Protein AF-A0A0D1DU14-F1 (afdb_monomer_lite)

Sequence (499 aa):
MSSHSSSPSSERSYSEPSSSVTSFCPSRAPSPLEPLWSPSVNTTSSSSSLDAATGYVIVFGPQPTLLDSQSLLQLSKAAGGLGQHVLNEAWSAFRQELKTAHAASEMGIANLPIPSTLSEFCDLCNPYQPQQAVRNLLHLLIQSLTVLAIVEAGSIDIGLLLSAQDVDSSIVASVGLCSGSLAAYCFATSSCASELVHRLVQTMRLAFWMGLRVTQAALDHSIQSNDNLCSIDDPWCLFVQGCSLAEMQLHLHRFSIQEANIQTVAQERQLPWIAIVFNHQRVSIAGPPESLTRFRAFLKHQTGGTSLVLRAVSLHAPYHSELWLSRAVRMLRSDLVSRKLSLVSSSDLVCPLFDNASGEAIDSTTLGIHLSDSIISSMLLGTARWDLILKNLPETILKERGGTLRRLVLINAGPDHRLAKDVVRALHGSSSATRSDAPTNVKTLDYNASSITNPSCQQKGTLAIRTEATPSAPHSVRFFGLSGDSLEECNRANALLQH

InterPro domains:
  IPR001227 Acyl transferase domain superfamily [G3DSA:3.40.366.10] (47-227)
  IPR001227 Acyl transferase domain superfamily [G3DSA:3.40.366.10] (307-440)
  IPR032088 Starter unit:ACP transacylase, SAT domain [PF16073] (60-320)

Foldseek 3Di:
DDDDDDDDDDDDDDDDDDDDDDPDDPDDDPDPDDPLDDQPPPPPDPPPPQFQFEAEEEEFEPFDDADALVLLVVLLVLLPPLSVLLLVLQLVLVLVLLVVCVVVVQPQCVPPDRDPDSSVLSRCSGLVDNQQLSRLLVSLSLLLSLVSSNCSVVVNDQLQQLALVRLRHYHAAQEYAQSRLLNSQLSQQGNGSVSSSLSSNLSSSLSNLLSSLQLVLLVVVVVVVPDPPDDLQFFQKKKKFQAFPVRVVVLQVVLVVVCPVVDDPVCPQQGKDFQEDQARGITMIGGRRVNVVVSVVSVCVVVVNDRMDIDGDRHSGGAAACVRCVVSLVVSVVVCVVVVRDADALVSGSHWYAQQAQLDTRHNVPPDDGPVSSSSCSNHHHRGYSNSVLQCVLVSSCVRSPQSRQKYKYAYSYSDCVSVVSNVCSQQDVPDDDPDDDDHRIDMDGHDNVNNPDPDPDPPDDDDDDDDDDDDDDDDDDDDDDDDDPPPPVVVVVVPPPD

pLDDT: mean 78.06, std 23.61, range [21.61, 98.19]

Organism: Mycosarcoma maydis (NCBI:txid5270)

Structure (mmCIF, N/CA/C/O backbone):
data_AF-A0A0D1DU14-F1
#
_entry.id   AF-A0A0D1DU14-F1
#
loop_
_atom_site.group_PDB
_atom_site.id
_atom_site.type_symbol
_atom_site.label_atom_id
_atom_site.label_alt_id
_atom_site.label_comp_id
_atom_site.label_asym_id
_atom_site.label_entity_id
_atom_site.label_seq_id
_atom_site.pdbx_PDB_ins_code
_atom_site.Cartn_x
_atom_site.Cartn_y
_atom_site.Cartn_z
_atom_site.occupancy
_atom_site.B_iso_or_equiv
_atom_site.auth_seq_id
_atom_site.auth_comp_id
_atom_site.auth_asym_id
_atom_site.auth_atom_id
_atom_site.pdbx_PDB_model_num
ATOM 1 N N . MET A 1 1 ? 26.629 40.719 -71.628 1.00 43.00 1 MET A N 1
ATOM 2 C CA . MET A 1 1 ? 27.698 39.759 -71.295 1.00 43.00 1 MET A CA 1
ATOM 3 C C . MET A 1 1 ? 27.027 38.543 -70.672 1.00 43.00 1 MET A C 1
ATOM 5 O O . MET A 1 1 ? 26.383 38.678 -69.644 1.00 43.00 1 MET A O 1
ATOM 9 N N . SER A 1 2 ? 27.061 37.453 -71.441 1.00 34.62 2 SER A N 1
ATOM 10 C CA . SER A 1 2 ? 26.747 36.030 -71.178 1.00 34.62 2 SER A CA 1
ATOM 11 C C . SER A 1 2 ? 26.865 35.586 -69.710 1.00 34.62 2 SER A C 1
ATOM 13 O O . SER A 1 2 ? 27.847 35.971 -69.085 1.00 34.62 2 SER A O 1
ATOM 15 N N . SER A 1 3 ? 25.963 34.849 -69.042 1.00 44.97 3 SER A N 1
ATOM 16 C CA . SER A 1 3 ? 25.036 33.719 -69.328 1.00 44.97 3 SER A CA 1
ATOM 17 C C . SER A 1 3 ? 25.463 32.438 -68.583 1.00 44.97 3 SER A C 1
ATOM 19 O O . SER A 1 3 ? 26.653 32.154 -68.506 1.00 44.97 3 SER A O 1
ATOM 21 N N . HIS A 1 4 ? 24.446 31.673 -68.143 1.00 42.50 4 HIS A N 1
ATOM 22 C CA . HIS A 1 4 ? 24.404 30.321 -67.530 1.00 42.50 4 HIS A CA 1
ATOM 23 C C . HIS A 1 4 ? 24.249 30.274 -65.995 1.00 42.50 4 HIS A C 1
ATOM 25 O O . HIS A 1 4 ? 25.119 30.740 -65.273 1.00 42.50 4 HIS A O 1
ATOM 31 N N . SER A 1 5 ? 23.074 29.923 -65.432 1.00 42.06 5 SER A N 1
ATOM 32 C CA . SER A 1 5 ? 22.355 28.612 -65.398 1.00 42.06 5 SER A CA 1
ATOM 33 C C . SER A 1 5 ? 23.196 27.532 -64.696 1.00 42.06 5 SER A C 1
ATOM 35 O O . SER A 1 5 ? 24.355 27.374 -65.042 1.00 42.06 5 SER A O 1
ATOM 37 N N . SER A 1 6 ? 22.739 26.737 -63.723 1.00 39.00 6 SER A N 1
ATOM 38 C CA . SER A 1 6 ? 21.425 26.108 -63.527 1.00 39.00 6 SER A CA 1
ATOM 39 C C . SER A 1 6 ? 21.389 25.399 -62.158 1.00 39.00 6 SER A C 1
ATOM 41 O O . SER A 1 6 ? 22.422 24.967 -61.652 1.00 39.00 6 SER A O 1
ATOM 43 N N . SER A 1 7 ? 20.185 25.246 -61.606 1.00 42.03 7 SER A N 1
ATOM 44 C CA . SER A 1 7 ? 19.818 24.410 -60.452 1.00 42.03 7 SER A CA 1
ATOM 45 C C . SER A 1 7 ? 20.010 22.904 -60.705 1.00 42.03 7 SER A C 1
ATOM 47 O O . SER A 1 7 ? 20.018 22.479 -61.862 1.00 42.03 7 SER A O 1
ATOM 49 N N . PRO A 1 8 ? 19.975 22.078 -59.641 1.00 46.72 8 PRO A N 1
ATOM 50 C CA . PRO A 1 8 ? 19.201 20.843 -59.720 1.00 46.72 8 PRO A CA 1
ATOM 51 C C . PRO A 1 8 ? 18.259 20.666 -58.521 1.00 46.72 8 PRO A C 1
ATOM 53 O O . PRO A 1 8 ? 18.670 20.568 -57.366 1.00 46.72 8 PRO A O 1
ATOM 56 N N . SER A 1 9 ? 16.971 20.592 -58.845 1.00 39.91 9 SER A N 1
ATOM 57 C CA . SER A 1 9 ? 15.894 20.024 -58.043 1.00 39.91 9 SER A CA 1
ATOM 58 C C . SER A 1 9 ? 15.987 18.496 -58.078 1.00 39.91 9 SER A C 1
ATOM 60 O O . SER A 1 9 ? 15.873 17.901 -59.149 1.00 39.91 9 SER A O 1
ATOM 62 N N . SER A 1 10 ? 16.179 17.856 -56.926 1.00 39.72 10 SER A N 1
ATOM 63 C CA . SER A 1 10 ? 16.015 16.409 -56.773 1.00 39.72 10 SER A CA 1
ATOM 64 C C . SER A 1 10 ? 14.657 16.111 -56.138 1.00 39.72 10 SER A C 1
ATOM 66 O O . SER A 1 10 ? 14.463 16.203 -54.927 1.00 39.72 10 SER A O 1
ATOM 68 N N . GLU A 1 11 ? 13.696 15.755 -56.988 1.00 36.00 11 GLU A N 1
ATOM 69 C CA . GLU A 1 11 ? 12.464 15.081 -56.588 1.00 36.00 11 GLU A CA 1
ATOM 70 C C . GLU A 1 11 ? 12.820 13.691 -56.042 1.00 36.00 11 GLU A C 1
ATOM 72 O O . GLU A 1 11 ? 13.318 12.829 -56.765 1.00 36.00 11 GLU A O 1
ATOM 77 N N . ARG A 1 12 ? 12.578 13.461 -54.748 1.00 33.88 12 ARG A N 1
ATOM 78 C CA . ARG A 1 12 ? 12.465 12.106 -54.198 1.00 33.88 12 ARG A CA 1
ATOM 79 C C . ARG A 1 12 ? 10.996 11.713 -54.213 1.00 33.88 12 ARG A C 1
ATOM 81 O O . ARG A 1 12 ? 10.219 12.148 -53.369 1.00 33.88 12 ARG A O 1
ATOM 88 N N . SER A 1 13 ? 10.644 10.873 -55.176 1.00 34.06 13 SER A N 1
ATOM 89 C CA . SER A 1 13 ? 9.418 10.086 -55.192 1.00 34.06 13 SER A CA 1
ATOM 90 C C . SER A 1 13 ? 9.408 9.129 -53.996 1.00 34.06 13 SER A C 1
ATOM 92 O O . SER A 1 13 ? 10.209 8.194 -53.941 1.00 34.06 13 SER A O 1
ATOM 94 N N . TYR A 1 14 ? 8.511 9.357 -53.038 1.00 31.73 14 TYR A N 1
ATOM 95 C CA . TYR A 1 14 ? 8.159 8.358 -52.034 1.00 31.73 14 TYR A CA 1
ATOM 96 C C . TYR A 1 14 ? 7.151 7.390 -52.655 1.00 31.73 14 TYR A C 1
ATOM 98 O O . TYR A 1 14 ? 5.996 7.734 -52.877 1.00 31.73 14 TYR A O 1
ATOM 106 N N . SER A 1 15 ? 7.610 6.181 -52.964 1.00 33.53 15 SER A N 1
ATOM 107 C CA . SER A 1 15 ? 6.749 5.030 -53.216 1.00 33.53 15 SER A CA 1
ATOM 108 C C . SER A 1 15 ? 6.203 4.519 -51.881 1.00 33.53 15 SER A C 1
ATOM 110 O O . SER A 1 15 ? 6.983 4.130 -51.008 1.00 33.53 15 SER A O 1
ATOM 112 N N . GLU A 1 16 ? 4.879 4.531 -51.729 1.00 36.16 16 GLU A N 1
ATOM 113 C CA . GLU A 1 16 ? 4.163 3.912 -50.612 1.00 36.16 16 GLU A CA 1
ATOM 114 C C . GLU A 1 16 ? 4.489 2.409 -50.522 1.00 36.16 16 GLU A C 1
ATOM 116 O O . GLU A 1 16 ? 4.357 1.695 -51.522 1.00 36.16 16 GLU A O 1
ATOM 121 N N . PRO A 1 17 ? 4.884 1.881 -49.350 1.00 35.09 17 PRO A N 1
ATOM 122 C CA . PRO A 1 17 ? 4.901 0.450 -49.141 1.00 35.09 17 PRO A CA 1
ATOM 123 C C . PRO A 1 17 ? 3.482 -0.038 -48.841 1.00 35.09 17 PRO A C 1
ATOM 125 O O . PRO A 1 17 ? 2.835 0.370 -47.878 1.00 35.09 17 PRO A O 1
ATOM 128 N N . SER A 1 18 ? 3.048 -0.954 -49.701 1.00 31.98 18 SER A N 1
ATOM 129 C CA . SER A 1 18 ? 1.890 -1.835 -49.588 1.00 31.98 18 SER A CA 1
ATOM 130 C C . SER A 1 18 ? 1.528 -2.217 -48.149 1.00 31.98 18 SER A C 1
ATOM 132 O O . SER A 1 18 ? 2.332 -2.802 -47.417 1.00 31.98 18 SER A O 1
ATOM 134 N N . SER A 1 19 ? 0.268 -1.960 -47.806 1.00 32.94 19 SER A N 1
ATOM 135 C CA . SER A 1 19 ? -0.442 -2.434 -46.622 1.00 32.94 19 SER A CA 1
ATOM 136 C C . SER A 1 19 ? -0.285 -3.947 -46.434 1.00 32.94 19 SER A C 1
ATOM 138 O O . SER A 1 19 ? -0.931 -4.742 -47.122 1.00 32.94 19 SER A O 1
ATOM 140 N N . SER A 1 20 ? 0.556 -4.349 -45.482 1.00 31.98 20 SER A N 1
ATOM 141 C CA . SER A 1 20 ? 0.539 -5.704 -44.940 1.00 31.98 20 SER A CA 1
ATOM 142 C C . SER A 1 20 ? -0.505 -5.763 -43.828 1.00 31.98 20 SER A C 1
ATOM 144 O O . SER A 1 20 ? -0.480 -5.007 -42.860 1.00 31.98 20 SER A O 1
ATOM 146 N N . VAL A 1 21 ? -1.482 -6.640 -44.033 1.00 34.56 21 VAL A N 1
ATOM 147 C CA . VAL A 1 21 ? -2.586 -6.925 -43.121 1.00 34.56 21 VAL A CA 1
ATOM 148 C C . VAL A 1 21 ? -2.013 -7.537 -41.842 1.00 34.56 21 VAL A C 1
ATOM 150 O O . VAL A 1 21 ? -1.684 -8.721 -41.804 1.00 34.56 21 VAL A O 1
ATOM 153 N N . THR A 1 22 ? -1.888 -6.739 -40.784 1.00 29.97 22 THR A N 1
ATOM 154 C CA . THR A 1 22 ? -1.710 -7.248 -39.424 1.00 29.97 22 THR A CA 1
ATOM 155 C C . THR A 1 22 ? -3.082 -7.640 -38.893 1.00 29.97 22 THR A C 1
ATOM 157 O O . THR A 1 22 ? -3.934 -6.808 -38.585 1.00 29.97 22 THR A O 1
ATOM 160 N N . SER A 1 23 ? -3.328 -8.947 -38.828 1.00 27.41 23 SER A N 1
ATOM 161 C CA . SER A 1 23 ? -4.501 -9.510 -38.170 1.00 27.41 23 SER A CA 1
ATOM 162 C C . SER A 1 23 ? -4.454 -9.161 -36.681 1.00 27.41 23 SER A C 1
ATOM 164 O O . SER A 1 23 ? -3.744 -9.794 -35.898 1.00 27.41 23 SER A O 1
ATOM 166 N N . PHE A 1 24 ? -5.200 -8.129 -36.300 1.00 26.91 24 PHE A N 1
ATOM 167 C CA . PHE A 1 24 ? -5.490 -7.796 -34.913 1.00 26.91 24 PHE A CA 1
ATOM 168 C C . PHE A 1 24 ? -6.290 -8.956 -34.305 1.00 26.91 24 PHE A C 1
ATOM 170 O O . PHE A 1 24 ? -7.453 -9.168 -34.646 1.00 26.91 24 PHE A O 1
ATOM 177 N N . CYS A 1 25 ? -5.670 -9.733 -33.416 1.00 28.12 25 CYS A N 1
ATOM 178 C CA . CYS A 1 25 ? -6.419 -10.601 -32.514 1.00 28.12 25 CYS A CA 1
ATOM 179 C C . CYS A 1 25 ? -7.209 -9.691 -31.562 1.00 28.12 25 CYS A C 1
ATOM 181 O O . CYS A 1 25 ? -6.575 -8.945 -30.811 1.00 28.12 25 CYS A O 1
ATOM 183 N N . PRO A 1 26 ? -8.554 -9.725 -31.547 1.00 26.52 26 PRO A N 1
ATOM 184 C CA . PRO A 1 26 ? -9.307 -8.988 -30.548 1.00 26.52 26 PRO A CA 1
ATOM 185 C C . PRO A 1 26 ? -8.952 -9.569 -29.179 1.00 26.52 26 PRO A C 1
ATOM 187 O O . PRO A 1 26 ? -9.186 -10.748 -28.898 1.00 26.52 26 PRO A O 1
ATOM 190 N N . SER A 1 27 ? -8.333 -8.744 -28.335 1.00 29.80 27 SER A N 1
ATOM 191 C CA . SER A 1 27 ? -8.151 -9.050 -26.925 1.00 29.80 27 SER A CA 1
ATOM 192 C C . SER A 1 27 ? -9.531 -9.337 -26.340 1.00 29.80 27 SER A C 1
ATOM 194 O O . SER A 1 27 ? -10.451 -8.523 -26.389 1.00 29.80 27 SER A O 1
ATOM 196 N N . ARG A 1 28 ? -9.700 -10.565 -25.853 1.00 26.56 28 ARG A N 1
ATOM 197 C CA . ARG A 1 28 ? -10.923 -11.023 -25.202 1.00 26.56 28 ARG A CA 1
ATOM 198 C C . ARG A 1 28 ? -11.211 -10.062 -24.048 1.00 26.56 28 ARG A C 1
ATOM 200 O O . ARG A 1 28 ? -10.386 -9.955 -23.141 1.00 26.56 28 ARG A O 1
ATOM 207 N N . ALA A 1 29 ? -12.339 -9.352 -24.113 1.00 26.80 29 ALA A N 1
ATOM 208 C CA . ALA A 1 29 ? -12.780 -8.484 -23.030 1.00 26.80 29 ALA A CA 1
ATOM 209 C C . ALA A 1 29 ? -12.746 -9.279 -21.710 1.00 26.80 29 ALA A C 1
ATOM 211 O O . ALA A 1 29 ? -13.171 -10.444 -21.703 1.00 26.80 29 ALA A O 1
ATOM 212 N N . PRO A 1 30 ? -12.199 -8.713 -20.620 1.00 30.08 30 PRO A N 1
ATOM 213 C CA . PRO A 1 30 ? -12.219 -9.379 -19.329 1.00 30.08 30 PRO A CA 1
ATOM 214 C C . PRO A 1 30 ? -13.673 -9.698 -18.973 1.00 30.08 30 PRO A C 1
ATOM 216 O O . PRO A 1 30 ? -14.560 -8.863 -19.145 1.00 30.08 30 PRO A O 1
ATOM 219 N N . SER A 1 31 ? -13.922 -10.932 -18.534 1.00 29.86 31 SER A N 1
ATOM 220 C CA . SER A 1 31 ? -15.235 -11.347 -18.042 1.00 29.86 31 SER A CA 1
ATOM 221 C C . SER A 1 31 ? -15.711 -10.359 -16.967 1.00 29.86 31 SER A C 1
ATOM 223 O O . SER A 1 31 ? -14.873 -9.917 -16.175 1.00 29.86 31 SER A O 1
ATOM 225 N N . PRO A 1 32 ? -17.008 -9.999 -16.925 1.00 27.05 32 PRO A N 1
ATOM 226 C CA . PRO A 1 32 ? -17.533 -9.123 -15.886 1.00 27.05 32 PRO A CA 1
ATOM 227 C C . PRO A 1 32 ? -17.180 -9.721 -14.522 1.00 27.05 32 PRO A C 1
ATOM 229 O O . PRO A 1 32 ? -17.486 -10.882 -14.249 1.00 27.05 32 PRO A O 1
ATOM 232 N N . LEU A 1 33 ? -16.453 -8.945 -13.717 1.00 36.03 33 LEU A N 1
ATOM 233 C CA . LEU A 1 33 ? -16.147 -9.296 -12.338 1.00 36.03 33 LEU A CA 1
ATOM 234 C C . LEU A 1 33 ? -17.486 -9.452 -11.607 1.00 36.03 33 LEU A C 1
ATOM 236 O O . LEU A 1 33 ? -18.324 -8.552 -11.673 1.00 36.03 33 LEU A O 1
ATOM 240 N N . GLU A 1 34 ? -17.702 -10.589 -10.941 1.00 34.16 34 GLU A N 1
ATOM 241 C CA . GLU A 1 34 ? -18.779 -10.692 -9.952 1.00 34.16 34 GLU A CA 1
ATOM 242 C C . GLU A 1 34 ? -18.622 -9.546 -8.941 1.00 34.16 34 GLU A C 1
ATOM 244 O O . GLU A 1 34 ? -17.480 -9.174 -8.642 1.00 34.16 34 GLU A O 1
ATOM 249 N N . PRO A 1 35 ? -19.723 -8.956 -8.432 1.00 39.09 35 PRO A N 1
ATOM 250 C CA . PRO A 1 35 ? -19.632 -7.887 -7.451 1.00 39.09 35 PRO A CA 1
ATOM 251 C C . PRO A 1 35 ? -18.775 -8.380 -6.286 1.00 39.09 35 PRO A C 1
ATOM 253 O O . PRO A 1 35 ? -19.168 -9.275 -5.543 1.00 39.09 35 PRO A O 1
ATOM 256 N N . LEU A 1 36 ? -17.586 -7.789 -6.144 1.00 48.28 36 LEU A N 1
ATOM 257 C CA . LEU A 1 36 ? -16.556 -8.136 -5.155 1.00 48.28 36 LEU A CA 1
ATOM 258 C C . LEU A 1 36 ? -17.011 -7.913 -3.700 1.00 48.28 36 LEU A C 1
ATOM 260 O O . LEU A 1 36 ? -16.212 -7.996 -2.769 1.00 48.28 36 LEU A O 1
ATOM 264 N N . TRP A 1 37 ? -18.283 -7.582 -3.497 1.00 45.06 37 TRP A N 1
ATOM 265 C CA . TRP A 1 37 ? -18.796 -7.042 -2.262 1.00 45.06 37 TRP A CA 1
ATOM 266 C C . TRP A 1 37 ? -20.243 -7.487 -2.027 1.00 45.06 37 TRP A C 1
ATOM 268 O O . TRP A 1 37 ? -21.194 -6.917 -2.556 1.00 45.06 37 TRP A O 1
ATOM 278 N N . SER A 1 38 ? -20.407 -8.504 -1.184 1.00 48.12 38 SER A N 1
ATOM 279 C CA . SER A 1 38 ? -21.641 -8.737 -0.437 1.00 48.12 38 SER A CA 1
ATOM 280 C C . SER A 1 38 ? -21.266 -8.835 1.041 1.00 48.12 38 SER A C 1
ATOM 282 O O . SER A 1 38 ? -20.612 -9.812 1.425 1.00 48.12 38 SER A O 1
ATOM 284 N N . PRO A 1 39 ? -21.625 -7.857 1.889 1.00 46.00 39 PRO A N 1
ATOM 285 C CA . PRO A 1 39 ? -21.427 -7.965 3.327 1.00 46.00 39 PRO A CA 1
ATOM 286 C C . PRO A 1 39 ? -22.452 -8.955 3.902 1.00 46.00 39 PRO A C 1
ATOM 288 O O . PRO A 1 39 ? -23.389 -8.578 4.593 1.00 46.00 39 PRO A O 1
ATOM 291 N N . SER A 1 40 ? -22.314 -10.245 3.593 1.00 46.81 40 SER A N 1
ATOM 292 C CA . SER A 1 40 ? -23.032 -11.298 4.306 1.00 46.81 40 SER A CA 1
ATOM 293 C C . SER A 1 40 ? -22.243 -11.613 5.570 1.00 46.81 40 SER A C 1
ATOM 295 O O . SER A 1 40 ? -21.362 -12.477 5.584 1.00 46.81 40 SER A O 1
ATOM 297 N N . VAL A 1 41 ? -22.519 -10.867 6.633 1.00 50.34 41 VAL A N 1
ATOM 298 C CA . VAL A 1 41 ? -22.085 -11.253 7.971 1.00 50.34 41 VAL A CA 1
ATOM 299 C C . VAL A 1 41 ? -23.070 -12.324 8.438 1.00 50.34 41 VAL A C 1
ATOM 301 O O . VAL A 1 41 ? -24.183 -12.013 8.848 1.00 50.34 41 VAL A O 1
ATOM 304 N N . ASN A 1 42 ? -22.694 -13.603 8.335 1.00 46.88 42 ASN A N 1
ATOM 305 C CA . ASN A 1 42 ? -23.439 -14.688 8.980 1.00 46.88 42 ASN A CA 1
ATOM 306 C C . ASN A 1 42 ? -23.173 -14.637 10.491 1.00 46.88 42 ASN A C 1
ATOM 308 O O . ASN A 1 42 ? -22.462 -15.471 11.046 1.00 46.88 42 ASN A O 1
ATOM 312 N N . THR A 1 43 ? -23.715 -13.627 11.165 1.00 50.00 43 THR A N 1
ATOM 313 C CA . THR A 1 43 ? -23.817 -13.597 12.620 1.00 50.00 43 THR A CA 1
ATOM 314 C C . THR A 1 43 ? -25.106 -14.304 13.001 1.00 50.00 43 THR A C 1
ATOM 316 O O . THR A 1 43 ? -26.180 -13.717 13.065 1.00 50.00 43 THR A O 1
ATOM 319 N N . THR A 1 44 ? -25.025 -15.603 13.277 1.00 45.62 44 THR A N 1
ATOM 320 C CA . THR A 1 44 ? -26.046 -16.260 14.100 1.00 45.62 44 THR A CA 1
ATOM 321 C C . THR A 1 44 ? -25.924 -15.694 15.517 1.00 45.62 44 THR A C 1
ATOM 323 O O . THR A 1 44 ? -25.218 -16.245 16.358 1.00 45.62 44 THR A O 1
ATOM 326 N N . SER A 1 45 ? -26.514 -14.521 15.750 1.00 43.56 45 SER A N 1
ATOM 327 C CA . SER A 1 45 ? -26.394 -13.760 16.991 1.00 43.56 45 SER A CA 1
ATOM 328 C C . SER A 1 45 ? -27.458 -14.184 18.001 1.00 43.56 45 SER A C 1
ATOM 330 O O . SER A 1 45 ? -28.605 -13.742 17.937 1.00 43.56 45 SER A O 1
ATOM 332 N N . SER A 1 46 ? -27.067 -14.975 18.998 1.00 44.53 46 SER A N 1
ATOM 333 C CA . SER A 1 46 ? -27.573 -14.741 20.350 1.00 44.53 46 SER A CA 1
ATOM 334 C C . SER A 1 46 ? -26.872 -13.486 20.871 1.00 44.53 46 SER A C 1
ATOM 336 O O . SER A 1 46 ? -25.644 -13.439 20.879 1.00 44.53 46 SER A O 1
ATOM 338 N N . SER A 1 47 ? -27.624 -12.464 21.277 1.00 45.56 47 SER A N 1
ATOM 339 C CA . SER A 1 47 ? -27.136 -11.168 21.780 1.00 45.56 47 SER A CA 1
ATOM 340 C C . SER A 1 47 ? -26.479 -11.253 23.171 1.00 45.56 47 SER A C 1
ATOM 342 O O . SER A 1 47 ? -26.726 -10.417 24.040 1.00 45.56 47 SER A O 1
ATOM 344 N N . SER A 1 48 ? -25.694 -12.299 23.426 1.00 46.16 48 SER A N 1
ATOM 345 C CA . SER A 1 48 ? -24.879 -12.426 24.629 1.00 46.16 48 SER A CA 1
ATOM 346 C C . SER A 1 48 ? -23.729 -11.425 24.555 1.00 46.16 48 SER A C 1
ATOM 348 O O . SER A 1 48 ? -23.093 -11.321 23.509 1.00 46.16 48 SER A O 1
ATOM 350 N N . SER A 1 49 ? -23.494 -10.713 25.660 1.00 54.91 49 SER A N 1
ATOM 351 C CA . SER A 1 49 ? -22.337 -9.851 25.935 1.00 54.91 49 SER A CA 1
ATOM 352 C C . SER A 1 49 ? -21.101 -10.213 25.109 1.00 54.91 49 SER A C 1
ATOM 354 O O . SER A 1 49 ? -20.708 -11.383 25.110 1.00 54.91 49 SER A O 1
ATOM 356 N N . LEU A 1 50 ? -20.487 -9.222 24.449 1.00 57.75 50 LEU A N 1
ATOM 357 C CA . LEU A 1 50 ? -19.136 -9.340 23.894 1.00 57.75 50 LEU A CA 1
ATOM 358 C C . LEU A 1 50 ? -18.261 -10.080 24.913 1.00 57.75 50 LEU A C 1
ATOM 360 O O . LEU A 1 50 ? -18.101 -9.627 26.045 1.00 57.75 50 LEU A O 1
ATOM 364 N N . ASP A 1 51 ? -17.807 -11.276 24.541 1.00 63.91 51 ASP A N 1
ATOM 365 C CA . ASP A 1 51 ? -16.954 -12.095 25.396 1.00 63.91 51 ASP A CA 1
ATOM 366 C C . ASP A 1 51 ? -15.653 -11.309 25.587 1.00 63.91 51 ASP A C 1
ATOM 368 O O . ASP A 1 51 ? -15.029 -10.927 24.590 1.00 63.91 51 ASP A O 1
ATOM 372 N N . ALA A 1 52 ? -15.316 -11.014 26.846 1.00 64.62 52 ALA A N 1
ATOM 373 C CA . ALA A 1 52 ? -14.326 -10.027 27.289 1.00 64.62 52 ALA A CA 1
ATOM 374 C C . ALA A 1 52 ? -12.863 -10.433 26.987 1.00 64.62 52 ALA A C 1
ATOM 376 O O . ALA A 1 52 ? -12.005 -10.451 27.857 1.00 64.62 52 ALA A O 1
ATOM 377 N N . ALA A 1 53 ? -12.589 -10.877 25.763 1.00 83.88 53 ALA A N 1
ATOM 378 C CA . ALA A 1 53 ? -11.336 -11.494 25.344 1.00 83.88 53 ALA A CA 1
ATOM 379 C C . ALA A 1 53 ? -11.231 -11.603 23.808 1.00 83.88 53 ALA A C 1
ATOM 381 O O . ALA A 1 53 ? -10.659 -12.573 23.286 1.00 83.88 53 ALA A O 1
ATOM 382 N N . THR A 1 54 ? -11.842 -10.667 23.073 1.00 88.81 54 THR A N 1
ATOM 383 C CA . THR A 1 54 ? -11.859 -10.678 21.604 1.00 88.81 54 THR A CA 1
ATOM 384 C C . THR A 1 54 ? -10.848 -9.674 21.060 1.00 88.81 54 THR A C 1
ATOM 386 O O . THR A 1 54 ? -11.011 -8.473 21.215 1.00 88.81 54 THR A O 1
ATOM 389 N N . GLY A 1 55 ? -9.813 -10.159 20.377 1.00 91.38 55 GLY A N 1
ATOM 390 C CA . GLY A 1 55 ? -8.824 -9.313 19.710 1.00 91.38 55 GLY A CA 1
ATOM 391 C C . GLY A 1 55 ? -9.096 -9.171 18.217 1.00 91.38 55 GLY A C 1
ATOM 392 O O . GLY A 1 55 ? -9.514 -10.133 17.573 1.00 91.38 55 GLY A O 1
ATOM 393 N N . TYR A 1 56 ? -8.810 -8.004 17.641 1.00 94.06 56 TYR A N 1
ATOM 394 C CA . TYR A 1 56 ? -8.982 -7.768 16.204 1.00 94.06 56 TYR A CA 1
ATOM 395 C C . TYR A 1 56 ? -7.642 -7.679 15.472 1.00 94.06 56 TYR A C 1
ATOM 397 O O . TYR A 1 56 ? -6.753 -6.935 15.879 1.00 94.06 56 TYR A O 1
ATOM 405 N N . VAL A 1 57 ? -7.501 -8.404 14.364 1.00 95.38 57 VAL A N 1
ATOM 406 C CA . VAL A 1 57 ? -6.382 -8.239 13.426 1.00 95.38 57 VAL A CA 1
ATOM 407 C C . VAL A 1 57 ? -6.934 -7.642 12.144 1.00 95.38 57 VAL A C 1
ATOM 409 O O . VAL A 1 57 ? -7.809 -8.238 11.516 1.00 95.38 57 VAL A O 1
ATOM 412 N N . ILE A 1 58 ? -6.430 -6.480 11.736 1.00 96.88 58 ILE A N 1
ATOM 413 C CA . ILE A 1 58 ? -6.868 -5.831 10.496 1.00 96.88 58 ILE A CA 1
ATOM 414 C C . ILE A 1 58 ? -5.801 -6.021 9.423 1.00 96.88 58 ILE A C 1
ATOM 416 O O . ILE A 1 58 ? -4.630 -5.714 9.644 1.00 96.88 58 ILE A O 1
ATOM 420 N N . VAL A 1 59 ? -6.208 -6.542 8.265 1.00 96.88 59 VAL A N 1
ATOM 421 C CA . VAL A 1 59 ? -5.324 -6.854 7.138 1.00 96.88 59 VAL A CA 1
ATOM 422 C C . VAL A 1 59 ? -5.606 -5.933 5.966 1.00 96.88 59 VAL A C 1
ATOM 424 O O . VAL A 1 59 ? -6.695 -5.943 5.390 1.00 96.88 59 VAL A O 1
ATOM 427 N N . PHE A 1 60 ? -4.579 -5.194 5.570 1.00 96.56 60 PHE A N 1
ATOM 428 C CA . PHE A 1 60 ? -4.597 -4.247 4.469 1.00 96.56 60 PHE A CA 1
ATOM 429 C C . PHE A 1 60 ? -3.734 -4.764 3.315 1.00 96.56 60 PHE A C 1
ATOM 431 O O . PHE A 1 60 ? -2.517 -4.915 3.426 1.00 96.56 60 PHE A O 1
ATOM 438 N N . GLY A 1 61 ? -4.369 -5.057 2.181 1.00 93.38 61 GLY A N 1
ATOM 439 C CA . GLY A 1 61 ? -3.662 -5.533 0.992 1.00 93.38 61 GLY A CA 1
ATOM 440 C C . GLY A 1 61 ? -2.928 -4.432 0.217 1.00 93.38 61 GLY A C 1
ATOM 441 O O . GLY A 1 61 ? -3.179 -3.247 0.447 1.00 93.38 61 GLY A O 1
ATOM 442 N N . PRO A 1 62 ? -2.061 -4.795 -0.739 1.00 91.69 62 PRO A N 1
ATOM 443 C CA . PRO A 1 62 ? -1.498 -3.853 -1.691 1.00 91.69 62 PRO A CA 1
ATOM 444 C C . PRO A 1 62 ? -2.587 -3.368 -2.653 1.00 91.69 62 PRO A C 1
ATOM 446 O O . PRO A 1 62 ? -3.708 -3.883 -2.664 1.00 91.69 62 PRO A O 1
ATOM 449 N N . GLN A 1 63 ? -2.233 -2.368 -3.453 1.00 83.38 63 GLN A N 1
ATOM 450 C CA . GLN A 1 63 ? -3.081 -1.708 -4.441 1.00 83.38 63 GLN A CA 1
ATOM 451 C C . GLN A 1 63 ? -3.984 -2.684 -5.226 1.00 83.38 63 GLN A C 1
ATOM 453 O O . GLN A 1 63 ? -3.507 -3.745 -5.643 1.00 83.38 63 GLN A O 1
ATOM 458 N N . PRO A 1 64 ? -5.276 -2.366 -5.449 1.00 66.12 64 PRO A N 1
ATOM 459 C CA . PRO A 1 64 ? -6.247 -3.317 -5.952 1.00 66.12 64 PRO A CA 1
ATOM 460 C C . PRO A 1 64 ? -6.046 -3.558 -7.434 1.00 66.12 64 PRO A C 1
ATOM 462 O O . PRO A 1 64 ? -5.508 -2.732 -8.174 1.00 66.12 64 PRO A O 1
ATOM 465 N N . THR A 1 65 ? -6.640 -4.652 -7.891 1.00 61.56 65 THR A N 1
ATOM 466 C CA . THR A 1 65 ? -7.082 -4.739 -9.278 1.00 61.56 65 THR A CA 1
ATOM 467 C C . THR A 1 65 ? -8.430 -4.028 -9.367 1.00 61.56 65 THR A C 1
ATOM 469 O O . THR A 1 65 ? -9.413 -4.563 -8.887 1.00 61.56 65 THR A O 1
ATOM 472 N N . LEU A 1 66 ? -8.417 -2.813 -9.928 1.00 62.75 66 LEU A N 1
ATOM 473 C CA . LEU A 1 66 ? -9.547 -2.046 -10.479 1.00 62.75 66 LEU A CA 1
ATOM 474 C C . LEU A 1 66 ? -10.832 -1.990 -9.629 1.00 62.75 66 LEU A C 1
ATOM 476 O O . LEU A 1 66 ? -11.586 -2.953 -9.555 1.00 62.75 66 LEU A O 1
ATOM 480 N N . LEU A 1 67 ? -11.133 -0.814 -9.078 1.00 66.88 67 LEU A N 1
ATOM 481 C CA . LEU A 1 67 ? -12.439 -0.519 -8.483 1.00 66.88 67 LEU A CA 1
ATOM 482 C C . LEU A 1 67 ? -13.130 0.588 -9.275 1.00 66.88 67 LEU A C 1
ATOM 484 O O . LEU A 1 67 ? -12.467 1.477 -9.807 1.00 66.88 67 LEU A O 1
ATOM 488 N N . ASP A 1 68 ? -14.455 0.506 -9.372 1.00 77.75 68 ASP A N 1
ATOM 489 C CA . ASP A 1 68 ? -15.260 1.534 -10.023 1.00 77.75 68 ASP A CA 1
ATOM 490 C C . ASP A 1 68 ? -15.549 2.713 -9.078 1.00 77.75 68 ASP A C 1
ATOM 492 O O . ASP A 1 68 ? -15.410 2.626 -7.855 1.00 77.75 68 ASP A O 1
ATOM 496 N N . SER A 1 69 ? -15.947 3.846 -9.657 1.00 77.12 69 SER A N 1
ATOM 497 C CA . SER A 1 69 ? -16.268 5.060 -8.901 1.00 77.12 69 SER A CA 1
ATOM 498 C C . SER A 1 69 ? -17.462 4.887 -7.957 1.00 77.12 69 SER A C 1
ATOM 500 O O . SER A 1 69 ? -17.528 5.526 -6.904 1.00 77.12 69 SER A O 1
ATOM 502 N N . GLN A 1 70 ? -18.387 3.984 -8.290 1.00 84.31 70 GLN A N 1
ATOM 503 C CA . GLN A 1 70 ? -19.570 3.697 -7.481 1.00 84.31 70 GLN A CA 1
ATOM 504 C C . GLN A 1 70 ? -19.215 2.982 -6.177 1.00 84.31 70 GLN A C 1
ATOM 506 O O . GLN A 1 70 ? -19.818 3.270 -5.143 1.00 84.31 70 GLN A O 1
ATOM 511 N N . SER A 1 71 ? -18.198 2.123 -6.199 1.00 86.38 71 SER A N 1
ATOM 512 C CA . SER A 1 71 ? -17.737 1.363 -5.040 1.00 86.38 71 SER A CA 1
ATOM 513 C C . SER A 1 71 ? -17.327 2.288 -3.895 1.00 86.38 71 SER A C 1
ATOM 515 O O . SER A 1 71 ? -17.706 2.054 -2.752 1.00 86.38 71 SER A O 1
ATOM 517 N N . LEU A 1 72 ? -16.626 3.392 -4.183 1.00 89.88 72 LEU A N 1
ATOM 518 C CA . LEU A 1 72 ? -16.182 4.331 -3.147 1.00 89.88 72 LEU A CA 1
ATOM 519 C C . LEU A 1 72 ? -17.359 5.050 -2.462 1.00 89.88 72 LEU A C 1
ATOM 521 O O . LEU A 1 72 ? -17.387 5.175 -1.236 1.00 89.88 72 LEU A O 1
ATOM 525 N N . LEU A 1 73 ? -18.351 5.491 -3.243 1.00 91.88 73 LEU A N 1
ATOM 526 C CA . LEU A 1 73 ? -19.561 6.139 -2.723 1.00 91.88 73 LEU A CA 1
ATOM 527 C C . LEU A 1 73 ? -20.463 5.163 -1.961 1.00 91.88 73 LEU A C 1
ATOM 529 O O . LEU A 1 73 ? -21.109 5.545 -0.987 1.00 91.88 73 LEU A O 1
ATOM 533 N N . GLN A 1 74 ? -20.541 3.910 -2.403 1.00 92.75 74 GLN A N 1
ATOM 534 C CA . GLN A 1 74 ? -21.297 2.872 -1.706 1.00 92.75 74 GLN A CA 1
ATOM 535 C C . GLN A 1 74 ? -20.627 2.497 -0.384 1.00 92.75 74 GLN A C 1
ATOM 537 O O . GLN A 1 74 ? -21.309 2.429 0.636 1.00 92.75 74 GLN A O 1
ATOM 542 N N . LEU A 1 75 ? -19.301 2.340 -0.380 1.00 92.75 75 LEU A N 1
ATOM 543 C CA . LEU A 1 75 ? -18.523 2.078 0.829 1.00 92.75 75 LEU A CA 1
ATOM 544 C C . LEU A 1 75 ? -18.664 3.206 1.850 1.00 92.75 75 LEU A C 1
ATOM 546 O O . LEU A 1 75 ? -18.888 2.931 3.024 1.00 92.75 75 LEU A O 1
ATOM 550 N N . SER A 1 76 ? -18.595 4.473 1.425 1.00 95.00 76 SER A N 1
ATOM 551 C CA . SER A 1 76 ? -18.754 5.599 2.354 1.00 95.00 76 SER A CA 1
ATOM 552 C C . SER A 1 76 ? -20.151 5.668 2.967 1.00 95.00 76 SER A C 1
ATOM 554 O O . SER A 1 76 ? -20.275 5.979 4.148 1.00 95.00 76 SER A O 1
ATOM 556 N N . LYS A 1 77 ? -21.195 5.320 2.203 1.00 95.31 77 LYS A N 1
ATOM 557 C CA . LYS A 1 77 ? -22.566 5.186 2.717 1.00 95.31 77 LYS A CA 1
ATOM 558 C C . LYS A 1 77 ? -22.704 4.016 3.689 1.00 95.31 77 LYS A C 1
ATOM 560 O O . LYS A 1 77 ? -23.340 4.179 4.725 1.00 95.31 77 LYS A O 1
ATOM 565 N N . ALA A 1 78 ? -22.115 2.865 3.366 1.00 94.25 78 ALA A N 1
ATOM 566 C CA . ALA A 1 78 ? -22.129 1.680 4.224 1.00 94.25 78 ALA A CA 1
ATOM 567 C C . ALA A 1 78 ? -21.349 1.894 5.533 1.00 94.25 78 ALA A C 1
ATOM 569 O O . ALA A 1 78 ? -21.711 1.333 6.556 1.00 94.25 78 ALA A O 1
ATOM 570 N N . ALA A 1 79 ? -20.327 2.750 5.512 1.00 94.38 79 ALA A N 1
ATOM 571 C CA . ALA A 1 79 ? -19.564 3.202 6.675 1.00 94.38 79 ALA A CA 1
ATOM 572 C C . ALA A 1 79 ? -20.256 4.321 7.490 1.00 94.38 79 ALA A C 1
ATOM 574 O O . ALA A 1 79 ? -19.615 4.981 8.313 1.00 94.38 79 ALA A O 1
ATOM 575 N N . GLY A 1 80 ? -21.545 4.576 7.242 1.00 95.25 80 GLY A N 1
ATOM 576 C CA . GLY A 1 80 ? -22.360 5.509 8.016 1.00 95.25 80 GLY A CA 1
ATOM 577 C C . GLY A 1 80 ? -21.907 6.971 7.929 1.00 95.25 80 GLY A C 1
ATOM 578 O O . GLY A 1 80 ? -21.297 7.421 6.954 1.00 95.25 80 GLY A O 1
ATOM 579 N N . GLY A 1 81 ? -22.230 7.749 8.967 1.00 96.12 81 GLY A N 1
ATOM 580 C CA . GLY A 1 81 ? -21.877 9.173 9.033 1.00 96.12 81 GLY A CA 1
ATOM 581 C C . GLY A 1 81 ? -20.364 9.415 9.060 1.00 96.12 81 GLY A C 1
ATOM 582 O O . GLY A 1 81 ? -19.875 10.347 8.419 1.00 96.12 81 GLY A O 1
ATOM 583 N N . LEU A 1 82 ? -19.612 8.539 9.738 1.00 95.56 82 LEU A N 1
ATOM 584 C CA . LEU A 1 82 ? -18.154 8.625 9.820 1.00 95.56 82 LEU A CA 1
ATOM 585 C C . LEU A 1 82 ? -17.499 8.397 8.450 1.00 95.56 82 LEU A C 1
ATOM 587 O O . LEU A 1 82 ? -16.622 9.164 8.057 1.00 95.56 82 LEU A O 1
ATOM 591 N N . GLY A 1 83 ? -17.959 7.398 7.690 1.00 96.44 83 GLY A N 1
ATOM 592 C CA . GLY A 1 83 ? -17.464 7.126 6.341 1.00 96.44 83 GLY A CA 1
ATOM 593 C C . GLY A 1 83 ? -17.690 8.278 5.362 1.00 96.44 83 GLY A C 1
ATOM 594 O O . GLY A 1 83 ? -16.781 8.657 4.620 1.00 96.44 83 GLY A O 1
ATOM 595 N N . GLN A 1 84 ? -18.879 8.886 5.387 1.00 96.75 84 GLN A N 1
ATOM 596 C CA . GLN A 1 84 ? -19.168 10.075 4.578 1.00 96.75 84 GLN A CA 1
ATOM 597 C C . GLN A 1 84 ? -18.293 11.266 4.980 1.00 96.75 84 GLN A C 1
ATOM 599 O O . GLN A 1 84 ? -17.802 11.989 4.111 1.00 96.75 84 GLN A O 1
ATOM 604 N N . HIS A 1 85 ? -18.060 11.455 6.282 1.00 97.31 85 HIS A N 1
ATOM 605 C CA . HIS A 1 85 ? -17.181 12.510 6.774 1.00 97.31 85 HIS A CA 1
ATOM 606 C C . HIS A 1 85 ? -15.736 12.316 6.291 1.00 97.31 85 HIS A C 1
ATOM 608 O O . HIS A 1 85 ? -15.174 13.240 5.706 1.00 97.31 85 HIS A O 1
ATOM 614 N N . VAL A 1 86 ? -15.176 11.105 6.421 1.00 96.94 86 VAL A N 1
ATOM 615 C CA . VAL A 1 86 ? -13.840 10.759 5.895 1.00 96.94 86 VAL A CA 1
ATOM 616 C C . VAL A 1 86 ? -13.735 11.075 4.405 1.00 96.94 86 VAL A C 1
ATOM 618 O O . VAL A 1 86 ? -12.770 11.706 3.978 1.00 96.94 86 VAL A O 1
ATOM 621 N N . LEU A 1 87 ? -14.723 10.660 3.606 1.00 96.31 87 LEU A N 1
ATOM 622 C CA . LEU A 1 87 ? -14.700 10.875 2.161 1.00 96.31 87 LEU A CA 1
ATOM 623 C C . LEU A 1 87 ? -14.733 12.370 1.796 1.00 96.31 87 LEU A C 1
ATOM 625 O O . LEU A 1 87 ? -13.987 12.800 0.915 1.00 96.31 87 LEU A O 1
ATOM 629 N N . ASN A 1 88 ? -15.552 13.168 2.486 1.00 96.75 88 ASN A N 1
ATOM 630 C CA . ASN A 1 88 ? -15.652 14.611 2.253 1.00 96.75 88 ASN A CA 1
ATOM 631 C C . ASN A 1 88 ? -14.360 15.352 2.623 1.00 96.75 88 ASN A C 1
ATOM 633 O O . ASN A 1 88 ? -13.870 16.165 1.833 1.00 96.75 88 ASN A O 1
ATOM 637 N N . GLU A 1 89 ? -13.783 15.051 3.788 1.00 97.38 89 GLU A N 1
ATOM 638 C CA . GLU A 1 89 ? -12.513 15.642 4.223 1.00 97.38 89 GLU A CA 1
ATOM 639 C C . GLU A 1 89 ? -11.369 15.249 3.280 1.00 97.38 89 GLU A C 1
ATOM 641 O O . GLU A 1 89 ? -10.565 16.093 2.872 1.00 97.38 89 GLU A O 1
ATOM 646 N N . ALA A 1 90 ? -11.330 13.981 2.858 1.00 95.75 90 ALA A N 1
ATOM 647 C CA . ALA A 1 90 ? -10.325 13.502 1.924 1.00 95.75 90 ALA A CA 1
ATOM 648 C C . ALA A 1 90 ? -10.438 14.180 0.551 1.00 95.75 90 ALA A C 1
ATOM 650 O O . ALA A 1 90 ? -9.432 14.616 -0.008 1.00 95.75 90 ALA A O 1
ATOM 651 N N . TRP A 1 91 ? -11.652 14.325 0.017 1.00 95.88 91 TRP A N 1
ATOM 652 C CA . TRP A 1 91 ? -11.886 15.042 -1.236 1.00 95.88 91 TRP A CA 1
ATOM 653 C C . TRP A 1 91 ? -11.443 16.509 -1.152 1.00 95.88 91 TRP A C 1
ATOM 655 O O . TRP A 1 91 ? -10.734 16.995 -2.039 1.00 95.88 91 TRP A O 1
ATOM 665 N N . SER A 1 92 ? -11.808 17.203 -0.069 1.00 96.56 92 SER A N 1
ATOM 666 C CA . SER A 1 92 ? -11.422 18.598 0.171 1.00 96.56 92 SER A CA 1
ATOM 667 C C . SER A 1 92 ? -9.900 18.767 0.192 1.00 96.56 92 SER A C 1
ATOM 669 O O . SER A 1 92 ? -9.342 19.583 -0.551 1.00 96.56 92 SER A O 1
ATOM 671 N N . ALA A 1 93 ? -9.209 17.936 0.978 1.00 96.00 93 ALA A N 1
ATOM 672 C CA . ALA A 1 93 ? -7.758 17.970 1.080 1.00 96.00 93 ALA A CA 1
ATOM 673 C C . ALA A 1 93 ? -7.070 17.571 -0.240 1.00 96.00 93 ALA A C 1
ATOM 675 O O . ALA A 1 93 ? -6.124 18.241 -0.650 1.00 96.00 93 ALA A O 1
ATOM 676 N N . PHE A 1 94 ? -7.570 16.563 -0.963 1.00 95.38 94 PHE A N 1
ATOM 677 C CA . PHE A 1 94 ? -7.032 16.168 -2.268 1.00 95.38 94 PHE A CA 1
ATOM 678 C C . PHE A 1 94 ? -7.110 17.310 -3.280 1.00 95.38 94 PHE A C 1
ATOM 680 O O . PHE A 1 94 ? -6.126 17.628 -3.945 1.00 95.38 94 PHE A O 1
ATOM 687 N N . ARG A 1 95 ? -8.269 17.971 -3.371 1.00 96.00 95 ARG A N 1
ATOM 688 C CA . ARG A 1 95 ? -8.469 19.110 -4.273 1.00 96.00 95 ARG A CA 1
ATOM 689 C C . ARG A 1 95 ? -7.485 20.239 -3.971 1.00 96.00 95 ARG A C 1
ATOM 691 O O . ARG A 1 95 ? -7.010 20.893 -4.900 1.00 96.00 95 ARG A O 1
ATOM 698 N N . GLN A 1 96 ? -7.184 20.473 -2.695 1.00 96.50 96 GLN A N 1
ATOM 699 C CA . GLN A 1 96 ? -6.195 21.466 -2.291 1.00 96.50 96 GLN A CA 1
ATOM 700 C C . GLN A 1 96 ? -4.775 21.061 -2.709 1.00 96.50 96 GLN A C 1
ATOM 702 O O . GLN A 1 96 ? -4.085 21.864 -3.336 1.00 96.50 96 GLN A O 1
ATOM 707 N N . GLU A 1 97 ? -4.356 19.824 -2.428 1.00 96.00 97 GLU A N 1
ATOM 708 C CA . GLU A 1 97 ? -3.029 19.330 -2.823 1.00 96.00 97 GLU A CA 1
ATOM 709 C C . GLU A 1 97 ? -2.841 19.342 -4.343 1.00 96.00 97 GLU A C 1
ATOM 711 O O . GLU A 1 97 ? -1.802 19.777 -4.839 1.00 96.00 97 GLU A O 1
ATOM 716 N N . LEU A 1 98 ? -3.873 18.953 -5.094 1.00 94.50 98 LEU A N 1
ATOM 717 C CA . LEU A 1 98 ? -3.842 18.945 -6.550 1.00 94.50 98 LEU A CA 1
ATOM 718 C C . LEU A 1 98 ? -3.728 20.362 -7.134 1.00 94.50 98 LEU A C 1
ATOM 720 O O . LEU A 1 98 ? -2.942 20.582 -8.053 1.00 94.50 98 LEU A O 1
ATOM 724 N N . LYS A 1 99 ? -4.448 21.348 -6.579 1.00 95.25 99 LYS A N 1
ATOM 725 C CA . LYS A 1 99 ? -4.289 22.764 -6.964 1.00 95.25 99 LYS A CA 1
ATOM 726 C C . LYS A 1 99 ? -2.867 23.262 -6.720 1.00 95.25 99 LYS A C 1
ATOM 728 O O . LYS A 1 99 ? -2.299 23.926 -7.583 1.00 95.25 99 LYS A O 1
ATOM 733 N N . THR A 1 100 ? -2.298 22.949 -5.556 1.00 94.62 100 THR A N 1
ATOM 734 C CA . THR A 1 100 ? -0.923 23.331 -5.213 1.00 94.62 100 THR A CA 1
ATOM 735 C C . THR A 1 100 ? 0.083 22.692 -6.165 1.00 94.62 100 THR A C 1
ATOM 737 O O . THR A 1 100 ? 0.991 23.370 -6.637 1.00 94.62 100 THR A O 1
ATOM 740 N N . ALA A 1 101 ? -0.098 21.414 -6.492 1.00 92.94 101 ALA A N 1
ATOM 741 C CA . ALA A 1 101 ? 0.773 20.706 -7.414 1.00 92.94 101 ALA A CA 1
ATOM 742 C C . ALA A 1 101 ? 0.695 21.285 -8.842 1.00 92.94 101 ALA A C 1
ATOM 744 O O . ALA A 1 101 ? 1.733 21.497 -9.470 1.00 92.94 101 ALA A O 1
ATOM 745 N N . HIS A 1 102 ? -0.509 21.613 -9.332 1.00 91.38 102 HIS A N 1
ATOM 746 C CA . HIS A 1 102 ? -0.701 22.301 -10.619 1.00 91.38 102 HIS A CA 1
ATOM 747 C C . HIS A 1 102 ? -0.019 23.669 -10.645 1.00 91.38 102 HIS A C 1
ATOM 749 O O . HIS A 1 102 ? 0.699 23.982 -11.590 1.00 91.38 102 HIS A O 1
ATOM 755 N N . ALA A 1 103 ? -0.181 24.469 -9.588 1.00 92.12 103 ALA A N 1
ATOM 756 C CA . ALA A 1 103 ? 0.471 25.774 -9.479 1.00 92.12 103 ALA A CA 1
ATOM 757 C C . ALA A 1 103 ? 2.007 25.667 -9.495 1.00 92.12 103 ALA A C 1
ATOM 759 O O . ALA A 1 103 ? 2.682 26.535 -10.043 1.00 92.12 103 ALA A O 1
ATOM 760 N N . ALA A 1 104 ? 2.555 24.585 -8.938 1.00 89.94 104 ALA A N 1
ATOM 761 C CA . ALA A 1 104 ? 3.982 24.282 -8.963 1.00 89.94 104 ALA A CA 1
ATOM 762 C C . ALA A 1 104 ? 4.459 23.629 -10.278 1.00 89.94 104 ALA A C 1
ATOM 764 O O . ALA A 1 104 ? 5.649 23.358 -10.412 1.00 89.94 104 ALA A O 1
ATOM 765 N N . SER A 1 105 ? 3.563 23.393 -11.247 1.00 90.88 105 SER A N 1
ATOM 766 C CA . SER A 1 105 ? 3.864 22.709 -12.516 1.00 90.88 105 SER A CA 1
ATOM 767 C C . SER A 1 105 ? 4.551 21.354 -12.313 1.00 90.88 105 SER A C 1
ATOM 769 O O . SER A 1 105 ? 5.487 20.996 -13.029 1.00 90.88 105 SER A O 1
ATOM 771 N N . GLU A 1 106 ? 4.108 20.600 -11.304 1.00 89.25 106 GLU A N 1
ATOM 772 C CA . GLU A 1 106 ? 4.703 19.307 -10.979 1.00 89.25 106 GLU A CA 1
ATOM 773 C C . GLU A 1 106 ? 4.557 18.320 -12.146 1.00 89.25 106 GLU A C 1
ATOM 775 O O . GLU A 1 106 ? 3.477 18.124 -12.713 1.00 89.25 106 GLU A O 1
ATOM 780 N N . MET A 1 107 ? 5.659 17.656 -12.500 1.00 82.69 107 MET A N 1
ATOM 781 C CA . MET A 1 107 ? 5.638 16.634 -13.545 1.00 82.69 107 MET A CA 1
ATOM 782 C C . MET A 1 107 ? 4.744 15.465 -13.127 1.00 82.69 107 MET A C 1
ATOM 784 O O . MET A 1 107 ? 4.750 15.055 -11.967 1.00 82.69 107 MET A O 1
ATOM 788 N N . GLY A 1 108 ? 4.007 14.906 -14.086 1.00 80.00 108 GLY A N 1
ATOM 789 C CA . GLY A 1 108 ? 3.153 13.738 -13.876 1.00 80.00 108 GLY A CA 1
ATOM 790 C C . GLY A 1 108 ? 1.698 14.037 -13.521 1.00 80.00 108 GLY A C 1
ATOM 791 O O . GLY A 1 108 ? 0.930 13.088 -13.485 1.00 80.00 108 GLY A O 1
ATOM 792 N N . ILE A 1 109 ? 1.303 15.305 -13.332 1.00 84.44 109 ILE A N 1
ATOM 793 C CA . ILE A 1 109 ? -0.098 15.702 -13.053 1.00 84.44 109 ILE A CA 1
ATOM 794 C C . ILE A 1 109 ? -0.695 16.701 -14.046 1.00 84.44 109 ILE A C 1
ATOM 796 O O . ILE A 1 109 ? -1.859 17.061 -13.903 1.00 84.44 109 ILE A O 1
ATOM 800 N N . ALA A 1 110 ? 0.053 17.128 -15.068 1.00 82.19 110 ALA A N 1
ATOM 801 C CA . ALA A 1 110 ? -0.397 18.150 -16.022 1.00 82.19 110 ALA A CA 1
ATOM 802 C C . ALA A 1 110 ? -1.766 17.832 -16.659 1.00 82.19 110 ALA A C 1
ATOM 804 O O . ALA A 1 110 ? -2.565 18.731 -16.898 1.00 82.19 110 ALA A O 1
ATOM 805 N N . ASN A 1 111 ? -2.060 16.544 -16.858 1.00 83.62 111 ASN A N 1
ATOM 806 C CA . ASN A 1 111 ? -3.308 16.075 -17.462 1.00 83.62 111 ASN A CA 1
ATOM 807 C C . ASN A 1 111 ? -4.379 15.658 -16.438 1.00 83.62 111 ASN A C 1
ATOM 809 O O . ASN A 1 111 ? -5.426 15.160 -16.840 1.00 83.62 111 ASN A O 1
ATOM 813 N N . LEU A 1 112 ? -4.131 15.800 -15.130 1.00 87.44 112 LEU A N 1
ATOM 814 C CA . LEU A 1 112 ? -5.087 15.382 -14.105 1.00 87.44 112 LEU A CA 1
ATOM 815 C C . LEU A 1 112 ? -6.104 16.505 -13.843 1.00 87.44 112 LEU A C 1
ATOM 817 O O . LEU A 1 112 ? -5.712 17.552 -13.312 1.00 87.44 112 LEU A O 1
ATOM 821 N N . PRO A 1 113 ? -7.396 16.323 -14.180 1.00 91.31 113 PRO A N 1
ATOM 822 C CA . PRO A 1 113 ? -8.399 17.349 -13.940 1.00 91.31 113 PRO A CA 1
ATOM 823 C C . PRO A 1 113 ? -8.596 17.570 -12.439 1.00 91.31 113 PRO A C 1
ATOM 825 O O . PRO A 1 113 ? -8.560 16.634 -11.642 1.00 91.31 113 PRO A O 1
ATOM 828 N N . ILE A 1 114 ? -8.829 18.825 -12.050 1.00 93.00 114 ILE A N 1
ATOM 829 C CA . ILE A 1 114 ? -9.173 19.172 -10.670 1.00 93.00 114 ILE A CA 1
ATOM 830 C C . ILE A 1 114 ? -10.667 18.891 -10.482 1.00 93.00 114 ILE A C 1
ATOM 832 O O . ILE A 1 114 ? -11.469 19.640 -11.045 1.00 93.00 114 ILE A O 1
ATOM 836 N N . PRO A 1 115 ? -11.068 17.876 -9.693 1.00 93.56 115 PRO A N 1
ATOM 837 C CA . PRO A 1 115 ? -12.479 17.564 -9.534 1.00 93.56 115 PRO A CA 1
ATOM 838 C C . PRO A 1 115 ? -13.190 18.712 -8.812 1.00 93.56 115 PRO A C 1
ATOM 840 O O . PRO A 1 115 ? -12.763 19.188 -7.751 1.00 93.56 115 PRO A O 1
ATOM 843 N N . SER A 1 116 ? -14.281 19.173 -9.409 1.00 94.50 116 SER A N 1
ATOM 844 C CA . SER A 1 116 ? -15.165 20.206 -8.878 1.00 94.50 116 SER A CA 1
ATOM 845 C C . SER A 1 116 ? -16.250 19.627 -7.971 1.00 94.50 116 SER A C 1
ATOM 847 O O . SER A 1 116 ? -16.720 20.317 -7.065 1.00 94.50 116 SER A O 1
ATOM 849 N N . THR A 1 117 ? -16.582 18.347 -8.160 1.00 94.56 117 THR A N 1
ATOM 850 C CA . THR A 1 117 ? -17.576 17.604 -7.381 1.00 94.56 117 THR A CA 1
ATOM 851 C C . THR A 1 117 ? -16.987 16.329 -6.774 1.00 94.56 117 THR A C 1
ATOM 853 O O . THR A 1 117 ? -15.949 15.827 -7.212 1.00 94.56 117 THR A O 1
ATOM 856 N N . LEU A 1 118 ? -17.664 15.776 -5.762 1.00 90.00 118 LEU A N 1
ATOM 857 C CA . LEU A 1 118 ? -17.287 14.485 -5.182 1.00 90.00 118 LEU A CA 1
ATOM 858 C C . LEU A 1 118 ? -17.476 13.328 -6.180 1.00 90.00 118 LEU A C 1
ATOM 860 O O . LEU A 1 118 ? -16.693 12.384 -6.164 1.00 90.00 118 LEU A O 1
ATOM 864 N N . SER A 1 119 ? -18.476 13.414 -7.068 1.00 90.56 119 SER A N 1
ATOM 865 C CA . SER A 1 119 ? -18.674 12.420 -8.132 1.00 90.56 119 SER A CA 1
ATOM 866 C C . SER A 1 119 ? -17.475 12.391 -9.073 1.00 90.56 119 SER A C 1
ATOM 868 O O . SER A 1 119 ? -16.904 11.329 -9.270 1.00 90.56 119 SER A O 1
ATOM 870 N N . GLU A 1 120 ? -17.023 13.555 -9.551 1.00 91.88 120 GLU A N 1
ATOM 871 C CA . GLU A 1 120 ? -15.829 13.654 -10.402 1.00 91.88 120 GLU A CA 1
ATOM 872 C C . GLU A 1 120 ? -14.583 13.100 -9.709 1.00 91.88 120 GLU A C 1
ATOM 874 O O . GLU A 1 120 ? -13.769 12.437 -10.341 1.00 91.88 120 GLU A O 1
ATOM 879 N N . PHE A 1 121 ? -14.436 13.336 -8.401 1.00 89.88 121 PHE A N 1
ATOM 880 C CA . PHE A 1 121 ? -13.354 12.744 -7.615 1.00 89.88 121 PHE A CA 1
ATOM 881 C C . PHE A 1 121 ? -13.435 11.215 -7.574 1.00 89.88 121 PHE A C 1
ATOM 883 O O . PHE A 1 121 ? -12.418 10.546 -7.734 1.00 89.88 121 PHE A O 1
ATOM 890 N N . CYS A 1 122 ? -14.634 10.657 -7.406 1.00 87.25 122 CYS A N 1
ATOM 891 C CA . CYS A 1 122 ? -14.834 9.214 -7.469 1.00 87.25 122 CYS A CA 1
ATOM 892 C C . CYS A 1 122 ? -14.579 8.685 -8.886 1.00 87.25 122 CYS A C 1
ATOM 894 O O . CYS A 1 122 ? -14.009 7.611 -9.031 1.00 87.25 122 CYS A O 1
ATOM 896 N N . ASP A 1 123 ? -14.921 9.437 -9.932 1.00 87.31 123 ASP A N 1
ATOM 897 C CA . ASP A 1 123 ? -14.672 9.059 -11.327 1.00 87.31 123 ASP A CA 1
ATOM 898 C C . ASP A 1 123 ? -13.176 9.009 -11.673 1.00 87.31 123 ASP A C 1
ATOM 900 O O . ASP A 1 123 ? -12.785 8.285 -12.590 1.00 87.31 123 ASP A O 1
ATOM 904 N N . LEU A 1 124 ? -12.310 9.640 -10.867 1.00 85.62 124 LEU A N 1
ATOM 905 C CA . LEU A 1 124 ? -10.859 9.421 -10.936 1.00 85.62 124 LEU A CA 1
ATOM 906 C C . LEU A 1 124 ? -10.445 7.979 -10.575 1.00 85.62 124 LEU A C 1
ATOM 908 O O . LEU A 1 124 ? -9.303 7.604 -10.834 1.00 85.62 124 LEU A O 1
ATOM 912 N N . CYS A 1 125 ? -11.342 7.151 -10.019 1.00 75.06 125 CYS A N 1
ATOM 913 C CA . CYS A 1 125 ? -11.123 5.708 -9.838 1.00 75.06 125 CYS A CA 1
ATOM 914 C C . CYS A 1 125 ? -11.066 4.940 -11.162 1.00 75.06 125 CYS A C 1
ATOM 916 O O . CYS A 1 125 ? -10.682 3.770 -11.164 1.00 75.06 125 CYS A O 1
ATOM 918 N N . ASN A 1 126 ? -11.449 5.566 -12.280 1.00 76.25 126 ASN A N 1
ATOM 919 C CA . ASN A 1 126 ? -11.536 4.899 -13.567 1.00 76.25 126 ASN A CA 1
ATOM 920 C C . ASN A 1 126 ? -10.194 4.224 -13.944 1.00 76.25 126 ASN A C 1
ATOM 922 O O . ASN A 1 126 ? -9.199 4.932 -14.113 1.00 76.25 126 ASN A O 1
ATOM 926 N N . PRO A 1 127 ? -10.173 2.885 -14.147 1.00 63.25 127 PRO A N 1
ATOM 927 C CA . PRO A 1 127 ? -8.998 2.083 -14.510 1.00 63.25 127 PRO A CA 1
ATOM 928 C C . PRO A 1 127 ? -8.113 2.651 -15.612 1.00 63.25 127 PRO A C 1
ATOM 930 O O . PRO A 1 127 ? -6.905 2.412 -15.619 1.00 63.25 127 PRO A O 1
ATOM 933 N N . TYR A 1 128 ? -8.737 3.357 -16.555 1.00 62.75 128 TYR A N 1
ATOM 934 C CA . TYR A 1 128 ? -8.128 3.768 -17.811 1.00 62.75 128 TYR A CA 1
ATOM 935 C C . TYR A 1 128 ? -7.317 5.063 -17.703 1.00 62.75 128 TYR A C 1
ATOM 937 O O . TYR A 1 128 ? -6.676 5.434 -18.679 1.00 62.75 128 TYR A O 1
ATOM 945 N N . GLN A 1 129 ? -7.347 5.761 -16.560 1.00 61.75 129 GLN A N 1
ATOM 946 C CA . GLN A 1 129 ? -6.660 7.046 -16.391 1.00 61.75 129 GLN A CA 1
ATOM 947 C C . GLN A 1 129 ? -6.010 7.363 -15.027 1.00 61.75 129 GLN A C 1
ATOM 949 O O . GLN A 1 129 ? -5.581 8.510 -14.861 1.00 61.75 129 GLN A O 1
ATOM 954 N N . PRO A 1 130 ? -5.864 6.481 -14.016 1.00 60.31 130 PRO A N 1
ATOM 955 C CA . PRO A 1 130 ? -5.395 6.976 -12.742 1.00 60.31 130 PRO A CA 1
ATOM 956 C C . PRO A 1 130 ? -3.870 6.946 -12.718 1.00 60.31 130 PRO A C 1
ATOM 958 O O . PRO A 1 130 ? -3.240 5.887 -12.648 1.00 60.31 130 PRO A O 1
ATOM 961 N N . GLN A 1 131 ? -3.295 8.145 -12.730 1.00 80.25 131 GLN A N 1
ATOM 962 C CA . GLN A 1 131 ? -1.920 8.396 -12.312 1.00 80.25 131 GLN A CA 1
ATOM 963 C C . GLN A 1 131 ? -1.694 7.782 -10.923 1.00 80.25 131 GLN A C 1
ATOM 965 O O . GLN A 1 131 ? -2.592 7.789 -10.074 1.00 80.25 131 GLN A O 1
ATOM 970 N N . GLN A 1 132 ? -0.491 7.270 -10.657 1.00 86.81 132 GLN A N 1
ATOM 971 C CA . GLN A 1 132 ? -0.190 6.551 -9.412 1.00 86.81 132 GLN A CA 1
ATOM 972 C C . GLN A 1 132 ? -0.481 7.388 -8.148 1.00 86.81 132 GLN A C 1
ATOM 974 O O . GLN A 1 132 ? -0.868 6.835 -7.117 1.00 86.81 132 GLN A O 1
ATOM 979 N N . ALA A 1 133 ? -0.368 8.719 -8.243 1.00 88.44 133 ALA A N 1
ATOM 980 C CA . ALA A 1 133 ? -0.775 9.678 -7.209 1.00 88.44 133 ALA A CA 1
ATOM 981 C C . ALA A 1 133 ? -2.225 9.476 -6.741 1.00 88.44 133 ALA A C 1
ATOM 983 O O . ALA A 1 133 ? -2.492 9.392 -5.543 1.00 88.44 133 ALA A O 1
ATOM 984 N N . VAL A 1 134 ? -3.156 9.344 -7.686 1.00 90.31 134 VAL A N 1
ATOM 985 C CA . VAL A 1 134 ? -4.576 9.121 -7.400 1.00 90.31 134 VAL A CA 1
ATOM 986 C C . VAL A 1 134 ? -4.789 7.700 -6.887 1.00 90.31 134 VAL A C 1
ATOM 988 O O . VAL A 1 134 ? -5.490 7.500 -5.897 1.00 90.31 134 VAL A O 1
ATOM 991 N N . ARG A 1 135 ? -4.139 6.705 -7.507 1.00 88.81 135 ARG A N 1
ATOM 992 C CA . ARG A 1 135 ? -4.331 5.295 -7.142 1.00 88.81 135 ARG A CA 1
ATOM 993 C C . ARG A 1 135 ? -3.967 4.998 -5.683 1.00 88.81 135 ARG A C 1
ATOM 995 O O . ARG A 1 135 ? -4.724 4.299 -5.014 1.00 88.81 135 ARG A O 1
ATOM 1002 N N . ASN A 1 136 ? -2.851 5.530 -5.176 1.00 91.69 136 ASN A N 1
ATOM 1003 C CA . ASN A 1 136 ? -2.436 5.315 -3.779 1.00 91.69 136 ASN A CA 1
ATOM 1004 C C . ASN A 1 136 ? -3.459 5.863 -2.781 1.00 91.69 136 ASN A C 1
ATOM 1006 O O . ASN A 1 136 ? -3.779 5.218 -1.784 1.00 91.69 136 ASN A O 1
ATOM 1010 N N . LEU A 1 137 ? -3.964 7.063 -3.061 1.00 93.19 137 LEU A N 1
ATOM 1011 C CA . LEU A 1 137 ? -4.960 7.738 -2.244 1.00 93.19 137 LEU A CA 1
ATOM 1012 C C . LEU A 1 137 ? -6.288 6.985 -2.247 1.00 93.19 137 LEU A C 1
ATOM 1014 O O . LEU A 1 137 ? -6.855 6.738 -1.185 1.00 93.19 137 LEU A O 1
ATOM 1018 N N . LEU A 1 138 ? -6.768 6.589 -3.425 1.00 91.62 138 LEU A N 1
ATOM 1019 C CA . LEU A 1 138 ? -8.027 5.862 -3.540 1.00 91.62 138 LEU A CA 1
ATOM 1020 C C . LEU A 1 138 ? -7.938 4.515 -2.834 1.00 91.62 138 LEU A C 1
ATOM 1022 O O . LEU A 1 138 ? -8.866 4.132 -2.131 1.00 91.62 138 LEU A O 1
ATOM 1026 N N . HIS A 1 139 ? -6.797 3.834 -2.956 1.00 91.19 139 HIS A N 1
ATOM 1027 C CA . HIS A 1 139 ? -6.541 2.590 -2.241 1.00 91.19 139 HIS A CA 1
ATOM 1028 C C . HIS A 1 139 ? -6.646 2.761 -0.726 1.00 91.19 139 HIS A C 1
ATOM 1030 O O . HIS A 1 139 ? -7.375 2.013 -0.080 1.00 91.19 139 HIS A O 1
ATOM 1036 N N . LEU A 1 140 ? -5.984 3.777 -0.164 1.00 95.12 140 LEU A N 1
ATOM 1037 C CA . LEU A 1 140 ? -6.087 4.103 1.260 1.00 95.12 140 LEU A CA 1
ATOM 1038 C C . LEU A 1 140 ? -7.551 4.315 1.677 1.00 95.12 140 LEU A C 1
ATOM 1040 O O . LEU A 1 140 ? -7.994 3.734 2.670 1.00 95.12 140 LEU A O 1
ATOM 1044 N N . LEU A 1 141 ? -8.310 5.106 0.910 1.00 95.00 141 LEU A N 1
ATOM 1045 C CA . LEU A 1 141 ? -9.706 5.417 1.223 1.00 95.00 141 LEU A CA 1
ATOM 1046 C C . LEU A 1 141 ? -10.595 4.180 1.158 1.00 95.00 141 LEU A C 1
ATOM 1048 O O . LEU A 1 141 ? -11.346 3.928 2.092 1.00 95.00 141 LEU A O 1
ATOM 1052 N N . ILE A 1 142 ? -10.480 3.383 0.098 1.00 93.19 142 ILE A N 1
ATOM 1053 C CA . ILE A 1 142 ? -11.261 2.157 -0.085 1.00 93.19 142 ILE A CA 1
ATOM 1054 C C . ILE A 1 142 ? -11.052 1.212 1.090 1.00 93.19 142 ILE A C 1
ATOM 1056 O O . ILE A 1 142 ? -12.025 0.733 1.670 1.00 93.19 142 ILE A O 1
ATOM 1060 N N . GLN A 1 143 ? -9.800 0.948 1.459 1.00 94.31 143 GLN A N 1
ATOM 1061 C CA . GLN A 1 143 ? -9.521 0.011 2.540 1.00 94.31 143 GLN A CA 1
ATOM 1062 C C . GLN A 1 143 ? -10.024 0.532 3.885 1.00 94.31 143 GLN A C 1
ATOM 1064 O O . GLN A 1 143 ? -10.637 -0.207 4.650 1.00 94.31 143 GLN A O 1
ATOM 1069 N N . SER A 1 144 ? -9.830 1.822 4.147 1.00 96.56 144 SER A N 1
ATOM 1070 C CA . SER A 1 144 ? -10.274 2.447 5.396 1.00 96.56 144 SER A CA 1
ATOM 1071 C C . SER A 1 144 ? -11.799 2.463 5.506 1.00 96.56 144 SER A C 1
ATOM 1073 O O . SER A 1 144 ? -12.348 2.071 6.531 1.00 96.56 144 SER A O 1
ATOM 1075 N N . LEU A 1 145 ? -12.497 2.831 4.428 1.00 95.81 145 LEU A N 1
ATOM 1076 C CA . LEU A 1 145 ? -13.958 2.793 4.363 1.00 95.81 145 LEU A CA 1
ATOM 1077 C C . LEU A 1 145 ? -14.499 1.363 4.431 1.00 95.81 145 LEU A C 1
ATOM 1079 O O . LEU A 1 145 ? -15.560 1.154 5.005 1.00 95.81 145 LEU A O 1
ATOM 1083 N N . THR A 1 146 ? -13.768 0.374 3.909 1.00 94.31 146 THR A N 1
ATOM 1084 C CA . THR A 1 146 ? -14.135 -1.043 4.046 1.00 94.31 146 THR A CA 1
ATOM 1085 C C . THR A 1 146 ? -14.123 -1.471 5.509 1.00 94.31 146 THR A C 1
ATOM 1087 O O . THR A 1 146 ? -15.080 -2.095 5.958 1.00 94.31 146 THR A O 1
ATOM 1090 N N . VAL A 1 147 ? -13.094 -1.095 6.279 1.00 95.38 147 VAL A N 1
ATOM 1091 C CA . VAL A 1 147 ? -13.068 -1.363 7.727 1.00 95.38 147 VAL A CA 1
ATOM 1092 C C . VAL A 1 147 ? -14.238 -0.676 8.420 1.00 95.38 147 VAL A C 1
ATOM 1094 O O . VAL A 1 147 ? -14.967 -1.333 9.153 1.00 95.38 147 VAL A O 1
ATOM 1097 N N . LEU A 1 148 ? -14.463 0.614 8.154 1.00 95.62 148 LEU A N 1
ATOM 1098 C CA . LEU A 1 148 ? -15.563 1.356 8.776 1.00 95.62 148 LEU A CA 1
ATOM 1099 C C . LEU A 1 148 ? -16.937 0.756 8.441 1.00 95.62 148 LEU A C 1
ATOM 1101 O O . LEU A 1 148 ? -17.777 0.640 9.324 1.00 95.62 148 LEU A O 1
ATOM 1105 N N . ALA A 1 149 ? -17.152 0.311 7.202 1.00 94.56 149 ALA A N 1
ATOM 1106 C CA . ALA A 1 149 ? -18.390 -0.351 6.798 1.00 94.56 149 ALA A CA 1
ATOM 1107 C C . ALA A 1 149 ? -18.578 -1.714 7.480 1.00 94.56 149 ALA A C 1
ATOM 1109 O O . ALA A 1 149 ? -19.696 -2.072 7.839 1.00 94.56 149 ALA A O 1
ATOM 1110 N N . ILE A 1 150 ? -17.498 -2.475 7.682 1.00 92.06 150 ILE A N 1
ATOM 1111 C CA . ILE A 1 150 ? -17.537 -3.744 8.423 1.00 92.06 150 ILE A CA 1
ATOM 1112 C C . ILE A 1 150 ? -17.869 -3.503 9.898 1.00 92.06 150 ILE A C 1
ATOM 1114 O O . ILE A 1 150 ? -18.675 -4.236 10.465 1.00 92.06 150 ILE A O 1
ATOM 1118 N N . VAL A 1 151 ? -17.260 -2.485 10.506 1.00 91.06 151 VAL A N 1
ATOM 1119 C CA . VAL A 1 151 ? -17.496 -2.092 11.901 1.00 91.06 151 VAL A CA 1
ATOM 1120 C C . VAL A 1 151 ? -18.951 -1.664 12.096 1.00 91.06 151 VAL A C 1
ATOM 1122 O O . VAL A 1 151 ? -19.622 -2.199 12.976 1.00 91.06 151 VAL A O 1
ATOM 1125 N N . GLU A 1 152 ? -19.464 -0.809 11.208 1.00 91.31 152 GLU A N 1
ATOM 1126 C CA . GLU A 1 152 ? -20.862 -0.365 11.207 1.00 91.31 152 GLU A CA 1
ATOM 1127 C C . GLU A 1 152 ? -21.831 -1.549 11.035 1.00 91.31 152 GLU A C 1
ATOM 1129 O O . GLU A 1 152 ? -22.734 -1.751 11.846 1.00 91.31 152 GLU A O 1
ATOM 1134 N N . ALA A 1 153 ? -21.612 -2.399 10.023 1.00 89.38 153 ALA A N 1
ATOM 1135 C CA . ALA A 1 153 ? -22.466 -3.559 9.756 1.00 89.38 153 ALA A CA 1
ATOM 1136 C C . ALA A 1 153 ? -22.420 -4.609 10.880 1.00 89.38 153 ALA A C 1
ATOM 1138 O O . ALA A 1 153 ? -23.414 -5.285 11.144 1.00 89.38 153 ALA A O 1
ATOM 1139 N N . GLY A 1 154 ? -21.272 -4.751 11.543 1.00 85.88 154 GLY A N 1
ATOM 1140 C CA . GLY A 1 154 ? -21.080 -5.637 12.687 1.00 85.88 154 GLY A CA 1
ATOM 1141 C C . GLY A 1 154 ? -21.609 -5.074 14.005 1.00 85.88 154 GLY A C 1
ATOM 1142 O O . GLY A 1 154 ? -21.531 -5.777 15.011 1.00 85.88 154 GLY A O 1
ATOM 1143 N N . SER A 1 155 ? -22.120 -3.833 14.019 1.00 84.50 155 SER A N 1
ATOM 1144 C CA . SER A 1 155 ? -22.460 -3.100 15.249 1.00 84.50 155 SER A CA 1
ATOM 1145 C C . SER A 1 155 ? -21.300 -3.078 16.257 1.00 84.50 155 SER A C 1
ATOM 1147 O O . SER A 1 155 ? -21.510 -3.153 17.467 1.00 84.50 155 SER A O 1
ATOM 1149 N N . ILE A 1 156 ? -20.064 -3.026 15.751 1.00 86.62 156 ILE A N 1
ATOM 1150 C CA . ILE A 1 156 ? -18.855 -2.891 16.563 1.00 86.62 156 ILE A CA 1
ATOM 1151 C C . ILE A 1 156 ? -18.690 -1.401 16.856 1.00 86.62 156 ILE A C 1
ATOM 1153 O O . ILE A 1 156 ? -18.685 -0.581 15.941 1.00 86.62 156 ILE A O 1
ATOM 1157 N N . ASP A 1 157 ? -18.540 -1.032 18.123 1.00 89.00 157 ASP A N 1
ATOM 1158 C CA . ASP A 1 157 ? -18.236 0.353 18.470 1.00 89.00 157 ASP A CA 1
ATOM 1159 C C . ASP A 1 157 ? -16.802 0.688 18.027 1.00 89.00 157 ASP A C 1
ATOM 1161 O O . ASP A 1 157 ? -15.830 0.070 18.468 1.00 89.00 157 ASP A O 1
ATOM 1165 N N . ILE A 1 158 ? -16.662 1.661 17.122 1.00 88.81 158 ILE A N 1
ATOM 1166 C CA . ILE A 1 158 ? -15.355 2.083 16.598 1.00 88.81 158 ILE A CA 1
ATOM 1167 C C . ILE A 1 158 ? -14.455 2.671 17.694 1.00 88.81 158 ILE A C 1
ATOM 1169 O O . ILE A 1 158 ? -13.236 2.552 17.613 1.00 88.81 158 ILE A O 1
ATOM 1173 N N . GLY A 1 159 ? -15.037 3.300 18.718 1.00 87.50 159 GLY A N 1
ATOM 1174 C CA . GLY A 1 159 ? -14.310 3.808 19.875 1.00 87.50 159 GLY A CA 1
ATOM 1175 C C . GLY A 1 159 ? -13.713 2.673 20.698 1.00 87.50 159 GLY A C 1
ATOM 1176 O O . GLY A 1 159 ? -12.539 2.746 21.041 1.00 87.50 159 GLY A O 1
ATOM 1177 N N . LEU A 1 160 ? -14.470 1.598 20.936 1.00 85.94 160 LEU A N 1
ATOM 1178 C CA . LEU A 1 160 ? -13.959 0.390 21.594 1.00 85.94 160 LEU A CA 1
ATOM 1179 C C . LEU A 1 160 ? -12.875 -0.293 20.755 1.00 85.94 160 LEU A C 1
ATOM 1181 O O . LEU A 1 160 ? -11.818 -0.623 21.283 1.00 85.94 160 LEU A O 1
ATOM 1185 N N . LEU A 1 161 ? -13.090 -0.421 19.440 1.00 87.81 161 LEU A N 1
ATOM 1186 C CA . LEU A 1 161 ? -12.115 -1.038 18.536 1.00 87.81 161 LEU A CA 1
ATOM 1187 C C . LEU A 1 161 ? -10.759 -0.307 18.554 1.00 87.81 161 LEU A C 1
ATOM 1189 O O . LEU A 1 161 ? -9.709 -0.951 18.519 1.00 87.81 161 LEU A O 1
ATOM 1193 N N . LEU A 1 162 ? -10.786 1.030 18.590 1.00 89.56 162 LEU A N 1
ATOM 1194 C CA . LEU A 1 162 ? -9.595 1.885 18.577 1.00 89.56 162 LEU A CA 1
ATOM 1195 C C . LEU A 1 162 ? -9.006 2.144 19.975 1.00 89.56 162 LEU A C 1
ATOM 1197 O O . LEU A 1 162 ? -7.855 2.566 20.083 1.00 89.56 162 LEU A O 1
ATOM 1201 N N . SER A 1 163 ? -9.763 1.909 21.049 1.00 86.62 163 SER A N 1
ATOM 1202 C CA . SER A 1 163 ? -9.323 2.206 22.412 1.00 86.62 163 SER A CA 1
ATOM 1203 C C . SER A 1 163 ? -8.189 1.278 22.845 1.00 86.62 163 SER A C 1
ATOM 1205 O O . SER A 1 163 ? -8.367 0.073 22.995 1.00 86.62 163 SER A O 1
ATOM 1207 N N . ALA A 1 164 ? -7.023 1.854 23.144 1.00 75.38 164 ALA A N 1
ATOM 1208 C CA . ALA A 1 164 ? -5.909 1.116 23.743 1.00 75.38 164 ALA A CA 1
ATOM 1209 C C . ALA A 1 164 ? -6.180 0.693 25.200 1.00 75.38 164 ALA A C 1
ATOM 1211 O O . ALA A 1 164 ? -5.514 -0.203 25.715 1.00 75.38 164 ALA A O 1
ATOM 1212 N N . GLN A 1 165 ? -7.115 1.369 25.881 1.00 76.88 165 GLN A N 1
ATOM 1213 C CA . GLN A 1 165 ? -7.411 1.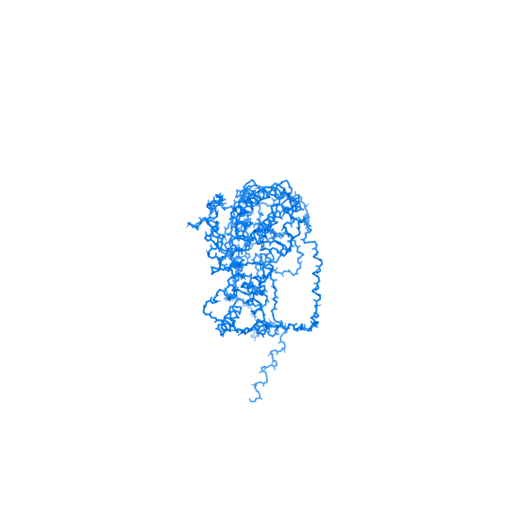138 27.299 1.00 76.88 165 GLN A CA 1
ATOM 1214 C C . GLN A 1 165 ? -8.351 -0.050 27.513 1.00 76.88 165 GLN A C 1
ATOM 1216 O O . GLN A 1 165 ? -8.358 -0.625 28.600 1.00 76.88 165 GLN A O 1
ATOM 1221 N N . ASP A 1 166 ? -9.125 -0.419 26.490 1.00 72.00 166 ASP A N 1
ATOM 1222 C CA . ASP A 1 166 ? -10.003 -1.579 26.546 1.00 72.00 166 ASP A CA 1
ATOM 1223 C C . ASP A 1 166 ? -9.245 -2.827 26.071 1.00 72.00 166 ASP A C 1
ATOM 1225 O O . ASP A 1 166 ? -9.046 -3.081 24.877 1.00 72.00 166 ASP A O 1
ATOM 1229 N N . VAL A 1 167 ? -8.750 -3.597 27.039 1.00 70.44 167 VAL A N 1
ATOM 1230 C CA . VAL A 1 167 ? -7.981 -4.821 26.777 1.00 70.44 167 VAL A CA 1
ATOM 1231 C C . VAL A 1 167 ? -8.865 -5.901 26.140 1.00 70.44 167 VAL A C 1
ATOM 1233 O O . VAL A 1 167 ? -8.356 -6.762 25.419 1.00 70.44 167 VAL A O 1
ATOM 1236 N N . ASP A 1 168 ? -10.181 -5.817 26.332 1.00 68.56 168 ASP A N 1
ATOM 1237 C CA . ASP A 1 168 ? -11.106 -6.914 26.076 1.00 68.56 168 ASP A CA 1
ATOM 1238 C C . ASP A 1 168 ? -11.681 -6.898 24.647 1.00 68.56 168 ASP A C 1
ATOM 1240 O O . ASP A 1 168 ? -12.240 -7.906 24.199 1.00 68.56 168 ASP A O 1
ATOM 1244 N N . SER A 1 169 ? -11.563 -5.779 23.913 1.00 75.69 169 SER A N 1
ATOM 1245 C CA . SER A 1 169 ? -12.152 -5.600 22.568 1.00 75.69 169 SER A CA 1
ATOM 1246 C C . SER A 1 169 ? -11.392 -4.634 21.640 1.00 75.69 169 SER A C 1
ATOM 1248 O O . SER A 1 169 ? -12.004 -3.892 20.874 1.00 75.69 169 SER A O 1
ATOM 1250 N N . SER A 1 170 ? -10.058 -4.667 21.657 1.00 86.25 170 SER A N 1
ATOM 1251 C CA . SER A 1 170 ? -9.205 -3.768 20.859 1.00 86.25 170 SER A CA 1
ATOM 1252 C C . SER A 1 170 ? -8.492 -4.444 19.681 1.00 86.25 170 SER A C 1
ATOM 1254 O O . SER A 1 170 ? -8.375 -5.674 19.583 1.00 86.25 170 SER A O 1
ATOM 1256 N N . ILE A 1 171 ? -7.986 -3.623 18.755 1.00 84.50 171 ILE A N 1
ATOM 1257 C CA . ILE A 1 171 ? -7.065 -4.074 17.705 1.00 84.50 171 ILE A CA 1
ATOM 1258 C C . ILE A 1 171 ? -5.780 -4.594 18.355 1.00 84.50 171 ILE A C 1
ATOM 1260 O O . ILE A 1 171 ? -5.072 -3.870 19.049 1.00 84.50 171 ILE A O 1
ATOM 1264 N N . VAL A 1 172 ? -5.461 -5.861 18.099 1.00 91.44 172 VAL A N 1
ATOM 1265 C CA . VAL A 1 172 ? -4.247 -6.518 18.606 1.00 91.44 172 VAL A CA 1
ATOM 1266 C C . VAL A 1 172 ? -3.102 -6.479 17.603 1.00 91.44 172 VAL A C 1
ATOM 1268 O O . VAL A 1 172 ? -1.955 -6.683 17.986 1.00 91.44 172 VAL A O 1
ATOM 1271 N N . ALA A 1 173 ? -3.402 -6.233 16.326 1.00 94.38 173 ALA A N 1
ATOM 1272 C CA . ALA A 1 173 ? -2.412 -5.969 15.291 1.00 94.38 173 ALA A CA 1
ATOM 1273 C C . ALA A 1 173 ? -3.056 -5.311 14.064 1.00 94.38 173 ALA A C 1
ATOM 1275 O O . ALA A 1 173 ? -4.144 -5.697 13.624 1.00 94.38 173 ALA A O 1
ATOM 1276 N N . SER A 1 174 ? -2.330 -4.376 13.460 1.00 96.25 174 SER A N 1
ATOM 1277 C CA . SER A 1 174 ? -2.681 -3.764 12.182 1.00 96.25 174 SER A CA 1
ATOM 1278 C C . SER A 1 174 ? -1.577 -4.066 11.172 1.00 96.25 174 SER A C 1
ATOM 1280 O O . SER A 1 174 ? -0.441 -3.608 11.311 1.00 96.25 174 SER A O 1
ATOM 1282 N N . VAL A 1 175 ? -1.882 -4.887 10.165 1.00 96.62 175 VAL A N 1
ATOM 1283 C CA . VAL A 1 175 ? -0.893 -5.369 9.191 1.00 96.62 175 VAL A CA 1
ATOM 1284 C C . VAL A 1 175 ? -1.231 -4.876 7.795 1.00 96.62 175 VAL A C 1
ATOM 1286 O O . VAL A 1 175 ? -2.351 -5.033 7.314 1.00 96.62 175 VAL A O 1
ATOM 1289 N N . GLY A 1 176 ? -0.245 -4.293 7.119 1.00 96.44 176 GLY A N 1
ATOM 1290 C CA . GLY A 1 176 ? -0.392 -3.789 5.761 1.00 96.44 176 GLY A CA 1
ATOM 1291 C C . GLY A 1 176 ? 0.767 -4.205 4.873 1.00 96.44 176 GLY A C 1
ATOM 1292 O O . GLY A 1 176 ? 1.910 -4.252 5.328 1.00 96.44 176 GLY A O 1
ATOM 1293 N N . LEU A 1 177 ? 0.457 -4.511 3.612 1.00 96.06 177 LEU A N 1
ATOM 1294 C CA . LEU A 1 177 ? 1.449 -4.817 2.585 1.00 96.06 177 LEU A CA 1
ATOM 1295 C C . LEU A 1 177 ? 1.531 -3.686 1.555 1.00 96.06 177 LEU A C 1
ATOM 1297 O O . LEU A 1 177 ? 0.520 -3.333 0.940 1.00 96.06 177 LEU A O 1
ATOM 1301 N N . CYS A 1 178 ? 2.739 -3.169 1.308 1.00 95.06 178 CYS A N 1
ATOM 1302 C CA . CYS A 1 178 ? 2.990 -2.081 0.353 1.00 95.06 178 CYS A CA 1
ATOM 1303 C C . CYS A 1 178 ? 2.073 -0.867 0.634 1.00 95.06 178 CYS A C 1
ATOM 1305 O O . CYS A 1 178 ? 2.143 -0.284 1.709 1.00 95.06 178 CYS A O 1
ATOM 1307 N N . SER A 1 179 ? 1.184 -0.478 -0.287 1.00 94.31 179 SER A N 1
ATOM 1308 C CA . SER A 1 179 ? 0.241 0.636 -0.088 1.00 94.31 179 SER A CA 1
ATOM 1309 C C . SER A 1 179 ? -0.763 0.406 1.042 1.00 94.31 179 SER A C 1
ATOM 1311 O O . SER A 1 179 ? -1.261 1.378 1.607 1.00 94.31 179 SER A O 1
ATOM 1313 N N . GLY A 1 180 ? -1.034 -0.851 1.411 1.00 96.06 180 GLY A N 1
ATOM 1314 C CA . GLY A 1 180 ? -1.875 -1.179 2.563 1.00 96.06 180 GLY A CA 1
ATOM 1315 C C . GLY A 1 180 ? -1.282 -0.716 3.896 1.00 96.06 180 GLY A C 1
ATOM 1316 O O . GLY A 1 180 ? -2.016 -0.483 4.853 1.00 96.06 180 GLY A O 1
ATOM 1317 N N . SER A 1 181 ? 0.034 -0.500 3.962 1.00 96.19 181 SER A N 1
ATOM 1318 C CA . SER A 1 181 ? 0.721 -0.029 5.171 1.00 96.19 181 SER A CA 1
ATOM 1319 C C . SER A 1 181 ? 0.301 1.378 5.587 1.00 96.19 181 SER A C 1
ATOM 1321 O O . SER A 1 181 ? 0.367 1.708 6.765 1.00 96.19 181 SER A O 1
ATOM 1323 N N . LEU A 1 182 ? -0.189 2.192 4.647 1.00 96.50 182 LEU A N 1
ATOM 1324 C CA . LEU A 1 182 ? -0.731 3.520 4.936 1.00 96.50 182 LEU A CA 1
ATOM 1325 C C . LEU A 1 182 ? -2.036 3.438 5.737 1.00 96.50 182 LEU A C 1
ATOM 1327 O O . LEU A 1 182 ? -2.219 4.178 6.699 1.00 96.50 182 LEU A O 1
ATOM 1331 N N . ALA A 1 183 ? -2.930 2.519 5.365 1.00 97.00 183 ALA A N 1
ATOM 1332 C CA . ALA A 1 183 ? -4.161 2.286 6.111 1.00 97.00 183 ALA A CA 1
ATOM 1333 C C . ALA A 1 183 ? -3.844 1.623 7.458 1.00 97.00 183 ALA A C 1
ATOM 1335 O O . ALA A 1 183 ? -4.323 2.081 8.494 1.00 97.00 183 ALA A O 1
ATOM 1336 N N . ALA A 1 184 ? -2.953 0.624 7.454 1.00 96.94 184 ALA A N 1
ATOM 1337 C CA . ALA A 1 184 ? -2.510 -0.042 8.672 1.00 96.94 184 ALA A CA 1
ATOM 1338 C C . ALA A 1 184 ? -1.951 0.951 9.700 1.00 96.94 184 ALA A C 1
ATOM 1340 O O . ALA A 1 184 ? -2.322 0.892 10.870 1.00 96.94 184 ALA A O 1
ATOM 1341 N N . TYR A 1 185 ? -1.135 1.902 9.238 1.00 96.38 185 TYR A N 1
ATOM 1342 C CA . TYR A 1 185 ? -0.616 3.012 10.028 1.00 96.38 185 TYR A CA 1
ATOM 1343 C C . TYR A 1 185 ? -1.723 3.847 10.667 1.00 96.38 185 TYR A C 1
ATOM 1345 O O . TYR A 1 185 ? -1.709 4.027 11.878 1.00 96.38 185 TYR A O 1
ATOM 1353 N N . CYS A 1 186 ? -2.712 4.302 9.891 1.00 96.69 186 CYS A N 1
ATOM 1354 C CA . CYS A 1 186 ? -3.803 5.119 10.422 1.00 96.69 186 CYS A CA 1
ATOM 1355 C C . CYS A 1 186 ? -4.552 4.420 11.561 1.00 96.69 186 CYS A C 1
ATOM 1357 O O . CYS A 1 186 ? -4.802 5.046 12.587 1.00 96.69 186 CYS A O 1
ATOM 1359 N N . PHE A 1 187 ? -4.881 3.136 11.405 1.00 96.56 187 PHE A N 1
ATOM 1360 C CA . PHE A 1 187 ? -5.552 2.365 12.458 1.00 96.56 187 PHE A CA 1
ATOM 1361 C C . PHE A 1 187 ? -4.629 2.064 13.640 1.00 96.56 187 PHE A C 1
ATOM 1363 O O . PHE A 1 187 ? -5.077 2.085 14.781 1.00 96.56 187 PHE A O 1
ATOM 1370 N N . ALA A 1 188 ? -3.338 1.840 13.391 1.00 95.62 188 ALA A N 1
ATOM 1371 C CA . ALA A 1 188 ? -2.372 1.579 14.450 1.00 95.62 188 ALA A CA 1
ATOM 1372 C C . ALA A 1 188 ? -2.060 2.801 15.314 1.00 95.62 188 ALA A C 1
ATOM 1374 O O . ALA A 1 188 ? -1.511 2.630 16.395 1.00 95.62 188 ALA A O 1
ATOM 1375 N N . THR A 1 189 ? -2.383 4.013 14.855 1.00 95.06 189 THR A N 1
ATOM 1376 C CA . THR A 1 189 ? -1.998 5.271 15.516 1.00 95.06 189 THR A CA 1
ATOM 1377 C C . THR A 1 189 ? -3.193 6.155 15.875 1.00 95.06 189 THR A C 1
ATOM 1379 O O . THR A 1 189 ? -3.060 7.380 15.949 1.00 95.06 189 THR A O 1
ATOM 1382 N N . SER A 1 190 ? -4.384 5.566 15.986 1.00 95.81 190 SER A N 1
ATOM 1383 C CA . SER A 1 190 ? -5.618 6.285 16.306 1.00 95.81 190 SER A CA 1
ATOM 1384 C C . SER A 1 190 ? -6.299 5.626 17.489 1.00 95.81 190 SER A C 1
ATOM 1386 O O . SER A 1 190 ? -6.642 4.454 17.416 1.00 95.81 190 SER A O 1
ATOM 1388 N N . SER A 1 191 ? -6.531 6.394 18.550 1.00 94.75 191 SER A N 1
ATOM 1389 C CA . SER A 1 191 ? -7.201 5.921 19.767 1.00 94.75 191 SER A CA 1
ATOM 1390 C C . SER A 1 191 ? -8.712 6.174 19.764 1.00 94.75 191 SER A C 1
ATOM 1392 O O . SER A 1 191 ? -9.446 5.643 20.594 1.00 94.75 191 SER A O 1
ATOM 1394 N N . CYS A 1 192 ? -9.195 6.999 18.831 1.00 94.50 192 CYS A N 1
ATOM 1395 C CA . CYS A 1 192 ? -10.605 7.339 18.678 1.00 94.50 192 CYS A CA 1
ATOM 1396 C C . CYS A 1 192 ? -10.952 7.721 17.229 1.00 94.50 192 CYS A C 1
ATOM 1398 O O . CYS A 1 192 ? -10.078 7.950 16.388 1.00 94.50 192 CYS A O 1
ATOM 1400 N N . ALA A 1 193 ? -12.251 7.829 16.931 1.00 95.31 193 ALA A N 1
ATOM 1401 C CA . ALA A 1 193 ? -12.741 8.113 15.582 1.00 95.31 193 ALA A CA 1
ATOM 1402 C C . ALA A 1 193 ? -12.271 9.470 15.025 1.00 95.31 193 ALA A C 1
ATOM 1404 O O . ALA A 1 193 ? -11.924 9.561 13.849 1.00 95.31 193 ALA A O 1
ATOM 1405 N N . SER A 1 194 ? -12.225 10.525 15.848 1.00 95.69 194 SER A N 1
ATOM 1406 C CA . SER A 1 194 ? -11.763 11.849 15.406 1.00 95.69 194 SER A CA 1
ATOM 1407 C C . SER A 1 194 ? -10.280 11.853 15.043 1.00 95.69 194 SER A C 1
ATOM 1409 O O . SER A 1 194 ? -9.890 12.467 14.049 1.00 95.69 194 SER A O 1
ATOM 1411 N N . GLU A 1 195 ? -9.455 11.135 15.811 1.00 95.62 195 GLU A N 1
ATOM 1412 C CA . GLU A 1 195 ? -8.049 10.927 15.464 1.00 95.62 195 GLU A CA 1
ATOM 1413 C C . GLU A 1 195 ? -7.928 10.144 14.163 1.00 95.62 195 GLU A C 1
ATOM 1415 O O . GLU A 1 195 ? -7.202 10.585 13.277 1.00 95.62 195 GLU A O 1
ATOM 1420 N N . LEU A 1 196 ? -8.698 9.063 13.995 1.00 96.38 196 LEU A N 1
ATOM 1421 C CA . LEU A 1 196 ? -8.685 8.265 12.770 1.00 96.38 196 LEU A CA 1
ATOM 1422 C C . LEU A 1 196 ? -8.992 9.110 11.531 1.00 96.38 196 LEU A C 1
ATOM 1424 O O . LEU A 1 196 ? -8.243 9.046 10.558 1.00 96.38 196 LEU A O 1
ATOM 1428 N N . VAL A 1 197 ? -10.033 9.948 11.568 1.00 97.19 197 VAL A N 1
ATOM 1429 C CA . VAL A 1 197 ? -10.351 10.874 10.465 1.00 97.19 197 VAL A CA 1
ATOM 1430 C C . VAL A 1 197 ? -9.164 11.790 10.177 1.00 97.19 197 VAL A C 1
ATOM 1432 O O . VAL A 1 197 ? -8.722 11.894 9.032 1.00 97.19 197 VAL A O 1
ATOM 1435 N N . HIS A 1 198 ? -8.605 12.421 11.213 1.00 96.62 198 HI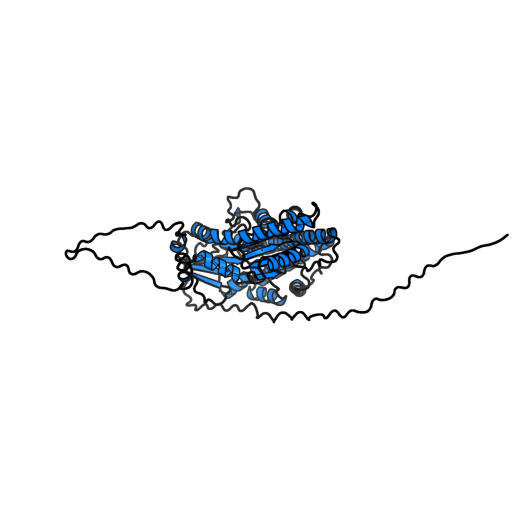S A N 1
ATOM 1436 C CA . HIS A 1 198 ? -7.463 13.316 11.054 1.00 96.62 198 HIS A CA 1
ATOM 1437 C C . HIS A 1 198 ? -6.245 12.595 10.451 1.00 96.62 198 HIS A C 1
ATOM 1439 O O . HIS A 1 198 ? -5.641 13.100 9.499 1.00 96.62 198 HIS A O 1
ATOM 1445 N N . ARG A 1 199 ? -5.903 11.398 10.953 1.00 96.31 199 ARG A N 1
ATOM 1446 C CA . ARG A 1 199 ? -4.794 10.579 10.442 1.00 96.31 199 ARG A CA 1
ATOM 1447 C C . ARG A 1 199 ? -5.034 10.166 8.999 1.00 96.31 199 ARG A C 1
ATOM 1449 O O . ARG A 1 199 ? -4.122 10.296 8.191 1.00 96.31 199 ARG A O 1
ATOM 1456 N N . LEU A 1 200 ? -6.242 9.732 8.646 1.00 96.94 200 LEU A N 1
ATOM 1457 C CA . LEU A 1 200 ? -6.584 9.355 7.273 1.00 96.94 200 LEU A CA 1
ATOM 1458 C C . LEU A 1 200 ? -6.396 10.517 6.299 1.00 96.94 200 LEU A C 1
ATOM 1460 O O . LEU A 1 200 ? -5.814 10.327 5.234 1.00 96.94 200 LEU A O 1
ATOM 1464 N N . VAL A 1 201 ? -6.810 11.730 6.672 1.00 97.06 201 VAL A N 1
ATOM 1465 C CA . VAL A 1 201 ? -6.622 12.923 5.834 1.00 97.06 201 VAL A CA 1
ATOM 1466 C C . VAL A 1 201 ? -5.136 13.252 5.659 1.00 97.06 201 VAL A C 1
ATOM 1468 O O . VAL A 1 201 ? -4.698 13.494 4.534 1.00 97.06 201 VAL A O 1
ATOM 1471 N N . GLN A 1 202 ? -4.329 13.228 6.727 1.00 96.56 202 GLN A N 1
ATOM 1472 C CA . GLN A 1 202 ? -2.884 13.487 6.612 1.00 96.56 202 GLN A CA 1
ATOM 1473 C C . GLN A 1 202 ? -2.167 12.410 5.788 1.00 96.56 202 GLN A C 1
ATOM 1475 O O . GLN A 1 202 ? -1.378 12.730 4.896 1.00 96.56 202 GLN A O 1
ATOM 1480 N N . THR A 1 203 ? -2.476 11.137 6.030 1.00 96.62 203 THR A N 1
ATOM 1481 C CA . THR A 1 203 ? -1.892 10.010 5.296 1.00 96.62 203 THR A CA 1
ATOM 1482 C C . THR A 1 203 ? -2.336 9.995 3.839 1.00 96.62 203 THR A C 1
ATOM 1484 O O . THR A 1 203 ? -1.552 9.634 2.969 1.00 96.62 203 THR A O 1
ATOM 1487 N N . MET A 1 204 ? -3.548 10.455 3.530 1.00 96.25 204 MET A N 1
ATOM 1488 C CA . MET A 1 204 ? -3.994 10.646 2.153 1.00 96.25 204 MET A CA 1
ATOM 1489 C C . MET A 1 204 ? -3.141 11.687 1.426 1.00 96.25 204 MET A C 1
ATOM 1491 O O . MET A 1 204 ? -2.689 11.432 0.307 1.00 96.25 204 MET A O 1
ATOM 1495 N N . ARG A 1 205 ? -2.865 12.832 2.067 1.00 96.94 205 ARG A N 1
ATOM 1496 C CA . ARG A 1 205 ? -1.981 13.862 1.496 1.00 96.94 205 ARG A CA 1
ATOM 1497 C C . ARG A 1 205 ? -0.591 13.275 1.232 1.00 96.94 205 ARG A C 1
ATOM 1499 O O . ARG A 1 205 ? -0.040 13.469 0.151 1.00 96.94 205 ARG A O 1
ATOM 1506 N N . LEU A 1 206 ? -0.059 12.488 2.172 1.00 96.31 206 LEU A N 1
ATOM 1507 C CA . LEU A 1 206 ? 1.181 11.725 1.984 1.00 96.31 206 LEU A CA 1
ATOM 1508 C C . LEU A 1 206 ? 1.082 10.750 0.795 1.00 96.31 206 LEU A C 1
ATOM 1510 O O . LEU A 1 206 ? 1.984 10.726 -0.037 1.00 96.31 206 LEU A O 1
ATOM 1514 N N . ALA A 1 207 ? 0.002 9.974 0.686 1.00 96.06 207 ALA A N 1
ATOM 1515 C CA . ALA A 1 207 ? -0.215 8.990 -0.377 1.00 96.06 207 ALA A CA 1
ATOM 1516 C C . ALA A 1 207 ? -0.218 9.634 -1.773 1.00 96.06 207 ALA A C 1
ATOM 1518 O O . ALA A 1 207 ? 0.380 9.088 -2.708 1.00 96.06 207 ALA A O 1
ATOM 1519 N N . PHE A 1 208 ? -0.843 10.811 -1.890 1.00 95.88 208 PHE A N 1
ATOM 1520 C CA . PHE A 1 208 ? -0.852 11.623 -3.104 1.00 95.88 208 PHE A CA 1
ATOM 1521 C C . PHE A 1 208 ? 0.568 12.029 -3.517 1.00 95.88 208 PHE A C 1
ATOM 1523 O O . PHE A 1 208 ? 1.004 11.696 -4.621 1.00 95.88 208 PHE A O 1
ATOM 1530 N N . TRP A 1 209 ? 1.321 12.679 -2.621 1.00 96.50 209 TRP A N 1
ATOM 1531 C CA . TRP A 1 209 ? 2.692 13.118 -2.918 1.00 96.50 209 TRP A CA 1
ATOM 1532 C C . TRP A 1 209 ? 3.631 11.944 -3.172 1.00 96.50 209 TRP A C 1
ATOM 1534 O O . TRP A 1 209 ? 4.448 11.992 -4.087 1.00 96.50 209 TRP A O 1
ATOM 1544 N N . MET A 1 210 ? 3.471 10.851 -2.431 1.00 96.56 210 MET A N 1
ATOM 1545 C CA . MET A 1 210 ? 4.205 9.617 -2.671 1.00 96.56 210 MET A CA 1
ATOM 1546 C C . MET A 1 210 ? 3.971 9.107 -4.095 1.00 96.56 210 MET A C 1
ATOM 1548 O O . MET A 1 210 ? 4.929 8.882 -4.830 1.00 96.56 210 MET A O 1
ATOM 1552 N N . GLY A 1 211 ? 2.713 8.967 -4.522 1.00 94.81 211 GLY A N 1
ATOM 1553 C CA . GLY A 1 211 ? 2.418 8.486 -5.870 1.00 94.81 211 GLY A CA 1
ATOM 1554 C C . GLY A 1 211 ? 2.878 9.456 -6.957 1.00 94.81 211 GLY A C 1
ATOM 1555 O O . GLY A 1 211 ? 3.341 9.007 -8.005 1.00 94.81 211 GLY A O 1
ATOM 1556 N N . LEU A 1 212 ? 2.853 10.765 -6.694 1.00 94.75 212 LEU A N 1
ATOM 1557 C CA . LEU A 1 212 ? 3.410 11.769 -7.596 1.00 94.75 212 LEU A CA 1
ATOM 1558 C C . LEU A 1 212 ? 4.923 11.592 -7.777 1.00 94.75 212 LEU A C 1
ATOM 1560 O O . LEU A 1 212 ?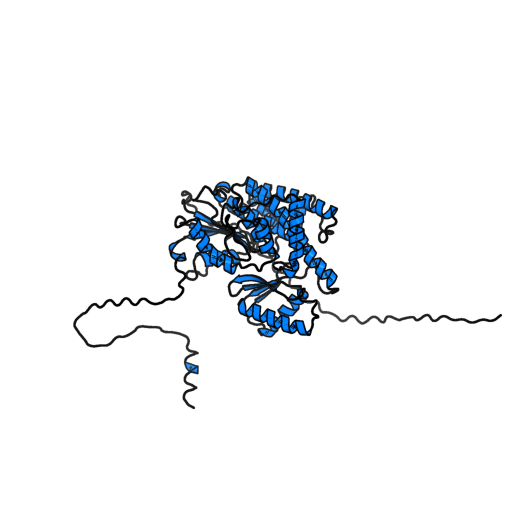 5.390 11.473 -8.907 1.00 94.75 212 LEU A O 1
ATOM 1564 N N . ARG A 1 213 ? 5.694 11.503 -6.686 1.00 96.25 213 ARG A N 1
ATOM 1565 C CA . ARG A 1 213 ? 7.159 11.354 -6.758 1.00 96.25 213 ARG A CA 1
ATOM 1566 C C . ARG A 1 213 ? 7.593 10.034 -7.390 1.00 96.25 213 ARG A C 1
ATOM 1568 O O . ARG A 1 213 ? 8.574 10.007 -8.129 1.00 96.25 213 ARG A O 1
ATOM 1575 N N . VAL A 1 214 ? 6.856 8.953 -7.149 1.00 95.06 214 VAL A N 1
ATOM 1576 C CA . VAL A 1 214 ? 7.131 7.660 -7.793 1.00 95.06 214 VAL A CA 1
ATOM 1577 C C . VAL A 1 214 ? 6.767 7.706 -9.289 1.00 95.06 214 VAL A C 1
ATOM 1579 O O . VAL A 1 214 ? 7.520 7.183 -10.108 1.00 95.06 214 VAL A O 1
ATOM 1582 N N . THR A 1 215 ? 5.688 8.403 -9.675 1.00 92.50 215 THR A N 1
ATOM 1583 C CA . THR A 1 215 ? 5.352 8.647 -11.097 1.00 92.50 215 THR A CA 1
ATOM 1584 C C . THR A 1 215 ? 6.450 9.446 -11.794 1.00 92.50 215 THR A C 1
ATOM 1586 O O . THR A 1 215 ? 6.863 9.096 -12.894 1.00 92.50 215 THR A O 1
ATOM 1589 N N . GLN A 1 216 ? 6.969 10.492 -11.145 1.00 92.75 216 GLN A N 1
ATOM 1590 C CA . GLN A 1 216 ? 8.076 11.291 -11.678 1.00 92.75 216 GLN A CA 1
ATOM 1591 C C . GLN A 1 216 ? 9.323 10.436 -11.928 1.00 92.75 216 GLN A C 1
ATOM 1593 O O . GLN A 1 216 ? 9.930 10.551 -12.986 1.00 92.75 216 GLN A O 1
ATOM 1598 N N . ALA A 1 217 ? 9.661 9.520 -11.015 1.00 92.50 217 ALA A N 1
ATOM 1599 C CA . ALA A 1 217 ? 10.778 8.598 -11.217 1.00 92.50 217 ALA A CA 1
ATOM 1600 C C . ALA A 1 217 ? 10.580 7.673 -12.438 1.00 92.50 217 ALA A C 1
ATOM 1602 O O . ALA A 1 217 ? 11.533 7.417 -13.174 1.00 92.50 217 ALA A O 1
ATOM 1603 N N . ALA A 1 218 ? 9.352 7.201 -12.683 1.00 91.62 218 ALA A N 1
ATOM 1604 C CA . ALA A 1 218 ? 9.025 6.397 -13.865 1.00 91.62 218 ALA A CA 1
ATOM 1605 C C . ALA A 1 218 ? 9.094 7.217 -15.173 1.00 91.62 218 ALA A C 1
ATOM 1607 O O . ALA A 1 218 ? 9.621 6.750 -16.188 1.00 91.62 218 ALA A O 1
ATOM 1608 N N . LEU A 1 219 ? 8.601 8.459 -15.143 1.00 89.75 219 LEU A N 1
ATOM 1609 C CA . LEU A 1 219 ? 8.639 9.389 -16.276 1.00 89.75 219 LEU A CA 1
ATOM 1610 C C . LEU A 1 219 ? 10.066 9.792 -16.651 1.00 89.75 219 LEU A C 1
ATOM 1612 O O . LEU A 1 219 ? 10.417 9.745 -17.828 1.00 89.75 219 LEU A O 1
ATOM 1616 N N . ASP A 1 220 ? 10.894 10.134 -15.662 1.00 89.06 220 ASP A N 1
ATOM 1617 C CA . ASP A 1 220 ? 12.301 10.493 -15.865 1.00 89.06 220 ASP A CA 1
ATOM 1618 C C . ASP A 1 220 ? 13.046 9.388 -16.629 1.00 89.06 220 ASP A C 1
ATOM 1620 O O . ASP A 1 220 ? 13.863 9.672 -17.505 1.00 89.06 220 ASP A O 1
ATOM 1624 N N . HIS A 1 221 ? 12.738 8.121 -16.342 1.00 85.88 221 HIS A N 1
ATOM 1625 C CA . HIS A 1 221 ? 13.306 7.000 -17.083 1.00 85.88 221 HIS A CA 1
ATOM 1626 C C . HIS A 1 221 ? 12.787 6.891 -18.510 1.00 85.88 221 HIS A C 1
ATOM 1628 O O . HIS A 1 221 ? 13.587 6.696 -19.424 1.00 85.88 221 HIS A O 1
ATOM 1634 N N . SER A 1 222 ? 11.478 7.048 -18.702 1.00 84.50 222 SER A N 1
ATOM 1635 C CA . SER A 1 222 ? 10.871 7.000 -20.035 1.00 84.50 222 SER A CA 1
ATOM 1636 C C . SER A 1 222 ? 11.524 8.043 -20.952 1.00 84.50 222 SER A C 1
ATOM 1638 O O . SER A 1 222 ? 11.945 7.716 -22.058 1.00 84.50 222 SER A O 1
ATOM 1640 N N . ILE A 1 223 ? 11.745 9.260 -20.440 1.00 85.25 223 ILE A N 1
ATOM 1641 C CA . ILE A 1 223 ? 12.440 10.346 -21.151 1.00 85.25 223 ILE A CA 1
ATOM 1642 C C . ILE A 1 223 ? 13.900 9.982 -21.462 1.00 85.25 223 ILE A C 1
ATOM 1644 O O . ILE A 1 223 ? 14.377 10.246 -22.561 1.00 85.25 223 ILE A O 1
ATOM 1648 N N . GLN A 1 224 ? 14.625 9.383 -20.514 1.00 84.50 224 GLN A N 1
ATOM 1649 C CA . GLN A 1 224 ? 16.039 9.025 -20.698 1.00 84.50 224 GLN A CA 1
ATOM 1650 C C . GLN A 1 224 ? 16.252 7.856 -21.661 1.00 84.50 224 GLN A C 1
ATOM 1652 O O . GLN A 1 224 ? 17.298 7.784 -22.303 1.00 84.50 224 GLN A O 1
ATOM 1657 N N . SER A 1 225 ? 15.296 6.930 -21.738 1.00 77.31 225 SER A N 1
ATOM 1658 C CA . SER A 1 225 ? 15.439 5.710 -22.532 1.00 77.31 225 SER A CA 1
ATOM 1659 C C . SER A 1 225 ? 15.420 5.958 -24.045 1.00 77.31 225 SER A C 1
ATOM 1661 O O . SER A 1 225 ? 15.914 5.115 -24.783 1.00 77.31 225 SER A O 1
ATOM 1663 N N . ASN A 1 226 ? 14.893 7.101 -24.522 1.00 70.56 226 ASN A N 1
ATOM 1664 C CA . ASN A 1 226 ? 14.609 7.376 -25.946 1.00 70.56 226 ASN A CA 1
ATOM 1665 C C . ASN A 1 226 ? 13.812 6.261 -26.661 1.00 70.56 226 ASN A C 1
ATOM 1667 O O . ASN A 1 226 ? 13.660 6.292 -27.885 1.00 70.56 226 ASN A O 1
ATOM 1671 N N . ASP A 1 227 ? 13.285 5.293 -25.914 1.00 65.88 227 ASP A N 1
ATOM 1672 C CA . ASP A 1 227 ? 12.558 4.163 -26.450 1.00 65.88 227 ASP A CA 1
ATOM 1673 C C . ASP A 1 227 ? 11.089 4.547 -26.566 1.00 65.88 227 ASP A C 1
ATOM 1675 O O . ASP A 1 227 ? 10.334 4.552 -25.595 1.00 65.88 227 ASP A O 1
ATOM 1679 N N . ASN A 1 228 ? 10.654 4.787 -27.803 1.00 64.12 228 ASN A N 1
ATOM 1680 C CA . ASN A 1 228 ? 9.239 4.957 -28.155 1.00 64.12 228 ASN A CA 1
ATOM 1681 C C . ASN A 1 228 ? 8.388 3.696 -27.872 1.00 64.12 228 ASN A C 1
ATOM 1683 O O . ASN A 1 228 ? 7.207 3.664 -28.212 1.00 64.12 228 ASN A O 1
ATOM 1687 N N . LEU A 1 229 ? 8.989 2.637 -27.320 1.00 63.09 229 LEU A N 1
ATOM 1688 C CA . LEU A 1 229 ? 8.380 1.329 -27.102 1.00 63.09 229 LEU A CA 1
ATOM 1689 C C . LEU A 1 229 ? 7.730 1.168 -25.722 1.00 63.09 229 LEU A C 1
ATOM 1691 O O . LEU A 1 229 ? 6.894 0.279 -25.587 1.00 63.09 229 LEU A O 1
ATOM 1695 N N . CYS A 1 230 ? 8.084 1.983 -24.721 1.00 66.06 230 CYS A N 1
ATOM 1696 C CA . CYS A 1 230 ? 7.460 1.906 -23.396 1.00 66.06 230 CYS A CA 1
ATOM 1697 C C . CYS A 1 230 ? 6.333 2.932 -23.269 1.00 66.06 230 CYS A C 1
ATOM 1699 O O . CYS A 1 230 ? 6.573 4.141 -23.231 1.00 66.06 230 CYS A O 1
ATOM 1701 N N . SER A 1 231 ? 5.098 2.445 -23.165 1.00 79.62 231 SER A N 1
ATOM 1702 C CA . SER A 1 231 ? 3.973 3.276 -22.755 1.00 79.62 231 SER A CA 1
ATOM 1703 C C . SER A 1 231 ? 4.071 3.573 -21.260 1.00 79.62 231 SER A C 1
ATOM 1705 O O . SER A 1 231 ? 4.476 2.724 -20.464 1.00 79.62 231 SER A O 1
ATOM 1707 N N . ILE A 1 232 ? 3.616 4.758 -20.847 1.00 78.88 232 ILE A N 1
ATOM 1708 C CA . ILE A 1 232 ? 3.425 5.094 -19.426 1.00 78.88 232 ILE A CA 1
ATOM 1709 C C . ILE A 1 232 ? 2.475 4.107 -18.722 1.00 78.88 232 ILE A C 1
ATOM 1711 O O . ILE A 1 232 ? 2.540 3.928 -17.506 1.00 78.88 232 ILE A O 1
ATOM 1715 N N . ASP A 1 233 ? 1.621 3.442 -19.502 1.00 83.44 233 ASP A N 1
ATOM 1716 C CA . ASP A 1 233 ? 0.638 2.470 -19.033 1.00 83.44 233 ASP A CA 1
ATOM 1717 C C . ASP A 1 233 ? 1.203 1.050 -18.920 1.00 83.44 233 ASP A C 1
ATOM 1719 O O . ASP A 1 233 ? 0.497 0.135 -18.485 1.00 83.44 233 ASP A O 1
ATOM 1723 N N . ASP A 1 234 ? 2.469 0.826 -19.275 1.00 89.62 234 ASP A N 1
ATOM 1724 C CA . ASP A 1 234 ? 3.043 -0.506 -19.170 1.00 89.62 234 ASP A CA 1
ATOM 1725 C C . ASP A 1 234 ? 3.296 -0.893 -17.698 1.00 89.62 234 ASP A C 1
ATOM 1727 O O . ASP A 1 234 ? 3.628 -0.053 -16.851 1.00 89.62 234 ASP A O 1
ATOM 1731 N N . PRO A 1 235 ? 3.098 -2.172 -17.336 1.00 92.75 235 PRO A N 1
ATOM 1732 C CA . PRO A 1 235 ? 3.222 -2.625 -15.961 1.00 92.75 235 PRO A CA 1
ATOM 1733 C C . PRO A 1 235 ? 4.692 -2.734 -15.535 1.00 92.75 235 PRO A C 1
ATOM 1735 O O . PRO A 1 235 ? 5.494 -3.434 -16.148 1.00 92.75 235 PRO A O 1
ATOM 1738 N N . TRP A 1 236 ? 5.001 -2.133 -14.394 1.00 95.31 236 TRP A N 1
ATOM 1739 C CA . TRP A 1 236 ? 6.281 -2.195 -13.685 1.00 95.31 236 TRP A CA 1
ATOM 1740 C C . TRP A 1 236 ? 6.371 -3.369 -12.710 1.00 95.31 236 TRP A C 1
ATOM 1742 O O . TRP A 1 236 ? 7.282 -3.426 -11.886 1.00 95.31 236 TRP A O 1
ATOM 1752 N N . CYS A 1 237 ? 5.413 -4.300 -12.747 1.00 96.12 237 CYS A N 1
ATOM 1753 C CA . CYS A 1 237 ? 5.383 -5.428 -11.829 1.00 96.12 237 CYS A CA 1
ATOM 1754 C C . CYS A 1 237 ? 4.852 -6.715 -12.476 1.00 96.12 237 CYS A C 1
ATOM 1756 O O . CYS A 1 237 ? 3.849 -6.730 -13.193 1.00 96.12 237 CYS A O 1
ATOM 1758 N N . LEU A 1 238 ? 5.522 -7.822 -12.169 1.00 97.12 238 LEU A N 1
ATOM 1759 C CA . LEU A 1 238 ? 5.223 -9.182 -12.580 1.00 97.12 238 LEU A CA 1
ATOM 1760 C C . LEU A 1 238 ? 5.071 -10.062 -11.335 1.00 97.12 238 LEU A C 1
ATOM 1762 O O . LEU A 1 238 ? 6.034 -10.332 -10.622 1.00 97.12 238 LEU A O 1
ATOM 1766 N N . PHE A 1 239 ? 3.865 -10.559 -11.096 1.00 96.50 239 PHE A N 1
ATOM 1767 C CA . PHE A 1 239 ? 3.610 -11.595 -10.105 1.00 96.50 239 PHE A CA 1
ATOM 1768 C C . PHE A 1 239 ? 4.081 -12.956 -10.627 1.00 96.50 239 PHE A C 1
ATOM 1770 O O . PHE A 1 239 ? 3.729 -13.357 -11.745 1.00 96.50 239 PHE A O 1
ATOM 1777 N N . VAL A 1 240 ? 4.831 -13.674 -9.792 1.00 97.12 240 VAL A N 1
ATOM 1778 C CA . VAL A 1 240 ? 5.353 -15.011 -10.067 1.00 97.12 240 VAL A CA 1
ATOM 1779 C C . VAL A 1 240 ? 4.933 -15.971 -8.959 1.00 97.12 240 VAL A C 1
ATOM 1781 O O . VAL A 1 240 ? 5.193 -15.743 -7.777 1.00 97.12 240 VAL A O 1
ATOM 1784 N N . GLN A 1 241 ? 4.308 -17.079 -9.348 1.00 96.56 241 GLN A N 1
ATOM 1785 C CA . GLN A 1 241 ? 3.966 -18.179 -8.450 1.00 96.56 241 GLN A CA 1
ATOM 1786 C C . GLN A 1 241 ? 4.501 -19.508 -8.990 1.00 96.56 241 GLN A C 1
ATOM 1788 O O . GLN A 1 241 ? 4.490 -19.736 -10.198 1.00 96.56 241 GLN A O 1
ATOM 1793 N N . GLY A 1 242 ? 4.921 -20.385 -8.074 1.00 95.75 242 GLY A N 1
ATOM 1794 C CA . GLY A 1 242 ? 5.515 -21.689 -8.393 1.00 95.75 242 GLY A CA 1
ATOM 1795 C C . GLY A 1 242 ? 7.045 -21.683 -8.398 1.00 95.75 242 GLY A C 1
ATOM 1796 O O . GLY A 1 242 ? 7.645 -22.628 -8.886 1.00 95.75 242 GLY A O 1
ATOM 1797 N N . CYS A 1 243 ? 7.664 -20.625 -7.867 1.00 93.94 243 CYS A N 1
ATOM 1798 C CA . CYS A 1 243 ? 9.112 -20.468 -7.762 1.00 93.94 243 CYS A CA 1
ATOM 1799 C C . CYS A 1 243 ? 9.467 -20.074 -6.329 1.00 93.94 243 CYS A C 1
ATOM 1801 O O . CYS A 1 243 ? 8.837 -19.169 -5.772 1.00 93.94 243 CYS A O 1
ATOM 1803 N N . SER A 1 244 ? 10.475 -20.717 -5.745 1.00 95.44 244 SER A N 1
ATOM 1804 C CA . SER A 1 244 ? 11.027 -20.285 -4.464 1.00 95.44 244 SER A CA 1
ATOM 1805 C C . SER A 1 244 ? 11.826 -18.992 -4.591 1.00 95.44 244 SER A C 1
ATOM 1807 O O . SER A 1 244 ? 12.233 -18.588 -5.684 1.00 95.44 244 SER A O 1
ATOM 1809 N N . LEU A 1 245 ? 12.068 -18.336 -3.453 1.00 96.31 245 LEU A N 1
ATOM 1810 C CA . LEU A 1 245 ? 12.876 -17.120 -3.404 1.00 96.31 245 LEU A CA 1
ATOM 1811 C C . LEU A 1 245 ? 14.295 -17.357 -3.945 1.00 96.31 245 LEU A C 1
ATOM 1813 O O . LEU A 1 245 ? 14.777 -16.570 -4.754 1.00 96.31 245 LEU A O 1
ATOM 1817 N N . ALA A 1 246 ? 14.928 -18.461 -3.541 1.00 97.25 246 ALA A N 1
ATOM 1818 C CA . ALA A 1 246 ? 16.282 -18.811 -3.964 1.00 97.25 246 ALA A CA 1
ATOM 1819 C C . ALA A 1 246 ? 16.358 -19.100 -5.473 1.00 97.25 246 ALA A C 1
ATOM 1821 O O . ALA A 1 246 ? 17.253 -18.607 -6.158 1.00 97.25 246 ALA A O 1
ATOM 1822 N N . GLU A 1 247 ? 15.389 -19.843 -6.015 1.00 96.25 247 GLU A N 1
ATOM 1823 C CA . GLU A 1 247 ? 15.296 -20.088 -7.461 1.00 96.25 247 GLU A CA 1
ATOM 1824 C C . GLU A 1 247 ? 15.077 -18.786 -8.235 1.00 96.25 247 GLU A C 1
ATOM 1826 O O . GLU A 1 247 ? 15.711 -18.561 -9.264 1.00 96.25 247 GLU A O 1
ATOM 1831 N N . MET A 1 248 ? 14.231 -17.887 -7.727 1.00 97.38 248 MET A N 1
ATOM 1832 C CA . MET A 1 248 ? 13.988 -16.600 -8.373 1.00 97.38 248 MET A CA 1
ATOM 1833 C C . MET A 1 248 ? 15.240 -15.719 -8.378 1.00 97.38 248 MET A C 1
ATOM 1835 O O . MET A 1 248 ? 15.560 -15.114 -9.399 1.00 97.38 248 MET A O 1
ATOM 1839 N N . GLN A 1 249 ? 15.978 -15.670 -7.267 1.00 97.50 249 GLN A N 1
ATOM 1840 C CA . GLN A 1 249 ? 17.265 -14.973 -7.197 1.00 97.50 249 GLN A CA 1
ATOM 1841 C C . GLN A 1 249 ? 18.258 -15.540 -8.219 1.00 97.50 249 GLN A C 1
ATOM 1843 O O . GLN A 1 249 ? 18.918 -14.778 -8.925 1.00 97.50 249 GLN A O 1
ATOM 1848 N N . LEU A 1 250 ? 18.312 -16.868 -8.367 1.00 97.25 250 LEU A N 1
ATOM 1849 C CA . LEU A 1 250 ? 19.135 -17.523 -9.381 1.00 97.25 250 LEU A CA 1
ATOM 1850 C C . LEU A 1 250 ? 18.695 -17.160 -10.808 1.00 97.25 250 LEU A C 1
ATOM 1852 O O . LEU A 1 250 ? 19.542 -16.911 -11.666 1.00 97.25 250 LEU A O 1
ATOM 1856 N N . HIS A 1 251 ? 17.389 -17.100 -11.079 1.00 97.12 251 HIS A N 1
ATOM 1857 C CA . HIS A 1 251 ? 16.871 -16.676 -12.379 1.00 97.12 251 HIS A CA 1
ATOM 1858 C C . HIS A 1 251 ? 17.206 -15.218 -12.696 1.00 97.12 251 HIS A C 1
ATOM 1860 O O . HIS A 1 251 ? 17.641 -14.943 -13.811 1.00 97.12 251 HIS A O 1
ATOM 1866 N N . LEU A 1 252 ? 17.055 -14.304 -11.734 1.00 96.88 252 LEU A N 1
ATOM 1867 C CA . LEU A 1 252 ? 17.439 -12.900 -11.896 1.00 96.88 252 LEU A CA 1
ATOM 1868 C C . LEU A 1 252 ? 18.938 -12.754 -12.157 1.00 96.88 252 LEU A C 1
ATOM 1870 O O . LEU A 1 252 ? 19.327 -12.031 -13.066 1.00 96.88 252 LEU A O 1
ATOM 1874 N N . HIS A 1 253 ? 19.773 -13.497 -11.430 1.00 96.25 253 HIS A N 1
ATOM 1875 C CA . HIS A 1 253 ? 21.218 -13.490 -11.642 1.00 96.25 253 HIS A CA 1
ATOM 1876 C C . HIS A 1 253 ? 21.614 -14.017 -13.033 1.00 96.25 253 HIS A C 1
ATOM 1878 O O . HIS A 1 253 ? 22.437 -13.425 -13.732 1.00 96.25 253 HIS A O 1
ATOM 1884 N N . ARG A 1 254 ? 20.998 -15.115 -13.488 1.00 95.88 254 ARG A N 1
ATOM 1885 C CA . ARG A 1 254 ? 21.225 -15.636 -14.847 1.00 95.88 254 ARG A CA 1
ATOM 1886 C C . ARG A 1 254 ? 20.760 -14.649 -15.914 1.00 95.88 254 ARG A C 1
ATOM 1888 O O . ARG A 1 254 ? 21.459 -14.457 -16.904 1.00 95.88 254 ARG A O 1
ATOM 1895 N N . PHE A 1 255 ? 19.614 -14.010 -15.695 1.00 95.62 255 PHE A N 1
ATOM 1896 C CA . PHE A 1 255 ? 19.111 -12.971 -16.583 1.00 95.62 255 PHE A CA 1
ATOM 1897 C C . PHE A 1 255 ? 20.055 -11.766 -16.635 1.00 95.62 255 PHE A C 1
ATOM 1899 O O . PHE A 1 255 ? 20.368 -11.305 -17.726 1.00 95.62 255 PHE A O 1
ATOM 1906 N N . SER A 1 256 ? 20.597 -11.314 -15.498 1.00 94.06 256 SER A N 1
ATOM 1907 C CA . SER A 1 256 ? 21.552 -10.199 -15.481 1.00 94.06 256 SER A CA 1
ATOM 1908 C C . SER A 1 256 ? 22.835 -10.512 -16.250 1.00 94.06 256 SER A C 1
ATOM 1910 O O . SER A 1 256 ? 23.344 -9.647 -16.950 1.00 94.06 256 SER A O 1
ATOM 1912 N N . ILE A 1 257 ? 23.336 -11.753 -16.181 1.00 93.19 257 ILE A N 1
ATOM 1913 C CA . ILE A 1 257 ? 24.493 -12.184 -16.987 1.00 93.19 257 ILE A CA 1
ATOM 1914 C C . ILE A 1 257 ? 24.148 -12.163 -18.481 1.00 93.19 257 ILE A C 1
ATOM 1916 O O . ILE A 1 257 ? 24.969 -11.758 -19.301 1.00 93.19 257 ILE A O 1
ATOM 1920 N N . GLN A 1 258 ? 22.939 -12.597 -18.847 1.00 92.12 258 GLN A N 1
ATOM 1921 C CA . GLN A 1 258 ? 22.488 -12.584 -20.236 1.00 92.12 258 GLN A CA 1
ATOM 1922 C C . GLN A 1 258 ? 22.361 -11.151 -20.777 1.00 92.12 258 GLN A C 1
ATOM 1924 O O . GLN A 1 258 ? 22.865 -10.881 -21.867 1.00 92.12 258 GLN A O 1
ATOM 1929 N N . GLU A 1 259 ? 21.754 -10.238 -20.015 1.00 89.88 259 GLU A N 1
ATOM 1930 C CA . GLU A 1 259 ? 21.597 -8.832 -20.413 1.00 89.88 259 GLU A CA 1
ATOM 1931 C C . GLU A 1 259 ? 22.937 -8.081 -20.425 1.00 89.88 259 GLU A C 1
ATOM 1933 O O . GLU A 1 259 ? 23.136 -7.234 -21.288 1.00 89.88 259 GLU A O 1
ATOM 1938 N N . ALA A 1 260 ? 23.897 -8.419 -19.555 1.00 86.06 260 ALA A N 1
ATOM 1939 C CA . ALA A 1 260 ? 25.221 -7.784 -19.538 1.00 86.06 260 ALA A CA 1
ATOM 1940 C C . ALA A 1 260 ? 26.010 -7.964 -20.850 1.00 86.06 260 ALA A C 1
ATOM 1942 O O . ALA A 1 260 ? 26.872 -7.151 -21.167 1.00 86.06 260 ALA A O 1
ATOM 1943 N N . ASN A 1 261 ? 25.703 -8.996 -21.642 1.00 78.75 261 ASN A N 1
ATOM 1944 C CA . ASN A 1 261 ? 26.299 -9.181 -22.971 1.00 78.75 261 ASN A CA 1
ATOM 1945 C C . ASN A 1 261 ? 25.663 -8.287 -24.049 1.00 78.75 261 ASN A C 1
ATOM 1947 O O . ASN A 1 261 ? 26.193 -8.176 -25.152 1.00 78.75 261 ASN A O 1
ATOM 1951 N N . ILE A 1 262 ? 24.512 -7.690 -23.744 1.00 73.69 262 ILE A N 1
ATOM 1952 C CA . ILE A 1 262 ? 23.708 -6.857 -24.644 1.00 73.69 262 ILE A CA 1
ATOM 1953 C C . ILE A 1 262 ? 23.834 -5.378 -24.245 1.00 73.69 262 ILE A C 1
ATOM 1955 O O . ILE A 1 262 ? 23.720 -4.493 -25.091 1.00 73.69 262 ILE A O 1
ATOM 1959 N N . GLN A 1 263 ? 24.083 -5.110 -22.963 1.00 65.19 263 GLN A N 1
ATOM 1960 C CA . GLN A 1 263 ? 23.954 -3.799 -22.343 1.00 65.19 263 GLN A CA 1
ATOM 1961 C C . GLN A 1 263 ? 25.298 -3.175 -21.944 1.00 65.19 263 GLN A C 1
ATOM 1963 O O . GLN A 1 263 ? 26.251 -3.849 -21.564 1.00 65.19 263 GLN A O 1
ATOM 1968 N N . THR A 1 264 ? 25.371 -1.845 -22.018 1.00 66.00 264 THR A N 1
ATOM 1969 C CA . THR A 1 264 ? 26.517 -1.060 -21.534 1.00 66.00 264 THR A CA 1
ATOM 1970 C C . THR A 1 264 ? 26.443 -0.857 -20.015 1.00 66.00 264 THR A C 1
ATOM 1972 O O . THR A 1 264 ? 25.364 -0.865 -19.429 1.00 66.00 264 THR A O 1
ATOM 1975 N N . VAL A 1 265 ? 27.587 -0.606 -19.365 1.00 56.56 265 VAL A N 1
ATOM 1976 C CA . VAL A 1 265 ? 27.724 -0.433 -17.896 1.00 56.56 265 VAL A CA 1
ATOM 1977 C C . VAL A 1 265 ? 26.770 0.626 -17.302 1.00 56.56 265 VAL A C 1
ATOM 1979 O O . VAL A 1 265 ? 26.428 0.561 -16.127 1.00 56.56 265 VAL A O 1
ATOM 1982 N N . ALA A 1 266 ? 26.267 1.575 -18.098 1.00 59.81 266 ALA A N 1
ATOM 1983 C CA . ALA A 1 266 ? 25.306 2.587 -17.648 1.00 59.81 266 ALA A CA 1
ATOM 1984 C C . ALA A 1 266 ? 23.869 2.057 -17.397 1.00 59.81 266 ALA A C 1
ATOM 1986 O O . ALA A 1 266 ? 22.996 2.837 -17.014 1.00 59.81 266 ALA A O 1
ATOM 1987 N N . GLN A 1 267 ? 23.600 0.760 -17.603 1.00 65.88 267 GLN A N 1
ATOM 1988 C CA . GLN A 1 267 ? 22.246 0.183 -17.623 1.00 65.88 267 GLN A CA 1
ATOM 1989 C C . GLN A 1 267 ? 21.872 -0.658 -16.390 1.00 65.88 267 GLN A C 1
ATOM 1991 O O . GLN A 1 267 ? 20.843 -1.320 -16.410 1.00 65.88 267 GLN A O 1
ATOM 1996 N N . GLU A 1 268 ? 22.601 -0.584 -15.268 1.00 65.75 268 GLU A N 1
ATOM 1997 C CA . GLU A 1 268 ? 22.228 -1.314 -14.033 1.00 65.75 268 GLU A CA 1
ATOM 1998 C C . GLU A 1 268 ? 20.801 -1.011 -13.542 1.00 65.75 268 GLU A C 1
ATOM 2000 O O . GLU A 1 268 ? 20.130 -1.880 -12.985 1.00 65.75 268 GLU A O 1
ATOM 2005 N N . ARG A 1 269 ? 20.285 0.200 -13.807 1.00 66.69 269 ARG A N 1
ATOM 2006 C CA . ARG A 1 269 ? 18.887 0.555 -13.506 1.00 66.69 269 ARG A CA 1
ATOM 2007 C C . ARG A 1 269 ? 17.879 -0.304 -14.267 1.00 66.69 269 ARG A C 1
ATOM 2009 O O . ARG A 1 269 ? 16.740 -0.400 -13.835 1.00 66.69 269 ARG A O 1
ATOM 2016 N N . GLN A 1 270 ? 18.274 -0.948 -15.358 1.00 80.88 270 GLN A N 1
ATOM 2017 C CA . GLN A 1 270 ? 17.368 -1.681 -16.231 1.00 80.88 270 GLN A CA 1
ATOM 2018 C C . GLN A 1 270 ? 17.052 -3.100 -15.757 1.00 80.88 270 GLN A C 1
ATOM 2020 O O . GLN A 1 270 ? 16.142 -3.719 -16.301 1.00 80.88 270 GLN A O 1
ATOM 2025 N N . LEU A 1 271 ? 17.744 -3.635 -14.750 1.00 92.62 271 LEU A N 1
ATOM 2026 C CA . LEU A 1 271 ? 17.507 -5.011 -14.314 1.00 92.62 271 LEU A CA 1
ATOM 2027 C C . LEU A 1 271 ? 16.263 -5.126 -13.418 1.00 92.62 271 LEU A C 1
ATOM 2029 O O . LEU A 1 271 ? 16.040 -4.259 -12.571 1.00 92.62 271 LEU A O 1
ATOM 2033 N N . PRO A 1 272 ? 15.457 -6.197 -13.550 1.00 96.69 272 PRO A N 1
ATOM 2034 C CA . PRO A 1 272 ? 14.363 -6.462 -12.630 1.00 96.69 272 PRO A CA 1
ATOM 2035 C C . PRO A 1 272 ? 14.877 -6.840 -11.236 1.00 96.69 272 PRO A C 1
ATOM 2037 O O . PRO A 1 272 ? 15.964 -7.398 -11.084 1.00 96.69 272 PRO A O 1
ATOM 2040 N N . TRP A 1 273 ? 14.065 -6.599 -10.212 1.00 97.62 273 TRP A N 1
ATOM 2041 C CA . TRP A 1 273 ? 14.363 -6.913 -8.815 1.00 97.62 273 TRP A CA 1
ATOM 2042 C C . TRP A 1 273 ? 13.157 -7.534 -8.109 1.00 97.62 273 TRP A C 1
ATOM 2044 O O . TRP A 1 273 ? 12.016 -7.442 -8.563 1.00 97.62 273 TRP A O 1
ATOM 2054 N N . ILE A 1 274 ? 13.399 -8.167 -6.961 1.00 98.06 274 ILE A N 1
ATOM 2055 C CA . ILE A 1 274 ? 12.335 -8.727 -6.123 1.00 98.06 274 ILE A CA 1
ATOM 2056 C C . ILE A 1 274 ? 11.718 -7.592 -5.310 1.00 98.06 274 ILE A C 1
ATOM 2058 O O . ILE A 1 274 ? 12.341 -7.060 -4.393 1.00 98.06 274 ILE A O 1
ATOM 2062 N N . ALA A 1 275 ? 10.482 -7.235 -5.640 1.00 97.62 275 ALA A N 1
ATOM 2063 C CA . ALA A 1 275 ? 9.748 -6.178 -4.959 1.00 97.62 275 ALA A CA 1
ATOM 2064 C C . ALA A 1 275 ? 9.031 -6.693 -3.709 1.00 97.62 275 ALA A C 1
ATOM 2066 O O . ALA A 1 275 ? 9.041 -6.031 -2.677 1.00 97.62 275 ALA A O 1
ATOM 2067 N N . ILE A 1 276 ? 8.411 -7.875 -3.794 1.00 97.75 276 ILE A N 1
ATOM 2068 C CA . ILE A 1 276 ? 7.622 -8.448 -2.696 1.00 97.75 276 ILE A CA 1
ATOM 2069 C C . ILE A 1 276 ? 7.876 -9.950 -2.593 1.00 97.75 276 ILE A C 1
ATOM 2071 O O . ILE A 1 276 ? 7.846 -10.661 -3.598 1.00 97.75 276 ILE A O 1
ATOM 2075 N N . VAL A 1 277 ? 8.048 -10.446 -1.372 1.00 97.94 277 VAL A N 1
ATOM 2076 C CA . VAL A 1 277 ? 8.040 -11.868 -1.023 1.00 97.94 277 VAL A CA 1
ATOM 2077 C C . VAL A 1 277 ? 6.771 -12.149 -0.224 1.00 97.94 277 VAL A C 1
ATOM 2079 O O . VAL A 1 277 ? 6.640 -11.719 0.918 1.00 97.94 277 VAL A O 1
ATOM 2082 N N . PHE A 1 278 ? 5.812 -12.855 -0.830 1.00 96.38 278 PHE A N 1
ATOM 2083 C CA . PHE A 1 278 ? 4.546 -13.189 -0.168 1.00 96.38 278 PHE A CA 1
ATOM 2084 C C . PHE A 1 278 ? 4.688 -14.423 0.719 1.00 96.38 278 PHE A C 1
ATOM 2086 O O . PHE A 1 278 ? 4.156 -14.478 1.821 1.00 96.38 278 PHE A O 1
ATOM 2093 N N . ASN A 1 279 ? 5.346 -15.456 0.193 1.00 94.88 279 ASN A N 1
ATOM 2094 C CA . ASN A 1 279 ? 5.692 -16.686 0.897 1.00 94.88 279 ASN A CA 1
ATOM 2095 C C . ASN A 1 279 ? 6.762 -17.457 0.104 1.00 94.88 279 ASN A C 1
ATOM 2097 O O . ASN A 1 279 ? 7.259 -16.983 -0.914 1.00 94.88 279 ASN A O 1
ATOM 2101 N N . HIS A 1 280 ? 7.063 -18.685 0.531 1.00 94.31 280 HIS A N 1
ATOM 2102 C CA . HIS A 1 280 ? 8.085 -19.551 -0.066 1.00 94.31 280 HIS A CA 1
ATOM 2103 C C . HIS A 1 280 ? 7.878 -19.924 -1.549 1.00 94.31 280 HIS A C 1
ATOM 2105 O O . HIS A 1 280 ? 8.769 -20.540 -2.116 1.00 94.31 280 HIS A O 1
ATOM 2111 N N . GLN A 1 281 ? 6.739 -19.601 -2.173 1.00 95.12 281 GLN A N 1
ATOM 2112 C CA . GLN A 1 281 ? 6.424 -19.949 -3.571 1.00 95.12 281 GLN A CA 1
ATOM 2113 C C . GLN A 1 281 ? 5.798 -18.799 -4.374 1.00 95.12 281 GLN A C 1
ATOM 2115 O O . GLN A 1 281 ? 5.325 -19.013 -5.497 1.00 95.12 281 GLN A O 1
ATOM 2120 N N . ARG A 1 282 ? 5.714 -17.598 -3.794 1.00 96.00 282 ARG A N 1
ATOM 2121 C CA . ARG A 1 282 ? 5.061 -16.438 -4.407 1.00 96.00 282 ARG A CA 1
ATOM 2122 C C . ARG A 1 282 ? 5.889 -15.189 -4.170 1.00 96.00 282 ARG A C 1
ATOM 2124 O O . ARG A 1 282 ? 6.105 -14.790 -3.025 1.00 96.00 282 ARG A O 1
ATOM 2131 N N . VAL A 1 283 ? 6.269 -14.545 -5.263 1.00 97.44 283 VAL A N 1
ATOM 2132 C CA . VAL A 1 283 ? 7.046 -13.306 -5.275 1.00 97.44 283 VAL A CA 1
ATOM 2133 C C . VAL A 1 283 ? 6.490 -12.355 -6.332 1.00 97.44 283 VAL A C 1
ATOM 2135 O O . VAL A 1 283 ? 5.892 -12.788 -7.316 1.00 97.44 283 VAL A O 1
ATOM 2138 N N . SER A 1 284 ? 6.696 -11.058 -6.143 1.00 97.56 284 SER A N 1
ATOM 2139 C CA . SER A 1 284 ? 6.530 -10.060 -7.199 1.00 97.56 284 SER A CA 1
ATOM 2140 C C . SER A 1 284 ? 7.888 -9.529 -7.611 1.00 97.56 284 SER A C 1
ATOM 2142 O O . SER A 1 284 ? 8.709 -9.172 -6.766 1.00 97.56 284 SER A O 1
ATOM 2144 N N . ILE A 1 285 ? 8.088 -9.441 -8.917 1.00 98.19 285 ILE A N 1
ATOM 2145 C CA . ILE A 1 285 ? 9.268 -8.866 -9.550 1.00 98.19 285 ILE A CA 1
ATOM 2146 C C . ILE A 1 285 ? 8.872 -7.503 -10.093 1.00 98.19 285 ILE A C 1
ATOM 2148 O O . ILE A 1 285 ? 7.869 -7.407 -10.795 1.00 98.19 285 ILE A O 1
ATOM 2152 N N . ALA A 1 286 ? 9.615 -6.458 -9.760 1.00 97.25 286 ALA A N 1
ATOM 2153 C CA . ALA A 1 286 ? 9.450 -5.145 -10.370 1.00 97.25 286 ALA A CA 1
ATOM 2154 C C . ALA A 1 286 ? 10.649 -4.823 -11.259 1.00 97.25 286 ALA A C 1
ATOM 2156 O O . ALA A 1 286 ? 11.683 -5.481 -11.186 1.00 97.25 286 ALA A O 1
ATOM 2157 N N . GLY A 1 287 ? 10.479 -3.871 -12.163 1.00 96.12 287 GLY A N 1
ATOM 2158 C CA . GLY A 1 287 ? 11.481 -3.547 -13.170 1.00 96.12 287 GLY A CA 1
ATOM 2159 C C . GLY A 1 287 ? 10.913 -2.628 -14.238 1.00 96.12 287 GLY A C 1
ATOM 2160 O O . GLY A 1 287 ? 9.688 -2.512 -14.338 1.00 96.12 287 GLY A O 1
ATOM 2161 N N . PRO A 1 288 ? 11.772 -2.009 -15.062 1.00 93.94 288 PRO A N 1
ATOM 2162 C CA . PRO A 1 288 ? 11.316 -1.333 -16.266 1.00 93.94 288 PRO A CA 1
ATOM 2163 C C . PRO A 1 288 ? 10.474 -2.270 -17.138 1.00 93.94 288 PRO A C 1
ATOM 2165 O O . PRO A 1 288 ? 10.829 -3.451 -17.262 1.00 93.94 288 PRO A O 1
ATOM 2168 N N . PRO A 1 289 ? 9.381 -1.792 -17.755 1.00 93.56 289 PRO A N 1
ATOM 2169 C CA . PRO A 1 289 ? 8.443 -2.677 -18.441 1.00 93.56 289 PRO A CA 1
ATOM 2170 C C . PRO A 1 289 ? 9.056 -3.488 -19.588 1.00 93.56 289 PRO A C 1
ATOM 2172 O O . PRO A 1 289 ? 8.759 -4.677 -19.749 1.00 93.56 289 PRO A O 1
ATOM 2175 N N . GLU A 1 290 ? 9.968 -2.884 -20.351 1.00 91.69 290 GLU A N 1
ATOM 2176 C CA . GLU A 1 290 ? 10.722 -3.578 -21.397 1.00 91.69 290 GLU A CA 1
ATOM 2177 C C . GLU A 1 290 ? 11.565 -4.740 -20.842 1.00 91.69 290 GLU A C 1
ATOM 2179 O O . GLU A 1 290 ? 11.508 -5.869 -21.340 1.00 91.69 290 GLU A O 1
ATOM 2184 N N . SER A 1 291 ? 12.285 -4.495 -19.751 1.00 92.94 291 SER A N 1
ATOM 2185 C CA . SER A 1 291 ? 13.123 -5.483 -19.082 1.00 92.94 291 SER A CA 1
ATOM 2186 C C . SER A 1 291 ? 12.290 -6.593 -18.446 1.00 92.94 291 SER A C 1
ATOM 2188 O O . SER A 1 291 ? 12.603 -7.773 -18.598 1.00 92.94 291 SER A O 1
ATOM 2190 N N . LEU A 1 292 ? 11.152 -6.256 -17.828 1.00 95.62 292 LEU A N 1
ATOM 2191 C CA . LEU A 1 292 ? 10.196 -7.246 -17.325 1.00 95.62 292 LEU A CA 1
ATOM 2192 C C . LEU A 1 292 ? 9.620 -8.119 -18.441 1.00 95.62 292 LEU A C 1
ATOM 2194 O O . LEU A 1 292 ? 9.404 -9.315 -18.236 1.00 95.62 292 LEU A O 1
ATOM 2198 N N . THR A 1 293 ? 9.393 -7.551 -19.625 1.00 94.94 293 THR A N 1
ATOM 2199 C CA . THR A 1 293 ? 8.929 -8.303 -20.796 1.00 94.94 293 THR A CA 1
ATOM 2200 C C . THR A 1 293 ? 9.983 -9.314 -21.248 1.00 94.94 293 THR A C 1
ATOM 2202 O O . THR A 1 293 ? 9.659 -10.497 -21.417 1.00 94.94 293 THR A O 1
ATOM 2205 N N . ARG A 1 294 ? 11.253 -8.893 -21.354 1.00 95.12 294 ARG A N 1
ATOM 2206 C CA . ARG A 1 294 ? 12.384 -9.786 -21.663 1.00 95.12 294 ARG A CA 1
ATOM 2207 C C . ARG A 1 294 ? 12.576 -10.852 -20.583 1.00 95.12 294 ARG A C 1
ATOM 2209 O O . ARG A 1 294 ? 12.661 -12.038 -20.900 1.00 95.12 294 ARG A O 1
ATOM 2216 N N . PHE A 1 295 ? 12.528 -10.470 -19.309 1.00 96.94 295 PHE A N 1
ATOM 2217 C CA . PHE A 1 295 ? 12.653 -11.393 -18.182 1.00 96.94 295 PHE A CA 1
ATOM 2218 C C . PHE A 1 295 ? 11.522 -12.426 -18.140 1.00 96.94 295 PHE A C 1
ATOM 2220 O O . PHE A 1 295 ? 11.752 -13.613 -17.910 1.00 96.94 295 PHE A O 1
ATOM 2227 N N . ARG A 1 296 ? 10.283 -12.022 -18.442 1.00 96.81 296 ARG A N 1
ATOM 2228 C CA . ARG A 1 296 ? 9.147 -12.946 -18.548 1.00 96.81 296 ARG A CA 1
ATOM 2229 C C . ARG A 1 296 ? 9.355 -13.972 -19.663 1.00 96.81 296 ARG A C 1
ATOM 2231 O O . ARG A 1 296 ? 9.019 -15.142 -19.473 1.00 96.81 296 ARG A O 1
ATOM 2238 N N . ALA A 1 297 ? 9.880 -13.556 -20.816 1.00 96.06 297 ALA A N 1
ATOM 2239 C CA . ALA A 1 297 ? 10.220 -14.467 -21.908 1.00 96.06 297 ALA A CA 1
ATOM 2240 C C . ALA A 1 297 ? 11.354 -15.425 -21.506 1.00 96.06 297 ALA A C 1
ATOM 2242 O O . ALA A 1 297 ? 11.239 -16.634 -21.716 1.00 96.06 297 ALA A O 1
ATOM 2243 N N . PHE A 1 298 ? 12.386 -14.903 -20.837 1.00 96.50 298 PHE A N 1
ATOM 2244 C CA . PHE A 1 298 ? 13.477 -15.689 -20.267 1.00 96.50 298 PHE A CA 1
ATOM 2245 C C . PHE A 1 298 ? 12.965 -16.774 -19.308 1.00 96.50 298 PHE A C 1
ATOM 2247 O O . PHE A 1 298 ? 13.290 -17.947 -19.486 1.00 96.50 298 PHE A O 1
ATOM 2254 N N . LEU A 1 299 ? 12.098 -16.431 -18.348 1.00 96.81 299 LEU A N 1
ATOM 2255 C CA . LEU A 1 299 ? 11.523 -17.401 -17.407 1.00 96.81 299 LEU A CA 1
ATOM 2256 C C . LEU A 1 299 ? 10.729 -18.506 -18.113 1.00 96.81 299 LEU A C 1
ATOM 2258 O O . LEU A 1 299 ? 10.855 -19.679 -17.755 1.00 96.81 299 LEU A O 1
ATOM 2262 N N . LYS A 1 300 ? 9.931 -18.159 -19.132 1.00 95.75 300 LYS A N 1
ATOM 2263 C CA . LYS A 1 300 ? 9.182 -19.150 -19.923 1.00 95.75 300 LYS A CA 1
ATOM 2264 C C . LYS A 1 300 ? 10.114 -20.135 -20.622 1.00 95.75 300 LYS A C 1
ATOM 2266 O O . LYS A 1 300 ? 9.841 -21.331 -20.598 1.00 95.75 300 LYS A O 1
ATOM 2271 N N . HIS A 1 301 ? 11.208 -19.643 -21.201 1.00 95.50 301 HIS A N 1
ATOM 2272 C CA . HIS A 1 301 ? 12.214 -20.486 -21.842 1.00 95.50 301 HIS A CA 1
ATOM 2273 C C . HIS A 1 301 ? 12.918 -21.401 -20.828 1.00 95.50 301 HIS A C 1
ATOM 2275 O O . HIS A 1 301 ? 12.988 -22.608 -21.033 1.00 95.50 301 HIS A O 1
ATOM 2281 N N . GLN A 1 302 ? 13.386 -20.850 -19.702 1.00 94.50 302 GLN A N 1
ATOM 2282 C CA . GLN A 1 302 ? 14.129 -21.601 -18.678 1.00 94.50 302 GLN A CA 1
ATOM 2283 C C . GLN A 1 302 ? 13.307 -22.707 -18.005 1.00 94.50 302 GLN A C 1
ATOM 2285 O O . GLN A 1 302 ? 13.869 -23.708 -17.575 1.00 94.50 302 GLN A O 1
ATOM 2290 N N . THR A 1 303 ? 11.989 -22.533 -17.899 1.00 91.81 303 THR A N 1
ATOM 2291 C CA . THR A 1 303 ? 11.101 -23.473 -17.190 1.00 91.81 303 THR A CA 1
ATOM 2292 C C . THR A 1 303 ? 10.307 -24.391 -18.116 1.00 91.81 303 THR A C 1
ATOM 2294 O O . THR A 1 303 ? 9.403 -25.089 -17.659 1.00 91.81 303 THR A O 1
ATOM 2297 N N . GLY A 1 304 ? 10.583 -24.368 -19.426 1.00 88.19 304 GLY A N 1
ATOM 2298 C CA . GLY A 1 304 ? 9.799 -25.121 -20.411 1.00 88.19 304 GLY A CA 1
ATOM 2299 C C . GLY A 1 304 ? 8.310 -24.739 -20.426 1.00 88.19 304 GLY A C 1
ATOM 2300 O O . GLY A 1 304 ? 7.469 -25.536 -20.831 1.00 88.19 304 GLY A O 1
ATOM 2301 N N . GLY A 1 305 ? 7.967 -23.544 -19.932 1.00 74.62 305 GLY A N 1
ATOM 2302 C CA . GLY A 1 305 ? 6.621 -22.971 -19.946 1.00 74.62 305 GLY A CA 1
ATOM 2303 C C . GLY A 1 305 ? 5.574 -23.577 -19.000 1.00 74.62 305 GLY A C 1
ATOM 2304 O O . GLY A 1 305 ? 4.463 -23.051 -18.973 1.00 74.62 305 GLY A O 1
ATOM 2305 N N . THR A 1 306 ? 5.868 -24.632 -18.230 1.00 73.69 306 THR A N 1
ATOM 2306 C CA . THR A 1 306 ? 4.819 -25.425 -17.545 1.00 73.69 306 THR A CA 1
ATOM 2307 C C . THR A 1 306 ? 4.746 -25.273 -16.022 1.00 73.69 306 THR A C 1
ATOM 2309 O O . THR A 1 306 ? 3.712 -25.604 -15.449 1.00 73.69 306 THR A O 1
ATOM 2312 N N . SER A 1 307 ? 5.769 -24.725 -15.353 1.00 85.06 307 SER A N 1
ATOM 2313 C CA . SER A 1 307 ? 5.811 -24.701 -13.875 1.00 85.06 307 SER A CA 1
ATOM 2314 C C . SER A 1 307 ? 5.438 -23.364 -13.218 1.00 85.06 307 SER A C 1
ATOM 2316 O O . SER A 1 307 ? 5.156 -23.336 -12.020 1.00 85.06 307 SER A O 1
ATOM 2318 N N . LEU A 1 308 ? 5.446 -22.248 -13.958 1.00 94.94 308 LEU A N 1
ATOM 2319 C CA . LEU A 1 308 ? 5.304 -20.907 -13.376 1.00 94.94 308 LEU A CA 1
ATOM 2320 C C . LEU A 1 308 ? 4.022 -20.199 -13.809 1.00 94.94 308 LEU A C 1
ATOM 2322 O O . LEU A 1 308 ? 3.720 -20.075 -14.997 1.00 94.94 308 LEU A O 1
ATOM 2326 N N . VAL A 1 309 ? 3.319 -19.616 -12.840 1.00 95.94 309 VAL A N 1
ATOM 2327 C CA . VAL A 1 309 ? 2.243 -18.655 -13.099 1.00 95.94 309 VAL A CA 1
ATOM 2328 C C . VAL A 1 309 ? 2.854 -17.259 -13.152 1.00 95.94 309 VAL A C 1
ATOM 2330 O O . VAL A 1 309 ? 3.320 -16.746 -12.139 1.00 95.94 309 VAL A O 1
ATOM 2333 N N . LEU A 1 310 ? 2.829 -16.644 -14.338 1.00 96.06 310 LEU A N 1
ATOM 2334 C CA . LEU A 1 310 ? 3.400 -15.320 -14.609 1.00 96.06 310 LEU A CA 1
ATOM 2335 C C . LEU A 1 310 ? 2.293 -14.332 -14.993 1.00 96.06 310 LEU A C 1
ATOM 2337 O O . LEU A 1 310 ? 1.740 -14.420 -16.099 1.00 96.06 310 LEU A O 1
ATOM 2341 N N . ARG A 1 311 ? 1.988 -13.373 -14.114 1.00 95.06 311 ARG A N 1
ATOM 2342 C CA . ARG A 1 311 ? 0.909 -12.391 -14.308 1.00 95.06 311 ARG A CA 1
ATOM 2343 C C . ARG A 1 311 ? 1.429 -10.967 -14.138 1.00 95.06 311 ARG A C 1
ATOM 2345 O O . ARG A 1 311 ? 1.963 -10.639 -13.090 1.00 95.06 311 ARG A O 1
ATOM 2352 N N . ALA A 1 312 ? 1.239 -10.118 -15.145 1.00 94.19 312 ALA A N 1
ATOM 2353 C CA . ALA A 1 312 ? 1.504 -8.691 -14.994 1.00 94.19 312 ALA A CA 1
ATOM 2354 C C . ALA A 1 312 ? 0.526 -8.079 -13.980 1.00 94.19 312 ALA A C 1
ATOM 2356 O O . ALA A 1 312 ? -0.663 -8.404 -13.986 1.00 94.19 312 ALA A O 1
ATOM 2357 N N . VAL A 1 313 ? 1.032 -7.215 -13.110 1.00 91.81 313 VAL A N 1
ATOM 2358 C CA . VAL A 1 313 ? 0.250 -6.478 -12.115 1.00 91.81 313 VAL A CA 1
ATOM 2359 C C . VAL A 1 313 ? 0.100 -5.044 -12.615 1.00 91.81 313 VAL A C 1
ATOM 2361 O O . VAL A 1 313 ? 1.069 -4.473 -13.104 1.00 91.81 313 VAL A O 1
ATOM 2364 N N . SER A 1 314 ? -1.098 -4.457 -12.500 1.00 89.12 314 SER A N 1
ATOM 2365 C CA . SER A 1 314 ? -1.375 -3.060 -12.895 1.00 89.12 314 SER A CA 1
ATOM 2366 C C . SER A 1 314 ? -0.777 -2.069 -11.885 1.00 89.12 314 SER A C 1
ATOM 2368 O O . SER A 1 314 ? -1.477 -1.344 -11.180 1.00 89.12 314 SER A O 1
ATOM 2370 N N . LEU A 1 315 ? 0.549 -2.090 -11.800 1.00 90.56 315 LEU A N 1
ATOM 2371 C CA . LEU A 1 315 ? 1.383 -1.160 -11.063 1.00 90.56 315 LEU A CA 1
ATOM 2372 C C . LEU A 1 315 ? 2.276 -0.475 -12.089 1.00 90.56 315 LEU A C 1
ATOM 2374 O O . LEU A 1 315 ? 3.000 -1.161 -12.800 1.00 90.56 315 LEU A O 1
ATOM 2378 N N . HIS A 1 316 ? 2.220 0.847 -12.179 1.00 91.19 316 HIS A N 1
ATOM 2379 C CA . HIS A 1 316 ? 2.841 1.600 -13.278 1.00 91.19 316 HIS A CA 1
ATOM 2380 C C . HIS A 1 316 ? 4.033 2.434 -12.796 1.00 91.19 316 HIS A C 1
ATOM 2382 O O . HIS A 1 316 ? 4.286 3.529 -13.287 1.00 91.19 316 HIS A O 1
ATOM 2388 N N . ALA A 1 317 ? 4.717 1.957 -11.750 1.00 93.38 317 ALA A N 1
ATOM 2389 C CA . ALA A 1 317 ? 5.778 2.710 -11.101 1.00 93.38 317 ALA A CA 1
ATOM 2390 C C . ALA A 1 317 ? 6.779 1.799 -10.340 1.00 93.38 317 ALA A C 1
ATOM 2392 O O . ALA A 1 317 ? 6.390 0.714 -9.892 1.00 93.38 317 ALA A O 1
ATOM 2393 N N . PRO A 1 318 ? 8.048 2.225 -10.158 1.00 94.75 318 PRO A N 1
ATOM 2394 C CA . PRO A 1 318 ? 9.151 1.392 -9.652 1.00 94.75 318 PRO A CA 1
ATOM 2395 C C . PRO A 1 318 ? 9.193 1.251 -8.119 1.00 94.75 318 PRO A C 1
ATOM 2397 O O . PRO A 1 318 ? 10.166 1.642 -7.481 1.00 94.75 318 PRO A O 1
ATOM 2400 N N . TYR A 1 319 ? 8.150 0.698 -7.503 1.00 96.31 319 TYR A N 1
ATOM 2401 C CA . TYR A 1 319 ? 8.120 0.471 -6.049 1.00 96.31 319 TYR A CA 1
ATOM 2402 C C . TYR A 1 319 ? 9.182 -0.530 -5.558 1.00 96.31 319 TYR A C 1
ATOM 2404 O O . TYR A 1 319 ? 9.639 -1.395 -6.309 1.00 96.31 319 TYR A O 1
ATOM 2412 N N . HIS A 1 320 ? 9.511 -0.450 -4.261 1.00 96.94 320 HIS A N 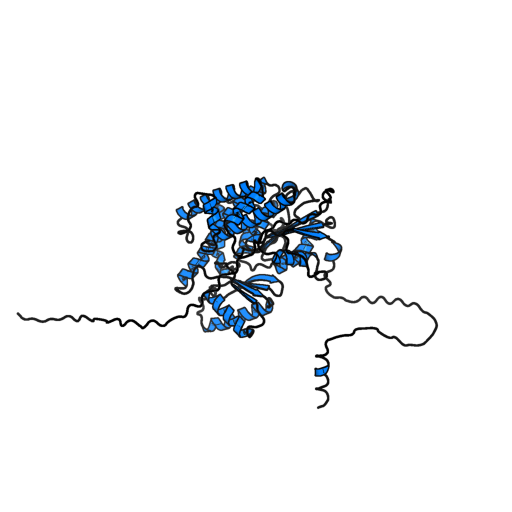1
ATOM 2413 C CA . HIS A 1 320 ? 10.436 -1.357 -3.567 1.00 96.94 320 HIS A CA 1
ATOM 2414 C C . HIS A 1 320 ? 11.842 -1.398 -4.183 1.00 96.94 320 HIS A C 1
ATOM 2416 O O . HIS A 1 320 ? 12.388 -2.475 -4.417 1.00 96.94 320 HIS A O 1
ATOM 2422 N N . SER A 1 321 ? 12.404 -0.230 -4.502 1.00 95.69 321 SER A N 1
ATOM 2423 C CA . SER A 1 321 ? 13.724 -0.118 -5.119 1.00 95.69 321 SER A CA 1
ATOM 2424 C C . SER A 1 321 ? 14.492 1.111 -4.659 1.00 95.69 321 SER A C 1
ATOM 2426 O O . SER A 1 321 ? 14.218 2.243 -5.068 1.00 95.69 321 SER A O 1
ATOM 2428 N N . GLU A 1 322 ? 15.524 0.881 -3.852 1.00 94.81 322 GLU A N 1
ATOM 2429 C CA . GLU A 1 322 ? 16.427 1.936 -3.400 1.00 94.81 322 GLU A CA 1
ATOM 2430 C C . GLU A 1 322 ? 17.092 2.673 -4.570 1.00 94.81 322 GLU A C 1
ATOM 2432 O O . GLU A 1 322 ? 17.119 3.907 -4.599 1.00 94.81 322 GLU A O 1
ATOM 2437 N N . LEU A 1 323 ? 17.552 1.927 -5.577 1.00 93.19 323 LEU A N 1
ATOM 2438 C CA . LEU A 1 323 ? 18.237 2.474 -6.749 1.00 93.19 323 LEU A CA 1
ATOM 2439 C C . LEU A 1 323 ? 17.368 3.476 -7.527 1.00 93.19 323 LEU A C 1
ATOM 2441 O O . LEU A 1 323 ? 17.874 4.477 -8.041 1.00 93.19 323 LEU A O 1
ATOM 2445 N N . TRP A 1 324 ? 16.063 3.213 -7.599 1.00 93.25 324 TRP A N 1
ATOM 2446 C CA . TRP A 1 324 ? 15.104 4.018 -8.352 1.00 93.25 324 TRP A CA 1
ATOM 2447 C C . TRP A 1 324 ? 14.486 5.146 -7.527 1.00 93.25 324 TRP A C 1
ATOM 2449 O O . TRP A 1 324 ? 14.284 6.252 -8.032 1.00 93.25 324 TRP A O 1
ATOM 2459 N N . LEU A 1 325 ? 14.198 4.890 -6.250 1.00 96.31 325 LEU A N 1
ATOM 2460 C CA . LEU A 1 325 ? 13.356 5.765 -5.437 1.00 96.31 325 LEU A CA 1
ATOM 2461 C C . LEU A 1 325 ? 14.093 6.538 -4.344 1.00 96.31 325 LEU A C 1
ATOM 2463 O O . LEU A 1 325 ? 13.474 7.379 -3.696 1.00 96.31 325 LEU A O 1
ATOM 2467 N N . SER A 1 326 ? 15.413 6.391 -4.191 1.00 95.75 326 SER A N 1
ATOM 2468 C CA . SER A 1 326 ? 16.191 7.203 -3.235 1.00 95.75 326 SER A CA 1
ATOM 2469 C C . SER A 1 326 ? 16.010 8.713 -3.435 1.00 95.75 326 SER A C 1
ATOM 2471 O O . SER A 1 326 ? 15.887 9.479 -2.476 1.00 95.75 326 SER A O 1
ATOM 2473 N N . ARG A 1 327 ? 15.961 9.178 -4.693 1.00 95.69 327 ARG A N 1
ATOM 2474 C CA . ARG A 1 327 ? 15.678 10.592 -4.998 1.00 95.69 327 ARG A CA 1
ATOM 2475 C C . ARG A 1 327 ? 14.236 10.961 -4.642 1.00 95.69 327 ARG A C 1
ATOM 2477 O O . ARG A 1 327 ? 14.033 12.000 -4.017 1.00 95.69 327 ARG A O 1
ATOM 2484 N N . ALA A 1 328 ? 13.273 10.114 -5.002 1.00 95.56 328 ALA A N 1
ATOM 2485 C CA . ALA A 1 328 ? 11.858 10.329 -4.712 1.00 95.56 328 ALA A CA 1
ATOM 2486 C C . ALA A 1 328 ? 11.596 10.425 -3.201 1.00 95.56 328 ALA A C 1
ATOM 2488 O O . ALA A 1 328 ? 10.890 11.331 -2.776 1.00 95.56 328 ALA A O 1
ATOM 2489 N N . VAL A 1 329 ? 12.234 9.583 -2.378 1.00 96.81 329 VAL A N 1
ATOM 2490 C CA . VAL A 1 329 ? 12.144 9.646 -0.907 1.00 96.81 329 VAL A CA 1
ATOM 2491 C C . VAL A 1 329 ? 12.683 10.968 -0.362 1.00 96.81 329 VAL A C 1
ATOM 2493 O O . VAL A 1 329 ? 12.041 11.585 0.486 1.00 96.81 329 VAL A O 1
ATOM 2496 N N . ARG A 1 330 ? 13.830 11.458 -0.858 1.00 96.62 330 ARG A N 1
ATOM 2497 C CA . ARG A 1 330 ? 14.361 12.769 -0.436 1.00 96.62 330 ARG A CA 1
ATOM 2498 C C . ARG A 1 330 ? 13.415 13.916 -0.790 1.00 96.62 330 ARG A C 1
ATOM 2500 O O . ARG A 1 330 ? 13.209 14.805 0.031 1.00 96.62 330 ARG A O 1
ATOM 2507 N N . MET A 1 331 ? 12.840 13.888 -1.992 1.00 96.12 331 MET A N 1
ATOM 2508 C CA . MET A 1 331 ? 11.852 14.883 -2.422 1.00 96.12 331 MET A CA 1
ATOM 2509 C C . MET A 1 331 ? 10.586 14.801 -1.571 1.00 96.12 331 MET A C 1
ATOM 2511 O O . MET A 1 331 ? 10.136 15.821 -1.065 1.00 96.12 331 MET A O 1
ATOM 2515 N N . LEU A 1 332 ? 10.085 13.590 -1.320 1.00 95.94 332 LEU A N 1
ATOM 2516 C CA . LEU A 1 332 ? 8.918 13.362 -0.479 1.00 95.94 332 LEU A CA 1
ATOM 2517 C C . LEU A 1 332 ? 9.139 13.914 0.931 1.00 95.94 332 LEU A C 1
ATOM 2519 O O . LEU A 1 332 ? 8.298 14.653 1.415 1.00 95.94 332 LEU A O 1
ATOM 2523 N N . ARG A 1 333 ? 10.293 13.665 1.563 1.00 94.94 333 ARG A N 1
ATOM 2524 C CA . ARG A 1 333 ? 10.639 14.263 2.869 1.00 94.94 333 ARG A CA 1
ATOM 2525 C C . ARG A 1 333 ? 10.595 15.792 2.844 1.00 94.94 333 ARG A C 1
ATOM 2527 O O . ARG A 1 333 ? 10.064 16.407 3.766 1.00 94.94 333 ARG A O 1
ATOM 2534 N N . SER A 1 334 ? 11.107 16.411 1.781 1.00 95.38 334 SER A N 1
ATOM 2535 C CA . SER A 1 334 ? 10.993 17.862 1.588 1.00 95.38 334 SER A CA 1
ATOM 2536 C C . SER A 1 334 ? 9.532 18.305 1.432 1.00 95.38 334 SER A C 1
ATOM 2538 O O . SER A 1 334 ? 9.134 19.335 1.989 1.00 95.38 334 SER A O 1
ATOM 2540 N N . ASP A 1 335 ? 8.704 17.506 0.754 1.00 94.88 335 ASP A N 1
ATOM 2541 C CA . ASP A 1 335 ? 7.273 17.769 0.635 1.00 94.88 335 ASP A CA 1
ATOM 2542 C C . ASP A 1 335 ? 6.561 17.722 1.987 1.00 94.88 335 ASP A C 1
ATOM 2544 O O . ASP A 1 335 ? 5.754 18.607 2.269 1.00 94.88 335 ASP A O 1
ATOM 2548 N N . LEU A 1 336 ? 6.898 16.752 2.843 1.00 93.25 336 LEU A N 1
ATOM 2549 C CA . LEU A 1 336 ? 6.325 16.624 4.187 1.00 93.25 336 LEU A CA 1
ATOM 2550 C C . LEU A 1 336 ? 6.578 17.871 5.032 1.00 93.25 336 LEU A C 1
ATOM 2552 O O . LEU A 1 336 ? 5.646 18.412 5.631 1.00 93.25 336 LEU A O 1
ATOM 2556 N N . VAL A 1 337 ? 7.826 18.346 5.039 1.00 93.81 337 VAL A N 1
ATOM 2557 C CA . VAL A 1 337 ? 8.239 19.531 5.803 1.00 93.81 337 VAL A CA 1
ATOM 2558 C C . VAL A 1 337 ? 7.550 20.784 5.267 1.00 93.81 337 VAL A C 1
ATOM 2560 O O . VAL A 1 337 ? 6.916 21.519 6.024 1.00 93.81 337 VAL A O 1
ATOM 2563 N N . SER A 1 338 ? 7.627 21.022 3.956 1.00 95.12 338 SER A N 1
ATOM 2564 C CA . SER A 1 338 ? 7.064 22.229 3.331 1.00 95.12 338 SER A CA 1
ATOM 2565 C C . SER A 1 338 ? 5.542 22.320 3.470 1.00 95.12 338 SER A C 1
ATOM 2567 O O . SER A 1 338 ? 5.002 23.412 3.647 1.00 95.12 338 SER A O 1
ATOM 2569 N N . ARG A 1 339 ? 4.843 21.180 3.449 1.00 93.94 339 ARG A N 1
ATOM 2570 C CA . ARG A 1 339 ? 3.375 21.105 3.562 1.00 93.94 339 ARG A CA 1
ATOM 2571 C C . ARG A 1 339 ? 2.879 20.948 4.988 1.00 93.94 339 ARG A C 1
ATOM 2573 O O . ARG A 1 339 ? 1.664 20.874 5.192 1.00 93.94 339 ARG A O 1
ATOM 2580 N N . LYS A 1 340 ? 3.804 20.905 5.955 1.00 93.88 340 LYS A N 1
ATOM 2581 C CA . LYS A 1 340 ? 3.519 20.706 7.378 1.00 93.88 340 LYS A CA 1
ATOM 2582 C C . LYS A 1 340 ? 2.616 19.486 7.585 1.00 93.88 340 LYS A C 1
ATOM 2584 O O . LYS A 1 340 ? 1.614 19.570 8.295 1.00 93.88 340 LYS A O 1
ATOM 2589 N N . LEU A 1 341 ? 2.922 18.377 6.903 1.00 91.69 341 LEU A N 1
ATOM 2590 C CA . LEU A 1 341 ? 2.175 17.136 7.106 1.00 91.69 341 LEU A CA 1
ATOM 2591 C C . LEU A 1 341 ? 2.483 16.641 8.520 1.00 91.69 341 LEU A C 1
ATOM 2593 O O . LEU A 1 341 ? 3.625 16.303 8.828 1.00 91.69 341 LEU A O 1
ATOM 2597 N N . SER A 1 342 ? 1.471 16.656 9.389 1.00 85.56 342 SER A N 1
ATOM 2598 C CA . SER A 1 342 ? 1.605 16.167 10.758 1.00 85.56 342 SER A CA 1
ATOM 2599 C C . SER A 1 342 ? 1.570 14.648 10.724 1.00 85.56 342 SER A C 1
ATOM 2601 O O . SER A 1 342 ? 0.514 14.040 10.551 1.00 85.56 342 SER A O 1
ATOM 2603 N N . LEU A 1 343 ? 2.750 14.050 10.828 1.00 82.00 343 LEU A N 1
ATOM 2604 C CA . LEU A 1 343 ? 2.906 12.609 10.921 1.00 82.00 343 LEU A CA 1
ATOM 2605 C C . LEU A 1 343 ? 3.226 12.239 12.364 1.00 82.00 343 LEU A C 1
ATOM 2607 O O . LEU A 1 343 ? 3.925 12.967 13.068 1.00 82.00 343 LEU A O 1
ATOM 2611 N N . VAL A 1 344 ? 2.652 11.124 12.790 1.00 85.62 344 VAL A N 1
ATOM 2612 C CA . VAL A 1 344 ? 2.693 10.643 14.172 1.00 85.62 344 VAL A CA 1
ATOM 2613 C C . VAL A 1 344 ? 4.071 10.103 14.538 1.00 85.62 344 VAL A C 1
ATOM 2615 O O . VAL A 1 344 ? 4.822 9.654 13.662 1.00 85.62 344 VAL A O 1
ATOM 2618 N N . SER A 1 345 ? 4.402 10.127 15.824 1.00 86.56 345 SER A N 1
ATOM 2619 C CA . SER A 1 345 ? 5.582 9.441 16.350 1.00 86.56 345 SER A CA 1
ATOM 2620 C C . SER A 1 345 ? 5.260 7.989 16.696 1.00 86.56 345 SER A C 1
ATOM 2622 O O . SER A 1 345 ? 4.105 7.583 16.781 1.00 86.56 345 SER A O 1
ATOM 2624 N N . SER A 1 346 ? 6.297 7.181 16.922 1.00 85.75 346 SER A N 1
ATOM 2625 C CA . SER A 1 346 ? 6.136 5.798 17.388 1.00 85.75 346 SER A CA 1
ATOM 2626 C C . SER A 1 346 ? 5.441 5.702 18.753 1.00 85.75 346 SER A C 1
ATOM 2628 O O . SER A 1 346 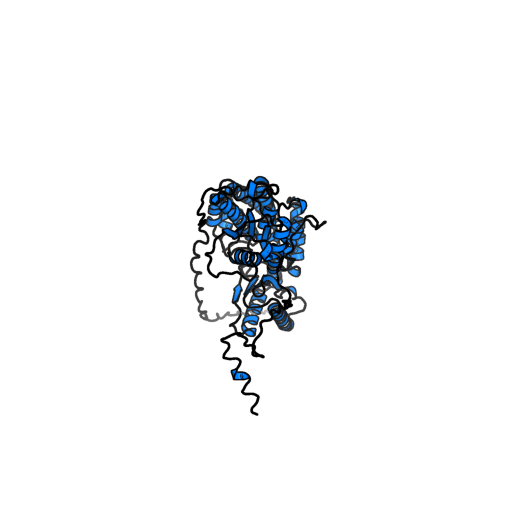? 4.853 4.674 19.064 1.00 85.75 346 SER A O 1
ATOM 2630 N N . SER A 1 347 ? 5.447 6.777 19.549 1.00 88.38 347 SER A N 1
ATOM 2631 C CA . SER A 1 347 ? 4.685 6.883 20.801 1.00 88.38 347 SER A CA 1
ATOM 2632 C C . SER A 1 347 ? 3.169 6.925 20.611 1.00 88.38 347 SER A C 1
ATOM 2634 O O . SER A 1 347 ? 2.447 6.709 21.576 1.00 88.38 347 SER A O 1
ATOM 2636 N N . ASP A 1 348 ? 2.693 7.235 19.403 1.00 90.50 348 ASP A N 1
ATOM 2637 C CA . ASP A 1 348 ? 1.263 7.316 19.096 1.00 90.50 348 ASP A CA 1
ATOM 2638 C C . ASP A 1 348 ? 0.682 5.947 18.694 1.00 90.50 348 ASP A C 1
ATOM 2640 O O . ASP A 1 348 ? -0.506 5.850 18.394 1.00 90.50 348 ASP A O 1
ATOM 2644 N N . LEU A 1 349 ? 1.506 4.889 18.650 1.00 92.56 349 LEU A N 1
ATOM 2645 C CA . LEU A 1 349 ? 1.056 3.531 18.350 1.00 92.56 349 LEU A CA 1
ATOM 2646 C C . LEU A 1 349 ? 0.167 2.996 19.481 1.00 92.56 349 LEU A C 1
ATOM 2648 O O . LEU A 1 349 ? 0.610 2.839 20.616 1.00 92.56 349 LEU A O 1
ATOM 2652 N N . VAL A 1 350 ? -1.079 2.670 19.142 1.00 93.12 350 VAL A N 1
ATOM 2653 C CA . VAL A 1 350 ? -2.066 2.039 20.033 1.00 93.12 350 VAL A CA 1
ATOM 2654 C C . VAL A 1 350 ? -2.114 0.518 19.881 1.00 93.12 350 VAL A C 1
ATOM 2656 O O . VAL A 1 350 ? -2.620 -0.179 20.757 1.00 93.12 350 VAL A O 1
ATOM 2659 N N . CYS A 1 351 ? -1.582 -0.009 18.777 1.00 92.81 351 CYS A N 1
ATOM 2660 C CA . CYS A 1 351 ? -1.396 -1.439 18.555 1.00 92.81 351 CYS A CA 1
ATOM 2661 C C . CYS A 1 351 ? -0.154 -1.694 17.679 1.00 92.81 351 CYS A C 1
ATOM 2663 O O . CYS A 1 351 ? 0.339 -0.766 17.027 1.00 92.81 351 CYS A O 1
ATOM 2665 N N . PRO A 1 352 ? 0.355 -2.938 17.630 1.00 94.31 352 PRO A N 1
ATOM 2666 C CA . PRO A 1 352 ? 1.472 -3.297 16.767 1.00 94.31 352 PRO A CA 1
ATOM 2667 C C . PRO A 1 352 ? 1.218 -2.979 15.291 1.00 94.31 352 PRO A C 1
ATOM 2669 O O . PRO A 1 352 ? 0.241 -3.442 14.693 1.00 94.31 352 PRO A O 1
ATOM 2672 N N . LEU A 1 353 ? 2.163 -2.248 14.704 1.00 95.38 353 LEU A N 1
ATOM 2673 C CA . LEU A 1 353 ? 2.305 -2.019 13.268 1.00 95.38 353 LEU A CA 1
ATOM 2674 C C . LEU A 1 353 ? 3.556 -2.750 12.785 1.00 95.38 353 LEU A C 1
ATOM 2676 O O . LEU A 1 353 ? 4.542 -2.779 13.504 1.00 95.38 353 LEU A O 1
ATOM 2680 N N . PHE A 1 354 ? 3.555 -3.313 11.580 1.00 95.56 354 PHE A N 1
ATOM 2681 C CA . PHE A 1 354 ? 4.689 -4.102 11.084 1.00 95.56 354 PHE A CA 1
ATOM 2682 C C . PHE A 1 354 ? 5.449 -3.378 9.975 1.00 95.56 354 PHE A C 1
ATOM 2684 O O . PHE A 1 354 ? 4.850 -2.872 9.020 1.00 95.56 354 PHE A O 1
ATOM 2691 N N . ASP A 1 355 ? 6.777 -3.368 10.082 1.00 95.00 355 ASP A N 1
ATOM 2692 C CA . ASP A 1 355 ? 7.648 -2.873 9.024 1.00 95.00 355 ASP A CA 1
ATOM 2693 C C . ASP A 1 355 ? 7.629 -3.840 7.837 1.00 95.00 355 ASP A C 1
ATOM 2695 O O . ASP A 1 355 ? 7.757 -5.056 7.986 1.00 95.00 355 ASP A O 1
ATOM 2699 N N . ASN A 1 356 ? 7.459 -3.304 6.628 1.00 95.56 356 ASN A N 1
ATOM 2700 C CA . ASN A 1 356 ? 7.341 -4.152 5.448 1.00 95.56 356 ASN A CA 1
ATOM 2701 C C . ASN A 1 356 ? 8.661 -4.799 5.039 1.00 95.56 356 ASN A C 1
ATOM 2703 O O . ASN A 1 356 ? 8.607 -5.830 4.387 1.00 95.56 356 ASN A O 1
ATOM 2707 N N . ALA A 1 357 ? 9.818 -4.236 5.378 1.00 94.88 357 ALA A N 1
ATOM 2708 C CA . ALA A 1 357 ? 11.107 -4.757 4.943 1.00 94.88 357 ALA A CA 1
ATOM 2709 C C . ALA A 1 357 ? 11.676 -5.789 5.929 1.00 94.88 357 ALA A C 1
ATOM 2711 O O . ALA A 1 357 ? 12.117 -6.858 5.502 1.00 94.88 357 ALA A O 1
ATOM 2712 N N . SER A 1 358 ? 11.645 -5.502 7.234 1.00 95.19 358 SER A N 1
ATOM 2713 C CA . SER A 1 358 ? 12.122 -6.431 8.270 1.00 95.19 358 SER A CA 1
ATOM 2714 C C . SER A 1 358 ? 11.070 -7.468 8.668 1.00 95.19 358 SER A C 1
ATOM 2716 O O . SER A 1 358 ? 11.413 -8.567 9.104 1.00 95.19 358 SER A O 1
ATOM 2718 N N . GLY A 1 359 ? 9.786 -7.138 8.506 1.00 95.62 359 GLY A N 1
ATOM 2719 C CA . GLY A 1 359 ? 8.671 -7.926 9.021 1.00 95.62 359 GLY A CA 1
ATOM 2720 C C . GLY A 1 359 ? 8.533 -7.880 10.541 1.00 95.62 359 GLY A C 1
ATOM 2721 O O . GLY A 1 359 ? 7.744 -8.639 11.101 1.00 95.62 359 GLY A O 1
ATOM 2722 N N . GLU A 1 360 ? 9.311 -7.044 11.224 1.00 95.06 360 GLU A N 1
ATOM 2723 C CA . GLU A 1 360 ? 9.249 -6.869 12.673 1.00 95.06 360 GLU A CA 1
ATOM 2724 C C . GLU A 1 360 ? 8.140 -5.882 13.045 1.00 95.06 360 GLU A C 1
ATOM 2726 O O . GLU A 1 360 ? 7.790 -4.984 12.272 1.00 95.06 360 GLU A O 1
ATOM 2731 N N . ALA A 1 361 ? 7.579 -6.055 14.241 1.00 94.06 361 ALA A N 1
ATOM 2732 C CA . ALA A 1 361 ? 6.683 -5.062 14.811 1.00 94.06 361 ALA A CA 1
ATOM 2733 C C . ALA A 1 361 ? 7.483 -3.794 15.141 1.00 94.06 361 ALA A C 1
ATOM 2735 O O . ALA A 1 361 ? 8.514 -3.854 15.807 1.00 94.06 361 ALA A O 1
ATOM 2736 N N . ILE A 1 362 ? 6.999 -2.653 14.670 1.00 91.31 362 ILE A N 1
ATOM 2737 C CA . ILE A 1 362 ? 7.523 -1.338 15.001 1.00 91.31 362 ILE A CA 1
ATOM 2738 C C . ILE A 1 362 ? 7.088 -1.022 16.425 1.00 91.31 362 ILE A C 1
ATOM 2740 O O . ILE A 1 362 ? 5.894 -1.027 16.731 1.00 91.31 362 ILE A O 1
ATOM 2744 N N . ASP A 1 363 ? 8.056 -0.728 17.283 1.00 80.69 363 ASP A N 1
ATOM 2745 C CA . ASP A 1 363 ? 7.809 -0.354 18.667 1.00 80.69 363 ASP A CA 1
ATOM 2746 C C . ASP A 1 363 ? 8.282 1.074 18.969 1.00 80.69 363 ASP A C 1
ATOM 2748 O O . ASP A 1 363 ? 9.000 1.723 18.201 1.00 80.69 363 ASP A O 1
ATOM 2752 N N . SER A 1 364 ? 7.876 1.584 20.131 1.00 72.12 364 SER A N 1
ATOM 2753 C CA . SER A 1 364 ? 8.308 2.893 20.624 1.00 72.12 364 SER A CA 1
ATOM 2754 C C . SER A 1 364 ? 9.809 2.957 20.933 1.00 72.12 364 SER A C 1
ATOM 2756 O O . SER A 1 364 ? 10.351 4.051 21.082 1.00 72.12 364 SER A O 1
ATOM 2758 N N . THR A 1 365 ? 10.482 1.807 21.058 1.00 69.44 365 THR A N 1
ATOM 2759 C CA . THR A 1 365 ? 11.904 1.708 21.424 1.00 69.44 365 THR A CA 1
ATOM 2760 C C . THR A 1 365 ? 12.843 1.841 20.235 1.00 69.44 365 THR A C 1
ATOM 2762 O O . THR A 1 365 ? 14.045 2.027 20.432 1.00 69.44 365 THR A O 1
ATOM 2765 N N . THR A 1 366 ? 12.298 1.849 19.016 1.00 66.50 366 THR A N 1
ATOM 2766 C CA . THR A 1 366 ? 13.012 2.181 17.781 1.00 66.50 366 THR A CA 1
ATOM 2767 C C . THR A 1 366 ? 13.319 3.692 17.762 1.00 66.50 366 THR A C 1
ATOM 2769 O O . THR A 1 366 ? 12.769 4.479 16.992 1.00 66.50 366 THR A O 1
ATOM 2772 N N . LEU A 1 367 ? 14.141 4.130 18.719 1.00 49.53 367 LEU A N 1
ATOM 2773 C CA . LEU A 1 367 ? 14.442 5.518 19.051 1.00 49.53 367 LEU A CA 1
ATOM 2774 C C . LEU A 1 367 ? 15.212 6.178 17.902 1.00 49.53 367 LEU A C 1
ATOM 2776 O O . LEU A 1 367 ? 16.343 5.804 17.603 1.00 49.53 367 LEU A O 1
ATOM 2780 N N . GLY A 1 368 ? 14.610 7.200 17.290 1.00 63.53 368 GLY A N 1
ATOM 2781 C CA . GLY A 1 368 ? 15.302 8.138 16.397 1.00 63.53 368 GLY A CA 1
ATOM 2782 C C . GLY A 1 368 ? 14.789 8.203 14.959 1.00 63.53 368 GLY A C 1
ATOM 2783 O O . GLY A 1 368 ? 15.172 9.125 14.243 1.00 63.53 368 GLY A O 1
ATOM 2784 N N . ILE A 1 369 ? 13.908 7.294 14.536 1.00 68.56 369 ILE A N 1
ATOM 2785 C CA . ILE A 1 369 ? 13.291 7.346 13.202 1.00 68.56 369 ILE A CA 1
ATOM 2786 C C . ILE A 1 369 ? 11.825 7.759 13.353 1.00 68.56 369 ILE A C 1
ATOM 2788 O O . ILE A 1 369 ? 11.078 7.161 14.127 1.00 68.56 369 ILE A O 1
ATOM 2792 N N . HIS A 1 370 ? 11.398 8.795 12.625 1.00 82.69 370 HIS A N 1
ATOM 2793 C CA . HIS A 1 370 ? 9.979 9.141 12.545 1.00 82.69 370 HIS A CA 1
ATOM 2794 C C . HIS A 1 370 ? 9.207 7.965 11.936 1.00 82.69 370 HIS A C 1
ATOM 2796 O O . HIS A 1 370 ? 9.614 7.426 10.910 1.00 82.69 370 HIS A O 1
ATOM 2802 N N . LEU A 1 371 ? 8.073 7.580 12.530 1.00 87.12 371 LEU A N 1
ATOM 2803 C CA . LEU A 1 371 ? 7.288 6.422 12.078 1.00 87.12 371 LEU A CA 1
ATOM 2804 C C . LEU A 1 371 ? 6.928 6.506 10.584 1.00 87.12 371 LEU A C 1
ATOM 2806 O O . LEU A 1 371 ? 6.961 5.514 9.857 1.00 87.12 371 LEU A O 1
ATOM 2810 N N . SER A 1 372 ? 6.662 7.718 10.103 1.00 87.81 372 SER A N 1
ATOM 2811 C CA . SER A 1 372 ? 6.465 8.009 8.687 1.00 87.81 372 SER A CA 1
ATOM 2812 C C . SER A 1 372 ? 7.670 7.698 7.808 1.00 87.81 372 SER A C 1
ATOM 2814 O O . SER A 1 372 ? 7.488 7.166 6.717 1.00 87.81 372 SER A O 1
ATOM 2816 N N . ASP A 1 373 ? 8.886 8.016 8.250 1.00 89.94 373 ASP A N 1
ATOM 2817 C CA . ASP A 1 373 ? 10.106 7.715 7.506 1.00 89.94 373 ASP A CA 1
ATOM 2818 C C . ASP A 1 373 ? 10.320 6.209 7.388 1.00 89.94 373 ASP A C 1
ATOM 2820 O O . ASP A 1 373 ? 10.706 5.747 6.310 1.00 89.94 373 ASP A O 1
ATOM 2824 N N . SER A 1 374 ? 10.024 5.446 8.445 1.00 90.19 374 SER A N 1
ATOM 2825 C CA . SER A 1 374 ? 10.050 3.980 8.402 1.00 90.19 374 SER A CA 1
ATOM 2826 C C . SER A 1 374 ? 9.056 3.451 7.370 1.00 90.19 374 SER A C 1
ATOM 2828 O O . SER A 1 374 ? 9.434 2.707 6.467 1.00 90.19 374 SER A O 1
ATOM 2830 N N . ILE A 1 375 ? 7.803 3.914 7.414 1.00 91.62 375 ILE A N 1
ATOM 2831 C CA . ILE A 1 375 ? 6.759 3.478 6.475 1.00 91.62 375 ILE A CA 1
ATOM 2832 C C . ILE A 1 375 ? 7.129 3.834 5.035 1.00 91.62 375 ILE A C 1
ATOM 2834 O O . ILE A 1 375 ? 7.102 2.963 4.169 1.00 91.62 375 ILE A O 1
ATOM 2838 N N . ILE A 1 376 ? 7.540 5.078 4.779 1.00 94.44 376 ILE A N 1
ATOM 2839 C CA . ILE A 1 376 ? 7.963 5.540 3.451 1.00 94.44 376 ILE A CA 1
ATOM 2840 C C . ILE A 1 376 ? 9.127 4.694 2.935 1.00 94.44 376 ILE A C 1
ATOM 2842 O O . ILE A 1 376 ? 9.101 4.241 1.792 1.00 94.44 376 ILE A O 1
ATOM 2846 N N . SER A 1 377 ? 10.142 4.463 3.768 1.00 94.06 377 SER A N 1
ATOM 2847 C CA . SER A 1 377 ? 11.328 3.704 3.367 1.00 94.06 377 SER A CA 1
ATOM 2848 C C . SER A 1 377 ? 10.987 2.236 3.100 1.00 94.06 377 SER A C 1
ATOM 2850 O O . SER A 1 377 ? 11.405 1.697 2.075 1.00 94.06 377 SER A O 1
ATOM 2852 N N . SER A 1 378 ? 10.168 1.609 3.950 1.00 92.44 378 SER A N 1
ATOM 2853 C CA . SER A 1 378 ? 9.737 0.215 3.772 1.00 92.44 378 SER A CA 1
ATOM 2854 C C . SER A 1 378 ? 8.866 0.022 2.525 1.00 92.44 378 SER A C 1
ATOM 2856 O O . SER A 1 378 ? 8.967 -0.995 1.841 1.00 92.44 378 SER A O 1
ATOM 2858 N N . MET A 1 379 ? 8.043 1.018 2.180 1.00 94.56 379 MET A N 1
ATOM 2859 C CA . MET A 1 379 ? 7.182 0.977 0.999 1.00 94.56 379 MET A CA 1
ATOM 2860 C C . MET A 1 379 ? 7.932 1.265 -0.304 1.00 94.56 379 MET A C 1
ATOM 2862 O O . MET A 1 379 ? 7.578 0.716 -1.347 1.00 94.56 379 MET A O 1
ATOM 2866 N N . LEU A 1 380 ? 8.919 2.166 -0.281 1.00 96.69 380 LEU A N 1
ATOM 2867 C CA . LEU A 1 380 ? 9.556 2.660 -1.504 1.00 96.69 380 LEU A CA 1
ATOM 2868 C C . LEU A 1 380 ? 10.918 2.030 -1.791 1.00 96.69 380 LEU A C 1
ATOM 2870 O O . LEU A 1 380 ? 11.241 1.842 -2.958 1.00 96.69 380 LEU A O 1
ATOM 2874 N N . LEU A 1 381 ? 11.723 1.717 -0.778 1.00 96.12 381 LEU A N 1
ATOM 2875 C CA . LEU A 1 381 ? 13.130 1.349 -0.975 1.00 96.12 381 LEU A CA 1
ATOM 2876 C C . LEU A 1 381 ? 13.370 -0.151 -0.806 1.00 96.12 381 LEU A C 1
ATOM 2878 O O . LEU A 1 381 ? 14.038 -0.758 -1.640 1.00 96.12 381 LEU A O 1
ATOM 2882 N N . GLY A 1 382 ? 12.824 -0.740 0.259 1.00 92.25 382 GLY A N 1
ATOM 2883 C CA . GLY A 1 382 ? 13.059 -2.139 0.610 1.00 92.25 382 GLY A CA 1
ATOM 2884 C C . GLY A 1 382 ? 12.122 -3.115 -0.100 1.00 92.25 382 GLY A C 1
ATOM 2885 O O . GLY A 1 382 ? 10.974 -2.785 -0.397 1.00 92.25 382 GLY A O 1
ATOM 2886 N N . THR A 1 383 ? 12.595 -4.345 -0.313 1.00 97.12 383 THR A N 1
ATOM 2887 C CA . THR A 1 383 ? 11.737 -5.484 -0.667 1.00 97.12 383 THR A CA 1
ATOM 2888 C C . THR A 1 383 ? 10.729 -5.725 0.452 1.00 97.12 383 THR A C 1
ATOM 2890 O O . THR A 1 383 ? 11.131 -5.938 1.594 1.00 97.12 383 THR A O 1
ATOM 2893 N N . ALA A 1 384 ? 9.434 -5.761 0.139 1.00 97.38 384 ALA A N 1
ATOM 2894 C CA . ALA A 1 384 ? 8.425 -6.102 1.134 1.00 97.38 384 ALA A CA 1
ATOM 2895 C C . ALA A 1 384 ? 8.447 -7.608 1.451 1.00 97.38 384 ALA A C 1
ATOM 2897 O O . ALA A 1 384 ? 8.302 -8.454 0.568 1.00 97.38 384 ALA A O 1
ATOM 2898 N N . ARG A 1 385 ? 8.612 -7.952 2.723 1.00 97.88 385 ARG A N 1
ATOM 2899 C CA . ARG A 1 385 ? 8.759 -9.294 3.283 1.00 97.88 385 ARG A CA 1
ATOM 2900 C C . ARG A 1 385 ? 7.516 -9.698 4.064 1.00 97.88 385 ARG A C 1
ATOM 2902 O O . ARG A 1 385 ? 7.534 -9.857 5.283 1.00 97.88 385 ARG A O 1
ATOM 2909 N N . TRP A 1 386 ? 6.414 -9.891 3.340 1.00 97.75 386 TRP A N 1
ATOM 2910 C CA . TRP A 1 386 ? 5.164 -10.384 3.926 1.00 97.75 386 TRP A CA 1
ATOM 2911 C C . TRP A 1 386 ? 5.358 -11.742 4.609 1.00 97.75 386 TRP A C 1
ATOM 2913 O O . TRP A 1 386 ? 4.777 -12.003 5.655 1.00 97.75 386 TRP A O 1
ATOM 2923 N N . ASP A 1 387 ? 6.237 -12.582 4.062 1.00 97.88 387 ASP A N 1
ATOM 2924 C CA . ASP A 1 387 ? 6.645 -13.846 4.672 1.00 97.88 387 ASP A CA 1
ATOM 2925 C C . ASP A 1 387 ? 7.217 -13.680 6.092 1.00 97.88 387 ASP A C 1
ATOM 2927 O O . ASP A 1 387 ? 6.948 -14.516 6.955 1.00 97.88 387 ASP A O 1
ATOM 2931 N N . LEU A 1 388 ? 7.957 -12.596 6.350 1.00 97.94 388 LEU A N 1
ATOM 2932 C CA . LEU A 1 388 ? 8.488 -12.279 7.678 1.00 97.94 388 LEU A CA 1
ATOM 2933 C C . LEU A 1 388 ? 7.415 -11.698 8.605 1.00 97.94 388 LEU A C 1
ATOM 2935 O O . LEU A 1 388 ? 7.354 -12.101 9.763 1.00 97.94 388 LEU A O 1
ATOM 2939 N N . ILE A 1 389 ? 6.517 -10.846 8.095 1.00 97.75 389 ILE A N 1
ATOM 2940 C CA . ILE A 1 389 ? 5.360 -10.357 8.870 1.00 97.75 389 ILE A CA 1
ATOM 2941 C C . ILE A 1 389 ? 4.529 -11.540 9.373 1.00 97.75 389 ILE A C 1
ATOM 2943 O O . ILE A 1 389 ? 4.232 -11.634 10.559 1.00 97.75 389 ILE A O 1
ATOM 2947 N N . LEU A 1 390 ? 4.194 -12.484 8.488 1.00 97.00 390 LEU A N 1
ATOM 2948 C CA . LEU A 1 390 ? 3.437 -13.685 8.849 1.00 97.00 390 LEU A CA 1
ATOM 2949 C C . LEU A 1 390 ? 4.154 -14.533 9.901 1.00 97.00 390 LEU A C 1
ATOM 2951 O O . LEU A 1 390 ? 3.501 -15.116 10.760 1.00 97.00 390 LEU A O 1
ATOM 2955 N N . LYS A 1 391 ? 5.485 -14.614 9.828 1.00 96.56 391 LYS A N 1
ATOM 2956 C CA . LYS A 1 391 ? 6.294 -15.341 10.805 1.00 96.56 391 LYS A CA 1
ATOM 2957 C C . LYS A 1 391 ? 6.229 -14.685 12.188 1.00 96.56 391 LYS A C 1
ATOM 2959 O O . LYS A 1 391 ? 6.070 -15.394 13.174 1.00 96.56 391 LYS A O 1
ATOM 2964 N N . ASN A 1 392 ? 6.346 -13.361 12.254 1.00 96.69 392 ASN A N 1
ATOM 2965 C CA . ASN A 1 392 ? 6.472 -12.629 13.515 1.00 96.69 392 ASN A CA 1
ATOM 2966 C C . ASN A 1 392 ? 5.114 -12.304 14.161 1.00 96.69 392 ASN A C 1
ATOM 2968 O O . ASN A 1 392 ? 5.023 -12.166 15.378 1.00 96.69 392 ASN A O 1
ATOM 2972 N N . LEU A 1 393 ? 4.041 -12.218 13.369 1.00 95.75 393 LEU A N 1
ATOM 2973 C CA . LEU A 1 393 ? 2.712 -11.815 13.831 1.00 95.75 393 LEU A CA 1
ATOM 2974 C C . LEU A 1 393 ? 2.163 -12.649 15.010 1.00 95.75 393 LEU A C 1
ATOM 2976 O O . LEU A 1 393 ? 1.707 -12.034 15.978 1.00 95.75 393 LEU A O 1
ATOM 2980 N N . PRO A 1 394 ? 2.194 -14.000 14.999 1.00 94.69 394 PRO A N 1
ATOM 2981 C CA . PRO A 1 394 ? 1.700 -14.790 16.129 1.00 94.69 394 PRO A CA 1
ATOM 2982 C C . PRO A 1 394 ? 2.462 -14.507 17.430 1.00 94.69 394 PRO A C 1
ATOM 2984 O O . PRO A 1 394 ? 1.848 -14.385 18.489 1.00 94.69 394 PRO A O 1
ATOM 2987 N N . GLU A 1 395 ? 3.789 -14.360 17.350 1.00 93.56 395 GLU A N 1
ATOM 2988 C CA . GLU A 1 395 ? 4.642 -14.060 18.507 1.00 93.56 395 GLU A CA 1
ATOM 2989 C C . GLU A 1 395 ? 4.347 -12.665 19.068 1.00 93.56 395 GLU A C 1
ATOM 2991 O O . GLU A 1 395 ? 4.229 -12.500 20.282 1.00 93.56 395 GLU A O 1
ATOM 2996 N N . THR A 1 396 ? 4.153 -11.670 18.197 1.00 93.56 396 THR A N 1
ATOM 2997 C CA . THR A 1 396 ? 3.765 -10.317 18.608 1.00 93.56 396 THR A CA 1
ATOM 2998 C C . THR A 1 396 ? 2.404 -10.307 19.302 1.00 93.56 396 THR A C 1
ATOM 3000 O O . THR A 1 396 ? 2.292 -9.766 20.397 1.00 93.56 396 THR A O 1
ATOM 3003 N N . ILE A 1 397 ? 1.377 -10.950 18.732 1.00 92.38 397 ILE A N 1
ATOM 3004 C CA . ILE A 1 397 ? 0.044 -11.017 19.360 1.00 92.38 397 ILE A CA 1
ATOM 3005 C C . ILE A 1 397 ? 0.126 -11.706 20.728 1.00 92.38 397 ILE A C 1
ATOM 3007 O O . ILE A 1 397 ? -0.481 -11.249 21.699 1.00 92.38 397 ILE A O 1
ATOM 3011 N N . LEU A 1 398 ? 0.901 -12.792 20.825 1.00 90.81 398 LEU A N 1
ATOM 3012 C CA . LEU A 1 398 ? 1.115 -13.495 22.086 1.00 90.81 398 LEU A CA 1
ATOM 3013 C C . LEU A 1 398 ? 1.804 -12.604 23.130 1.00 90.81 398 LEU A C 1
ATOM 3015 O O . LEU A 1 398 ? 1.401 -12.628 24.291 1.00 90.81 398 LEU A O 1
ATOM 3019 N N . LYS A 1 399 ? 2.803 -11.811 22.730 1.00 89.88 399 LYS A N 1
ATOM 3020 C CA . LYS A 1 399 ? 3.515 -10.876 23.612 1.00 89.88 399 LYS A CA 1
ATOM 3021 C C . LYS A 1 399 ? 2.599 -9.764 24.134 1.00 89.88 399 LYS A C 1
ATOM 3023 O O . LYS A 1 399 ? 2.623 -9.483 25.327 1.00 89.88 399 LYS A O 1
ATOM 3028 N N . GLU A 1 400 ? 1.786 -9.166 23.267 1.00 85.00 400 GLU A N 1
ATOM 3029 C CA . GLU A 1 400 ? 0.967 -7.991 23.606 1.00 85.00 400 GLU A CA 1
ATOM 3030 C C . GLU A 1 400 ? -0.295 -8.315 24.414 1.00 85.00 400 GLU A C 1
ATOM 3032 O O . GLU A 1 400 ? -0.838 -7.451 25.106 1.00 85.00 400 GLU A O 1
ATOM 3037 N N . ARG A 1 401 ? -0.810 -9.546 24.305 1.00 82.62 401 ARG A N 1
ATOM 3038 C CA . ARG A 1 401 ? -2.084 -9.930 24.937 1.00 82.62 401 ARG A CA 1
ATOM 3039 C C . ARG A 1 401 ? -2.029 -11.221 25.762 1.00 82.62 401 ARG A C 1
ATOM 3041 O O . ARG A 1 401 ? -3.041 -11.623 26.327 1.00 82.62 401 ARG A O 1
ATOM 3048 N N . GLY A 1 402 ? -0.870 -11.874 25.860 1.00 66.94 402 GLY A N 1
ATOM 3049 C CA . GLY A 1 402 ? -0.506 -12.867 26.883 1.00 66.94 402 GLY A CA 1
ATOM 3050 C C . GLY A 1 402 ? -1.632 -13.740 27.452 1.00 66.94 402 GLY A C 1
ATOM 3051 O O . GLY A 1 402 ? -2.058 -13.527 28.581 1.00 66.94 402 GLY A O 1
ATOM 3052 N N . GLY A 1 403 ? -2.114 -14.732 26.695 1.00 69.44 403 GLY A N 1
ATOM 3053 C CA . GLY A 1 403 ? -3.067 -15.753 27.174 1.00 69.44 403 GLY A CA 1
ATOM 3054 C C . GLY A 1 403 ? -4.481 -15.264 27.532 1.00 69.44 403 GLY A C 1
ATOM 3055 O O . GLY A 1 403 ? -5.335 -16.096 27.828 1.00 69.44 403 GLY A O 1
ATOM 3056 N N . THR A 1 404 ? -4.742 -13.954 27.488 1.00 78.88 404 THR A N 1
ATOM 3057 C CA . THR A 1 404 ? -6.068 -13.378 27.771 1.00 78.88 404 THR A CA 1
ATOM 3058 C C . THR A 1 404 ? -7.017 -13.501 26.585 1.00 78.88 404 THR A C 1
ATOM 3060 O O . THR A 1 404 ? -8.216 -13.672 26.780 1.00 78.88 404 THR A O 1
ATOM 3063 N N . LEU A 1 405 ? -6.484 -13.493 25.358 1.00 82.88 405 LEU A N 1
ATOM 3064 C CA . LEU A 1 405 ? -7.276 -13.656 24.142 1.00 82.88 405 LEU A CA 1
ATOM 3065 C C . LEU A 1 405 ? -7.882 -15.054 24.068 1.00 82.88 405 LEU A C 1
ATOM 3067 O O . LEU A 1 405 ? -7.165 -16.054 24.034 1.00 82.88 405 LEU A O 1
ATOM 3071 N N . ARG A 1 406 ? -9.208 -15.104 23.966 1.00 84.56 406 ARG A N 1
ATOM 3072 C CA . ARG A 1 406 ? -9.967 -16.325 23.663 1.00 84.56 406 ARG A CA 1
ATOM 3073 C C . ARG A 1 406 ? -10.346 -16.390 22.196 1.00 84.56 406 ARG A C 1
ATOM 3075 O O . ARG A 1 406 ? -10.471 -17.472 21.627 1.00 84.56 406 ARG A O 1
ATOM 3082 N N . ARG A 1 407 ? -10.532 -15.225 21.579 1.00 89.12 407 ARG A N 1
ATOM 3083 C CA . ARG A 1 407 ? -11.038 -15.097 20.219 1.00 89.12 407 ARG A CA 1
ATOM 3084 C C . ARG A 1 407 ? -10.234 -14.061 19.454 1.00 89.12 407 ARG A C 1
ATOM 3086 O O . ARG A 1 407 ? -9.943 -12.987 19.972 1.00 89.12 407 ARG A O 1
ATOM 3093 N N . LEU A 1 408 ? -9.917 -14.375 18.204 1.00 90.75 408 LEU A N 1
ATOM 3094 C CA . LEU A 1 408 ? -9.376 -13.422 17.243 1.00 90.75 408 LEU A CA 1
ATOM 3095 C C . LEU A 1 408 ? -10.373 -13.208 16.111 1.00 90.75 408 LEU A C 1
ATOM 3097 O O . LEU A 1 408 ? -10.883 -14.162 15.531 1.00 90.75 408 LEU A O 1
ATOM 3101 N N . VAL A 1 409 ? -10.630 -11.955 15.764 1.00 92.12 409 VAL A N 1
ATOM 3102 C CA . VAL A 1 409 ? -11.430 -11.580 14.601 1.00 92.12 409 VAL A CA 1
ATOM 3103 C C . VAL A 1 409 ? -10.510 -10.942 13.575 1.00 92.12 409 VAL A C 1
ATOM 3105 O O . VAL A 1 409 ? -9.897 -9.905 13.812 1.00 92.12 409 VAL A O 1
ATOM 3108 N N . LEU A 1 410 ? -10.411 -11.576 12.414 1.00 94.50 410 LEU A N 1
ATOM 3109 C CA . LEU A 1 410 ? -9.680 -11.053 11.276 1.00 94.50 410 LEU A CA 1
ATOM 3110 C C . LEU A 1 410 ? -10.609 -10.195 10.419 1.00 94.50 410 LEU A C 1
ATOM 3112 O O . LEU A 1 410 ? -11.614 -10.701 9.916 1.00 94.50 410 LEU A O 1
ATOM 3116 N N . ILE A 1 411 ? -10.240 -8.935 10.208 1.00 94.69 411 ILE A N 1
ATOM 3117 C CA . ILE A 1 411 ? -10.905 -8.012 9.286 1.00 94.69 411 ILE A CA 1
ATOM 3118 C C . ILE A 1 411 ? -10.030 -7.875 8.040 1.00 94.69 411 ILE A C 1
ATOM 3120 O O . ILE A 1 411 ? -8.931 -7.327 8.094 1.00 94.69 411 ILE A O 1
ATOM 3124 N N . ASN A 1 412 ? -10.513 -8.368 6.903 1.00 94.75 412 ASN A N 1
ATOM 3125 C CA . ASN A 1 412 ? -9.875 -8.157 5.612 1.00 94.75 412 ASN A CA 1
ATOM 3126 C C . ASN A 1 412 ? -10.388 -6.863 4.980 1.00 94.75 412 ASN A C 1
ATOM 3128 O O . ASN A 1 412 ? -11.509 -6.812 4.478 1.00 94.75 412 ASN A O 1
ATOM 3132 N N . ALA A 1 413 ? -9.543 -5.840 4.969 1.00 93.62 413 ALA A N 1
ATOM 3133 C CA . ALA A 1 413 ? -9.783 -4.595 4.249 1.00 93.62 413 ALA A CA 1
ATOM 3134 C C . ALA A 1 413 ? -9.197 -4.625 2.828 1.00 93.62 413 ALA A C 1
ATOM 3136 O O . ALA A 1 413 ? -9.372 -3.686 2.054 1.00 93.62 413 ALA A O 1
ATOM 3137 N N . GLY A 1 414 ? -8.445 -5.678 2.492 1.00 84.69 414 GLY A N 1
ATOM 3138 C CA . GLY A 1 414 ? -7.828 -5.856 1.190 1.00 84.69 414 GLY A CA 1
ATOM 3139 C C . GLY A 1 414 ? -8.826 -6.276 0.101 1.00 84.69 414 GLY A C 1
ATOM 3140 O O . GLY A 1 414 ? -9.781 -6.997 0.379 1.00 84.69 414 GLY A O 1
ATOM 3141 N N . PRO A 1 415 ? -8.567 -5.902 -1.164 1.00 75.38 415 PRO A N 1
ATOM 3142 C CA . PRO A 1 415 ? -9.384 -6.309 -2.311 1.00 75.38 415 PRO A CA 1
ATOM 3143 C C . PRO A 1 415 ? -9.258 -7.805 -2.640 1.00 75.38 415 PRO A C 1
ATOM 3145 O O . PRO A 1 415 ? -10.057 -8.342 -3.401 1.00 75.38 415 PRO A O 1
ATOM 3148 N N . ASP A 1 416 ? -8.248 -8.490 -2.090 1.00 79.88 416 ASP A N 1
ATOM 3149 C CA . ASP A 1 416 ? -8.125 -9.940 -2.158 1.00 79.88 416 ASP A CA 1
ATOM 3150 C C . ASP A 1 416 ? -8.248 -10.570 -0.766 1.00 79.88 416 ASP A C 1
ATOM 3152 O O . ASP A 1 416 ? -7.890 -9.974 0.246 1.00 79.88 416 ASP A O 1
ATOM 3156 N N . HIS A 1 417 ? -8.740 -11.809 -0.714 1.00 86.56 417 HIS A N 1
ATOM 3157 C CA . HIS A 1 417 ? -8.758 -12.606 0.518 1.00 86.56 417 HIS A CA 1
ATOM 3158 C C . HIS A 1 417 ? -7.468 -13.417 0.708 1.00 86.56 417 HIS A C 1
ATOM 3160 O O . HIS A 1 417 ? -7.385 -14.243 1.616 1.00 86.56 417 HIS A O 1
ATOM 3166 N N . ARG A 1 418 ? -6.478 -13.291 -0.185 1.00 90.50 418 ARG A N 1
ATOM 3167 C CA . ARG A 1 418 ? -5.290 -14.157 -0.175 1.00 90.50 418 ARG A CA 1
ATOM 3168 C C . ARG A 1 418 ? -4.385 -13.798 0.992 1.00 90.50 418 ARG A C 1
ATOM 3170 O O . ARG A 1 418 ? -3.943 -14.711 1.680 1.00 90.50 418 ARG A O 1
ATOM 3177 N N . LEU A 1 419 ? -4.174 -12.510 1.248 1.00 92.19 419 LEU A N 1
ATOM 3178 C CA . LEU A 1 419 ? -3.361 -12.060 2.382 1.00 92.19 419 LEU A CA 1
ATOM 3179 C C . LEU A 1 419 ? -4.030 -12.375 3.717 1.00 92.19 419 LEU A C 1
ATOM 3181 O O . LEU A 1 419 ? -3.382 -12.897 4.618 1.00 92.19 419 LEU A O 1
ATOM 3185 N N . ALA A 1 420 ? -5.345 -12.178 3.816 1.00 93.44 420 ALA A N 1
ATOM 3186 C CA . ALA A 1 420 ? -6.111 -12.607 4.981 1.00 93.44 420 ALA A CA 1
ATOM 3187 C C . ALA A 1 420 ? -5.985 -14.124 5.217 1.00 93.44 420 ALA A C 1
ATOM 3189 O O . ALA A 1 420 ? -5.712 -14.562 6.331 1.00 93.44 420 ALA A O 1
ATOM 3190 N N . LYS A 1 421 ? -6.086 -14.947 4.161 1.00 93.00 421 LYS A N 1
ATOM 3191 C CA . LYS A 1 421 ? -5.839 -16.400 4.246 1.00 93.00 421 LYS A CA 1
ATOM 3192 C C . LYS A 1 421 ? -4.408 -16.738 4.661 1.00 93.00 421 LYS A C 1
ATOM 3194 O O . LYS A 1 421 ? -4.197 -17.773 5.288 1.00 93.00 421 LYS A O 1
ATOM 3199 N N . ASP A 1 422 ? -3.426 -15.923 4.293 1.00 94.06 422 ASP A N 1
ATOM 3200 C CA . ASP A 1 422 ? -2.045 -16.092 4.742 1.00 94.06 422 ASP A CA 1
ATOM 3201 C C . ASP A 1 422 ? -1.925 -15.833 6.248 1.00 94.06 422 ASP A C 1
ATOM 3203 O O . ASP A 1 422 ? -1.352 -16.661 6.952 1.00 94.06 422 ASP A O 1
ATOM 3207 N N . VAL A 1 423 ? -2.551 -14.763 6.748 1.00 94.94 423 VAL A N 1
ATOM 3208 C CA . VAL A 1 423 ? -2.604 -14.442 8.185 1.00 94.94 423 VAL A CA 1
ATOM 3209 C C . VAL A 1 423 ? -3.305 -15.546 8.970 1.00 94.94 423 VAL A C 1
ATOM 3211 O O . VAL A 1 423 ? -2.757 -16.039 9.949 1.00 94.94 423 VAL A O 1
ATOM 3214 N N . VAL A 1 424 ? -4.465 -16.022 8.509 1.00 93.62 424 VAL A N 1
ATOM 3215 C CA . VAL A 1 424 ? -5.162 -17.146 9.158 1.00 93.62 424 VAL A CA 1
ATOM 3216 C C . VAL A 1 424 ? -4.287 -18.396 9.232 1.00 93.62 424 VAL A C 1
ATOM 3218 O O . VAL A 1 424 ? -4.302 -19.095 10.242 1.00 93.62 424 VAL A O 1
ATOM 3221 N N . ARG A 1 425 ? -3.523 -18.699 8.177 1.00 92.81 425 ARG A N 1
ATOM 3222 C CA . ARG A 1 425 ? -2.600 -19.843 8.182 1.00 92.81 425 ARG A CA 1
ATOM 3223 C C . ARG A 1 425 ? -1.443 -19.649 9.153 1.00 92.81 425 ARG A C 1
ATOM 3225 O O . ARG A 1 425 ? -1.061 -20.607 9.812 1.00 92.81 425 ARG A O 1
ATOM 3232 N N . ALA A 1 426 ? -0.907 -18.436 9.247 1.00 93.00 426 ALA A N 1
ATOM 3233 C CA . ALA A 1 426 ? 0.143 -18.116 10.205 1.00 93.00 426 ALA A CA 1
ATOM 3234 C C . ALA A 1 426 ? -0.343 -18.265 11.656 1.00 93.00 426 ALA A C 1
ATOM 3236 O O . ALA A 1 426 ? 0.352 -18.862 12.470 1.00 93.00 426 ALA A O 1
ATOM 3237 N N . LEU A 1 427 ? -1.559 -17.798 11.959 1.00 91.19 427 LEU A N 1
ATOM 3238 C CA . LEU A 1 427 ? -2.122 -17.828 13.314 1.00 91.19 427 LEU A CA 1
ATOM 3239 C C . LEU A 1 427 ? -2.522 -19.233 13.791 1.00 91.19 427 LEU A C 1
ATOM 3241 O O . LEU A 1 427 ? -2.411 -19.515 14.978 1.00 91.19 427 LEU A O 1
ATOM 3245 N N . HIS A 1 428 ? -2.966 -20.122 12.898 1.00 88.31 428 HIS A N 1
ATOM 3246 C CA . HIS A 1 428 ? -3.307 -21.508 13.263 1.00 88.31 428 HIS A CA 1
ATOM 3247 C C . HIS A 1 428 ? -2.115 -22.474 13.274 1.00 88.31 428 HIS A C 1
ATOM 3249 O O . HIS A 1 428 ? -2.259 -23.626 13.689 1.00 88.31 428 HIS A O 1
ATOM 3255 N N . GLY A 1 429 ? -0.962 -22.053 12.751 1.00 80.81 429 GLY A N 1
ATOM 3256 C CA . GLY A 1 429 ? 0.130 -22.961 12.424 1.00 80.81 429 GLY A CA 1
ATOM 3257 C C . GLY A 1 429 ? -0.197 -23.906 11.255 1.00 80.81 429 GLY A C 1
ATOM 3258 O O . GLY A 1 429 ? -1.316 -23.984 10.743 1.00 80.81 429 GLY A O 1
ATOM 3259 N N . SER A 1 430 ? 0.810 -24.656 10.805 1.00 65.25 430 SER A N 1
ATOM 3260 C CA . SER A 1 430 ? 0.740 -25.493 9.594 1.00 65.25 430 SER A CA 1
ATOM 3261 C C . SER A 1 430 ? -0.227 -26.689 9.673 1.00 65.25 430 SER A C 1
ATOM 3263 O O . SER A 1 430 ? -0.418 -27.373 8.669 1.00 65.25 430 SER A O 1
ATOM 3265 N N . SER A 1 431 ? -0.835 -26.962 10.831 1.00 54.53 431 SER A N 1
ATOM 3266 C CA . SER A 1 431 ? -1.462 -28.258 11.129 1.00 54.53 431 SER A CA 1
ATOM 3267 C C . SER A 1 431 ? -2.986 -28.327 10.935 1.00 54.53 431 SER A C 1
ATOM 3269 O O . SER A 1 431 ? -3.540 -29.411 11.075 1.00 54.53 431 SER A O 1
ATOM 3271 N N . SER A 1 432 ? -3.684 -27.225 10.614 1.00 53.44 432 SER A N 1
ATOM 3272 C CA . SER A 1 432 ? -5.166 -27.180 10.688 1.00 53.44 432 SER A CA 1
ATOM 3273 C C . SER A 1 432 ? -5.884 -26.504 9.503 1.00 53.44 432 SER A C 1
ATOM 3275 O O . SER A 1 432 ? -6.981 -25.966 9.638 1.00 53.44 432 SER A O 1
ATOM 3277 N N . ALA A 1 433 ? -5.303 -26.493 8.301 1.00 50.12 433 ALA A N 1
ATOM 3278 C CA . ALA A 1 433 ? -5.990 -25.905 7.146 1.00 50.12 433 ALA A CA 1
ATOM 3279 C C . ALA A 1 433 ? -7.064 -26.858 6.573 1.00 50.12 433 ALA A C 1
ATOM 3281 O O . ALA A 1 433 ? -6.820 -27.568 5.596 1.00 50.12 433 ALA A O 1
ATOM 3282 N N . THR A 1 434 ? -8.269 -26.864 7.150 1.00 52.94 434 THR A N 1
ATOM 3283 C CA . THR A 1 434 ? -9.454 -27.452 6.505 1.00 52.94 434 THR A CA 1
ATOM 3284 C C . THR A 1 434 ? -9.803 -26.657 5.239 1.00 52.94 434 THR A C 1
ATOM 3286 O O . THR A 1 434 ? -9.769 -25.428 5.189 1.00 52.94 434 THR A O 1
ATOM 3289 N N . ARG A 1 435 ? -10.060 -27.377 4.143 1.00 49.19 435 ARG A N 1
ATOM 3290 C CA . ARG A 1 435 ? -9.989 -26.867 2.760 1.00 49.19 435 ARG A CA 1
ATOM 3291 C C . ARG A 1 435 ? -11.261 -26.148 2.270 1.00 49.19 435 ARG A C 1
ATOM 3293 O O . ARG A 1 435 ? -11.419 -25.986 1.065 1.00 49.19 435 ARG A O 1
ATOM 3300 N N . SER A 1 436 ? -12.173 -25.725 3.147 1.00 44.50 436 SER A N 1
ATOM 3301 C CA . SER A 1 436 ? -13.520 -25.307 2.725 1.00 44.50 436 SER A CA 1
ATOM 3302 C C . SER A 1 436 ? -14.128 -24.200 3.590 1.00 44.50 436 SER A C 1
ATOM 3304 O O . SER A 1 436 ? -15.133 -24.429 4.251 1.00 44.50 436 SER A O 1
ATOM 3306 N N . ASP A 1 437 ? -13.579 -22.987 3.514 1.00 54.62 437 ASP A N 1
ATOM 3307 C CA . ASP A 1 437 ? -14.287 -21.797 3.998 1.00 54.62 437 ASP A CA 1
ATOM 3308 C C . ASP A 1 437 ? -14.546 -20.834 2.839 1.00 54.62 437 ASP A C 1
ATOM 3310 O O . ASP A 1 437 ? -13.637 -20.511 2.058 1.00 54.62 437 ASP A O 1
ATOM 3314 N N . ALA A 1 438 ? -15.795 -20.376 2.739 1.00 61.44 438 ALA A N 1
ATOM 3315 C CA . ALA A 1 438 ? -16.187 -19.315 1.825 1.00 61.44 438 ALA A CA 1
ATOM 3316 C C . ALA A 1 438 ? -15.364 -18.041 2.108 1.00 61.44 438 ALA A C 1
ATOM 3318 O O . ALA A 1 438 ? -15.026 -17.762 3.261 1.00 61.44 438 ALA A O 1
ATOM 3319 N N . PRO A 1 439 ? -14.993 -17.270 1.073 1.00 63.09 439 PRO A N 1
ATOM 3320 C CA . PRO A 1 439 ? -14.311 -16.000 1.269 1.00 63.09 439 PRO A CA 1
ATOM 3321 C C . PRO A 1 439 ? -15.254 -15.006 1.959 1.00 63.09 439 PRO A C 1
ATOM 3323 O O . PRO A 1 439 ? -16.246 -14.581 1.379 1.00 63.09 439 PRO A O 1
ATOM 3326 N N . THR A 1 440 ? -14.938 -14.630 3.195 1.00 77.94 440 THR A N 1
ATOM 3327 C CA . THR A 1 440 ? -15.616 -13.557 3.929 1.00 77.94 440 THR A CA 1
ATOM 3328 C C . THR A 1 440 ? -14.613 -12.463 4.290 1.00 77.94 440 THR A C 1
ATOM 3330 O O . THR A 1 440 ? -13.410 -12.715 4.420 1.00 77.94 440 THR A O 1
ATOM 3333 N N . ASN A 1 441 ? -15.096 -11.226 4.434 1.00 73.38 441 ASN A N 1
ATOM 3334 C CA . ASN A 1 441 ? -14.269 -10.101 4.891 1.00 73.38 441 ASN A CA 1
ATOM 3335 C C . ASN A 1 441 ? -14.020 -10.126 6.403 1.00 73.38 441 ASN A C 1
ATOM 3337 O O . ASN A 1 441 ? -13.093 -9.480 6.879 1.00 73.38 441 ASN A O 1
ATOM 3341 N N . VAL A 1 442 ? -14.819 -10.892 7.146 1.00 80.62 442 VAL A N 1
ATOM 3342 C CA . VAL A 1 442 ? -14.645 -11.116 8.580 1.00 80.62 442 VAL A CA 1
ATOM 3343 C C . VAL A 1 442 ? -14.497 -12.606 8.823 1.00 80.62 442 VAL A C 1
ATOM 3345 O O . VAL A 1 442 ? -15.319 -13.395 8.349 1.00 80.62 442 VAL A O 1
ATOM 3348 N N . LYS A 1 443 ? -13.455 -12.994 9.557 1.00 81.00 443 LYS A N 1
ATOM 3349 C CA . LYS A 1 443 ? -13.244 -14.380 9.973 1.00 81.00 443 LYS A CA 1
ATOM 3350 C C . LYS A 1 443 ? -12.919 -14.447 11.458 1.00 81.00 443 LYS A C 1
ATOM 3352 O O . LYS A 1 443 ? -11.941 -13.861 11.905 1.00 81.00 443 LYS A O 1
ATOM 3357 N N . THR A 1 444 ? -13.733 -15.180 12.205 1.00 79.44 444 THR A N 1
ATOM 3358 C CA . THR A 1 444 ? -13.522 -15.435 13.632 1.00 79.44 444 THR A CA 1
ATOM 3359 C C . THR A 1 444 ? -12.709 -16.711 13.814 1.00 79.44 444 THR A C 1
ATOM 3361 O O . THR A 1 444 ? -12.999 -17.724 13.181 1.00 79.44 444 THR A O 1
ATOM 3364 N N . LEU A 1 445 ? -11.691 -16.646 14.663 1.00 77.56 445 LEU A N 1
ATOM 3365 C CA . LEU A 1 445 ? -10.801 -17.737 15.028 1.00 77.56 445 LEU A CA 1
ATOM 3366 C C . LEU A 1 445 ? -10.869 -17.940 16.540 1.00 77.56 445 LEU A C 1
ATOM 3368 O O . LEU A 1 445 ? -10.743 -16.974 17.299 1.00 77.56 445 LEU A O 1
ATOM 3372 N N . ASP A 1 446 ? -11.010 -19.187 16.974 1.00 76.00 446 ASP A N 1
ATOM 3373 C CA . ASP A 1 446 ? -10.771 -19.533 18.370 1.00 76.00 446 ASP A CA 1
ATOM 3374 C C . ASP A 1 446 ? -9.262 -19.503 18.610 1.00 76.00 446 ASP A C 1
ATOM 3376 O O . ASP A 1 446 ? -8.491 -20.212 17.956 1.00 76.00 446 ASP A O 1
ATOM 3380 N N . TYR A 1 447 ? -8.826 -18.624 19.507 1.00 70.88 447 TYR A N 1
ATOM 3381 C CA . TYR A 1 447 ? -7.410 -18.412 19.754 1.00 70.88 447 TYR A CA 1
ATOM 3382 C C . TYR A 1 447 ? -6.955 -19.267 20.928 1.00 70.88 447 TYR A C 1
ATOM 3384 O O . TYR A 1 447 ? -7.398 -19.089 22.060 1.00 70.88 447 TYR A O 1
ATOM 3392 N N . ASN A 1 448 ? -6.034 -20.191 20.660 1.00 72.31 448 ASN A N 1
ATOM 3393 C CA . ASN A 1 448 ? -5.401 -20.995 21.692 1.00 72.31 448 ASN A CA 1
ATOM 3394 C C . ASN A 1 448 ? -3.899 -20.698 21.728 1.00 72.31 448 ASN A C 1
ATOM 3396 O O . ASN A 1 448 ? -3.133 -21.241 20.930 1.00 72.31 448 ASN A O 1
ATOM 3400 N N . ALA A 1 449 ? -3.474 -19.879 22.693 1.00 68.12 449 ALA A N 1
ATOM 3401 C CA . ALA A 1 449 ? -2.074 -19.493 22.885 1.00 68.12 449 ALA A CA 1
ATOM 3402 C C . ALA A 1 449 ? -1.110 -20.695 22.985 1.00 68.12 449 ALA A C 1
ATOM 3404 O O . ALA A 1 449 ? 0.040 -20.596 22.562 1.00 68.12 449 ALA A O 1
ATOM 3405 N N . SER A 1 450 ? -1.577 -21.852 23.476 1.00 68.19 450 SER A N 1
ATOM 3406 C CA . SER A 1 450 ? -0.754 -23.068 23.592 1.00 68.19 450 SER A CA 1
ATOM 3407 C C . SER A 1 450 ? -0.398 -23.721 22.250 1.00 68.19 450 SER A C 1
ATOM 3409 O O . SER A 1 450 ? 0.540 -24.512 22.186 1.00 68.19 450 SER A O 1
ATOM 3411 N N . SER A 1 451 ? -1.106 -23.382 21.167 1.00 63.59 451 SER A N 1
ATOM 3412 C CA . SER A 1 451 ? -0.806 -23.893 19.821 1.00 63.59 451 SER A CA 1
ATOM 3413 C C . SER A 1 451 ? 0.379 -23.185 19.149 1.00 63.59 451 SER A C 1
ATOM 3415 O O . SER A 1 451 ? 0.994 -23.750 18.247 1.00 63.59 451 SER A O 1
ATOM 3417 N N . ILE A 1 452 ? 0.734 -21.979 19.610 1.00 54.69 452 ILE A N 1
ATOM 3418 C CA . ILE A 1 452 ? 1.761 -21.122 18.993 1.00 54.69 452 ILE A CA 1
ATOM 3419 C C . ILE A 1 452 ? 3.150 -21.386 19.585 1.00 54.69 452 ILE A C 1
ATOM 3421 O O . ILE A 1 452 ? 4.156 -21.238 18.899 1.00 54.69 452 ILE A O 1
ATOM 3425 N N . THR A 1 453 ? 3.233 -21.852 20.833 1.00 50.06 453 THR A N 1
ATOM 3426 C CA . THR A 1 453 ? 4.502 -22.048 21.558 1.00 50.06 453 THR A CA 1
ATOM 3427 C C . THR A 1 453 ? 5.288 -23.302 21.153 1.00 50.06 453 THR A C 1
ATOM 3429 O O . THR A 1 453 ? 6.315 -23.594 21.761 1.00 50.06 453 THR A O 1
ATOM 3432 N N . ASN A 1 454 ? 4.857 -24.037 20.120 1.00 41.44 454 ASN A N 1
ATOM 3433 C CA . ASN A 1 454 ? 5.525 -25.258 19.657 1.00 41.44 454 ASN A CA 1
ATOM 3434 C C . ASN A 1 454 ? 5.771 -25.286 18.131 1.00 41.44 454 ASN A C 1
ATOM 3436 O O . ASN A 1 454 ? 5.271 -26.174 17.433 1.00 41.44 454 ASN A O 1
ATOM 3440 N N . PRO A 1 455 ? 6.581 -24.370 17.564 1.00 37.97 455 PRO A N 1
ATOM 3441 C CA . PRO A 1 455 ? 7.148 -24.591 16.244 1.00 37.97 455 PRO A CA 1
ATOM 3442 C C . PRO A 1 455 ? 8.280 -25.610 16.409 1.00 37.97 455 PRO A C 1
ATOM 3444 O O . PRO A 1 455 ? 9.409 -25.262 16.745 1.00 37.97 455 PRO A O 1
ATOM 3447 N N . SER A 1 456 ? 7.979 -26.897 16.246 1.00 37.28 456 SER A N 1
ATOM 3448 C CA . SER A 1 456 ? 8.957 -27.979 16.377 1.00 37.28 456 SER A CA 1
ATOM 3449 C C . SER A 1 456 ? 10.129 -27.807 15.397 1.00 37.28 456 SER A C 1
ATOM 3451 O O . SER A 1 456 ? 10.084 -28.277 14.260 1.00 37.28 456 SER A O 1
ATOM 3453 N N . CYS A 1 457 ? 11.206 -27.171 15.860 1.00 35.22 457 CYS A N 1
ATOM 3454 C CA . CYS A 1 457 ? 12.562 -27.393 15.387 1.00 35.22 457 CYS A CA 1
ATOM 3455 C C . CYS A 1 457 ? 13.076 -28.659 16.093 1.00 35.22 457 CYS A C 1
ATOM 3457 O O . CYS A 1 457 ? 13.204 -28.681 17.311 1.00 35.22 457 CYS A O 1
ATOM 3459 N N . GLN A 1 458 ? 13.319 -29.716 15.312 1.00 34.69 458 GLN A N 1
ATOM 3460 C CA . GLN A 1 458 ? 13.800 -31.044 15.724 1.00 34.69 458 GLN A CA 1
ATOM 3461 C C . GLN A 1 458 ? 12.903 -31.819 16.710 1.00 34.69 458 GLN A C 1
ATOM 3463 O O . GLN A 1 458 ? 13.012 -31.699 17.927 1.00 34.69 458 GLN A O 1
ATOM 3468 N N . GLN A 1 459 ? 12.132 -32.778 16.184 1.00 32.50 459 GLN A N 1
ATOM 3469 C CA . GLN A 1 459 ? 11.829 -33.996 16.940 1.00 32.50 459 GLN A CA 1
ATOM 3470 C C . GLN A 1 459 ? 13.150 -34.727 17.247 1.00 32.50 459 GLN A C 1
ATOM 3472 O O . GLN A 1 459 ? 13.598 -35.581 16.487 1.00 32.50 459 GLN A O 1
ATOM 3477 N N . LYS A 1 460 ? 13.784 -34.414 18.379 1.00 29.61 460 LYS A N 1
ATOM 3478 C CA . LYS A 1 460 ? 14.547 -35.422 19.117 1.00 29.61 460 LYS A CA 1
ATOM 3479 C C . LYS A 1 460 ? 13.537 -36.171 19.971 1.00 29.61 460 LYS A C 1
ATOM 3481 O O . LYS A 1 460 ? 13.041 -35.643 20.960 1.00 29.61 460 LYS A O 1
ATOM 3486 N N . GLY A 1 461 ? 13.183 -37.375 19.532 1.00 24.97 461 GLY A N 1
ATOM 3487 C CA . GLY A 1 461 ? 12.326 -38.268 20.297 1.00 24.97 461 GLY A CA 1
ATOM 3488 C C . GLY A 1 461 ? 12.963 -38.576 21.649 1.00 24.97 461 GLY A C 1
ATOM 3489 O O . GLY A 1 461 ? 14.025 -39.192 21.713 1.00 24.97 461 GLY A O 1
ATOM 3490 N N . THR A 1 462 ? 12.309 -38.161 22.728 1.00 24.19 462 THR A N 1
ATOM 3491 C CA . THR A 1 462 ? 12.600 -38.676 24.064 1.00 24.19 462 THR A CA 1
ATOM 3492 C C . THR A 1 462 ? 11.869 -40.004 24.205 1.00 24.19 462 THR A C 1
ATOM 3494 O O . THR A 1 462 ? 10.646 -40.052 24.330 1.00 24.19 462 THR A O 1
ATOM 3497 N N . LEU A 1 463 ? 12.627 -41.095 24.131 1.00 23.05 463 LEU A N 1
ATOM 3498 C CA . LEU A 1 463 ? 12.153 -42.452 24.370 1.00 23.05 463 LEU A CA 1
ATOM 3499 C C . LEU A 1 463 ? 11.913 -42.636 25.878 1.00 23.05 463 LEU A C 1
ATOM 3501 O O . LEU A 1 463 ? 12.864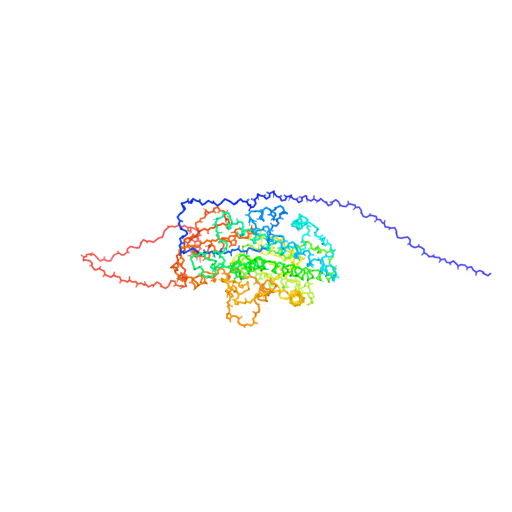 -42.768 26.645 1.00 23.05 463 LEU A O 1
ATOM 3505 N N . ALA A 1 464 ? 10.654 -42.656 26.313 1.00 22.70 464 ALA A N 1
ATOM 3506 C CA . ALA A 1 464 ? 10.297 -43.111 27.653 1.00 22.70 464 ALA A CA 1
ATOM 3507 C C . ALA A 1 464 ? 10.013 -44.620 27.604 1.00 22.70 464 ALA A C 1
ATOM 3509 O O . ALA A 1 464 ? 8.975 -45.052 27.106 1.00 22.70 464 ALA A O 1
ATOM 3510 N N . ILE A 1 465 ? 10.954 -45.429 28.096 1.00 24.95 465 ILE A N 1
ATOM 3511 C CA . ILE A 1 465 ? 10.761 -46.871 28.277 1.00 24.95 465 ILE A CA 1
ATOM 3512 C C . ILE A 1 465 ? 10.069 -47.081 29.624 1.00 24.95 465 ILE A C 1
ATOM 3514 O O . ILE A 1 465 ? 10.640 -46.778 30.669 1.00 24.95 465 ILE A O 1
ATOM 3518 N N . ARG A 1 466 ? 8.854 -47.631 29.605 1.00 24.41 466 ARG A N 1
ATOM 3519 C CA . ARG A 1 466 ? 8.196 -48.180 30.795 1.00 24.41 466 ARG A CA 1
ATOM 3520 C C . ARG A 1 466 ? 8.168 -49.699 30.660 1.00 24.41 466 ARG A C 1
ATOM 3522 O O . ARG A 1 466 ? 7.505 -50.228 29.774 1.00 24.41 466 ARG A O 1
ATOM 3529 N N . THR A 1 467 ? 8.921 -50.391 31.508 1.00 24.00 467 THR A N 1
ATOM 3530 C CA . THR A 1 467 ? 8.921 -51.854 31.605 1.00 24.00 467 THR A CA 1
ATOM 3531 C C . THR A 1 467 ? 7.899 -52.298 32.642 1.00 24.00 467 THR A C 1
ATOM 3533 O O . THR A 1 467 ? 8.073 -52.037 33.829 1.00 24.00 467 THR A O 1
ATOM 3536 N N . GLU A 1 468 ? 6.863 -53.011 32.208 1.00 26.42 468 GLU A N 1
ATOM 3537 C CA . GLU A 1 468 ? 6.038 -53.835 33.092 1.00 26.42 468 GLU A CA 1
ATOM 3538 C C . GLU A 1 468 ? 6.266 -55.300 32.717 1.00 26.42 468 GLU A C 1
ATOM 3540 O O . GLU A 1 468 ? 6.094 -55.708 31.568 1.00 26.42 468 GLU A O 1
ATOM 3545 N N . ALA A 1 469 ? 6.747 -56.077 33.686 1.00 28.12 469 ALA A N 1
ATOM 3546 C CA . ALA A 1 469 ? 7.009 -57.496 33.528 1.00 28.12 469 ALA A CA 1
ATOM 3547 C C . ALA A 1 469 ? 5.705 -58.281 33.697 1.00 28.12 469 ALA A C 1
ATOM 3549 O O . ALA A 1 469 ? 5.021 -58.131 34.709 1.00 28.12 469 ALA A O 1
ATOM 3550 N N . THR A 1 470 ? 5.403 -59.176 32.756 1.00 33.47 470 THR A N 1
ATOM 3551 C CA . THR A 1 470 ? 4.498 -60.300 33.019 1.00 33.47 470 THR A CA 1
ATOM 3552 C C . THR A 1 470 ? 5.148 -61.626 32.621 1.00 33.47 470 THR A C 1
ATOM 3554 O O . THR A 1 470 ? 5.956 -61.668 31.689 1.00 33.47 470 THR A O 1
ATOM 3557 N N . PRO A 1 471 ? 4.862 -62.711 33.364 1.00 34.38 471 PRO A N 1
ATOM 3558 C CA . PRO A 1 471 ? 5.608 -63.953 33.279 1.00 34.38 471 PRO A CA 1
ATOM 3559 C C . PRO A 1 471 ? 4.914 -64.924 32.322 1.00 34.38 471 PRO A C 1
ATOM 3561 O O . PRO A 1 471 ? 4.017 -65.657 32.726 1.00 34.38 471 PRO A O 1
ATOM 3564 N N . SER A 1 472 ? 5.301 -64.926 31.047 1.00 37.53 472 SER A N 1
ATOM 3565 C CA . SER A 1 472 ? 5.323 -66.124 30.186 1.00 37.53 472 SER A CA 1
ATOM 3566 C C . SER A 1 472 ? 5.662 -65.766 28.734 1.00 37.53 472 SER A C 1
ATOM 3568 O O . SER A 1 472 ? 5.044 -64.894 28.139 1.00 37.53 472 SER A O 1
ATOM 3570 N N . ALA A 1 473 ? 6.599 -66.539 28.174 1.00 34.81 473 ALA A N 1
ATOM 3571 C CA . ALA A 1 473 ? 7.036 -66.634 26.774 1.00 34.81 473 ALA A CA 1
ATOM 3572 C C . ALA A 1 473 ? 8.250 -65.772 26.322 1.00 34.81 473 ALA A C 1
ATOM 3574 O O . ALA A 1 473 ? 8.283 -64.561 26.539 1.00 34.81 473 ALA A O 1
ATOM 3575 N N . PRO A 1 474 ? 9.252 -66.391 25.653 1.00 30.19 474 PRO A N 1
ATOM 3576 C CA . PRO A 1 474 ? 10.425 -65.711 25.116 1.00 30.19 474 PRO A CA 1
ATOM 3577 C C . PRO A 1 474 ? 10.164 -65.148 23.704 1.00 30.19 474 PRO A C 1
ATOM 3579 O O . PRO A 1 474 ? 9.704 -65.848 22.809 1.00 30.19 474 PRO A O 1
ATOM 3582 N N . HIS A 1 475 ? 10.495 -63.867 23.540 1.00 26.89 475 HIS A N 1
ATOM 3583 C CA . HIS A 1 475 ? 10.817 -63.126 22.311 1.00 26.89 475 HIS A CA 1
ATOM 3584 C C . HIS A 1 475 ? 10.034 -63.418 21.010 1.00 26.89 475 HIS A C 1
ATOM 3586 O O . HIS A 1 475 ? 10.486 -64.158 20.141 1.00 26.89 475 HIS A O 1
ATOM 3592 N N . SER A 1 476 ? 8.974 -62.638 20.770 1.00 23.34 476 SER A N 1
ATOM 3593 C CA . SER A 1 476 ? 8.668 -62.126 19.425 1.00 23.34 476 SER A CA 1
ATOM 3594 C C . SER A 1 476 ? 8.009 -60.745 19.518 1.00 23.34 476 SER A C 1
ATOM 3596 O O . SER A 1 476 ? 6.880 -60.627 19.990 1.00 23.34 476 SER A O 1
ATOM 3598 N N . VAL A 1 477 ? 8.709 -59.699 19.074 1.00 24.61 477 VAL A N 1
ATOM 3599 C CA . VAL A 1 477 ? 8.161 -58.342 18.919 1.00 24.61 477 VAL A CA 1
ATOM 3600 C C . VAL A 1 477 ? 7.684 -58.201 17.474 1.00 24.61 477 VAL A C 1
ATOM 3602 O O . VAL A 1 477 ? 8.491 -58.279 16.550 1.00 24.61 477 VAL A O 1
ATOM 3605 N N . ARG A 1 478 ? 6.374 -58.019 17.267 1.00 23.67 478 ARG A N 1
ATOM 3606 C CA . ARG A 1 478 ? 5.798 -57.608 15.977 1.00 23.67 478 ARG A CA 1
ATOM 3607 C C . ARG A 1 478 ? 5.563 -56.101 16.001 1.00 23.67 478 ARG A C 1
ATOM 3609 O O . ARG A 1 478 ? 4.859 -55.605 16.876 1.00 23.67 478 ARG A O 1
ATOM 3616 N N . PHE A 1 479 ? 6.126 -55.400 15.024 1.00 24.45 479 PHE A N 1
ATOM 3617 C CA . PHE A 1 479 ? 5.823 -54.001 14.740 1.00 24.45 479 PHE A CA 1
ATOM 3618 C C . PHE A 1 479 ? 4.644 -53.933 13.762 1.00 24.45 479 PHE A C 1
ATOM 3620 O O . PHE A 1 479 ? 4.677 -54.585 12.721 1.00 24.45 479 PHE A O 1
ATOM 3627 N N . PHE A 1 480 ? 3.623 -53.135 14.076 1.00 21.61 480 PHE A N 1
ATOM 3628 C CA . PHE A 1 480 ? 2.668 -52.656 13.078 1.00 21.61 480 PHE A CA 1
ATOM 3629 C C . PHE A 1 480 ? 3.121 -51.272 12.628 1.00 21.61 480 PHE A C 1
ATOM 3631 O O . PHE A 1 480 ? 3.117 -50.324 13.411 1.00 21.61 480 PHE A O 1
ATOM 3638 N N . GLY A 1 481 ? 3.537 -51.177 11.368 1.00 21.83 481 GLY A N 1
ATOM 3639 C CA . GLY A 1 481 ? 3.936 -49.931 10.737 1.00 21.83 481 GLY A CA 1
ATOM 3640 C C . GLY A 1 481 ? 3.726 -49.999 9.230 1.00 21.83 481 GLY A C 1
ATOM 3641 O O . GLY A 1 481 ? 4.354 -50.811 8.564 1.00 21.83 481 GLY A O 1
ATOM 3642 N N . LEU A 1 482 ? 2.869 -49.094 8.754 1.00 25.80 482 LEU A N 1
ATOM 3643 C CA . LEU A 1 482 ? 2.887 -48.442 7.441 1.00 25.80 482 LEU A CA 1
ATOM 3644 C C . LEU A 1 482 ? 2.659 -49.317 6.189 1.00 25.80 482 LEU A C 1
ATOM 3646 O O . LEU A 1 482 ? 3.541 -50.011 5.700 1.00 25.80 482 LEU A O 1
ATOM 3650 N N . SER A 1 483 ? 1.482 -49.138 5.589 1.00 25.28 483 SER A N 1
ATOM 3651 C CA . SER A 1 483 ? 1.181 -49.372 4.168 1.00 25.28 483 SER A CA 1
ATOM 3652 C C . SER A 1 483 ? 0.181 -48.294 3.737 1.00 25.28 483 SER A C 1
ATOM 3654 O O . SER A 1 483 ? -0.737 -48.010 4.502 1.00 25.28 483 SER A O 1
ATOM 3656 N N . GLY A 1 484 ? 0.240 -47.653 2.578 1.00 26.44 484 GLY A N 1
ATOM 3657 C CA . GLY A 1 484 ? 1.117 -47.749 1.419 1.00 26.44 484 GLY A CA 1
ATOM 3658 C C . GLY A 1 484 ? 0.560 -46.771 0.375 1.00 26.44 484 GLY A C 1
ATOM 3659 O O . GLY A 1 484 ? -0.646 -46.534 0.352 1.00 26.44 484 GLY A O 1
ATOM 3660 N N . ASP A 1 485 ? 1.444 -46.103 -0.369 1.00 28.08 485 ASP A N 1
ATOM 3661 C CA . ASP A 1 485 ? 1.507 -46.193 -1.838 1.00 28.08 485 ASP A CA 1
ATOM 3662 C C . ASP A 1 485 ? 2.438 -45.111 -2.415 1.00 28.08 485 ASP A C 1
ATOM 3664 O O . ASP A 1 485 ? 2.030 -44.026 -2.823 1.00 28.08 485 ASP A O 1
ATOM 3668 N N . SER A 1 486 ? 3.726 -45.466 -2.482 1.00 31.22 486 SER A N 1
ATOM 3669 C CA . SER A 1 486 ? 4.665 -45.048 -3.529 1.00 31.22 486 SER A CA 1
ATOM 3670 C C . SER A 1 486 ? 5.224 -46.316 -4.196 1.00 31.22 486 SER A C 1
ATOM 3672 O O . SER A 1 486 ? 6.328 -46.783 -3.927 1.00 31.22 486 SER A O 1
ATOM 3674 N N . LEU A 1 487 ? 4.418 -46.927 -5.069 1.00 32.84 487 LEU A N 1
ATOM 3675 C CA . LEU A 1 487 ? 4.771 -48.154 -5.802 1.00 32.84 487 LEU A CA 1
ATOM 3676 C C . LEU A 1 487 ? 5.700 -47.899 -7.014 1.00 32.84 487 LEU A C 1
ATOM 3678 O O . LEU A 1 487 ? 6.044 -48.828 -7.739 1.00 32.84 487 LEU A O 1
ATOM 3682 N N . GLU A 1 488 ? 6.148 -46.662 -7.247 1.00 34.25 488 GLU A N 1
ATOM 3683 C CA . GLU A 1 488 ? 7.035 -46.339 -8.378 1.00 34.25 488 GLU A CA 1
ATOM 3684 C C . GLU A 1 488 ? 8.527 -46.274 -8.017 1.00 34.25 488 GLU A C 1
ATOM 3686 O O . GLU A 1 488 ? 9.373 -46.483 -8.886 1.00 34.25 488 GLU A O 1
ATOM 3691 N N . GLU A 1 489 ? 8.892 -46.086 -6.745 1.00 36.91 489 GLU A N 1
ATOM 3692 C CA . GLU A 1 489 ? 10.310 -45.979 -6.353 1.00 36.91 489 GLU A CA 1
ATOM 3693 C C . GLU A 1 489 ? 10.958 -47.329 -6.010 1.00 36.91 489 GLU A C 1
ATOM 3695 O O . GLU A 1 489 ? 12.176 -47.474 -6.112 1.00 36.91 489 GLU A O 1
ATOM 3700 N N . CYS A 1 490 ? 10.165 -48.366 -5.721 1.00 32.22 490 CYS A N 1
ATOM 3701 C CA . CYS A 1 490 ? 10.693 -49.707 -5.441 1.00 32.22 490 CYS A CA 1
ATOM 3702 C C . CYS A 1 490 ? 11.086 -50.480 -6.719 1.00 32.22 490 CYS A C 1
ATOM 3704 O O . CYS A 1 490 ? 11.966 -51.339 -6.689 1.00 32.22 490 CYS A O 1
ATOM 3706 N N . ASN A 1 491 ? 10.523 -50.115 -7.876 1.00 36.28 491 ASN A N 1
ATOM 3707 C CA . ASN A 1 491 ? 10.833 -50.771 -9.152 1.00 36.28 491 ASN A CA 1
ATOM 3708 C C . ASN A 1 491 ? 12.110 -50.241 -9.830 1.00 36.28 491 ASN A C 1
ATOM 3710 O O . ASN A 1 491 ? 12.602 -50.865 -10.767 1.00 36.28 491 ASN A O 1
ATOM 3714 N N . ARG A 1 492 ? 12.702 -49.137 -9.344 1.00 37.69 492 ARG A N 1
ATOM 3715 C CA . ARG A 1 492 ? 13.994 -48.625 -9.848 1.00 37.69 492 ARG A CA 1
ATOM 3716 C C . ARG A 1 492 ? 15.218 -49.199 -9.134 1.00 37.69 492 ARG A C 1
ATOM 3718 O O . ARG A 1 492 ? 16.283 -49.251 -9.738 1.00 37.69 492 ARG A O 1
ATOM 3725 N N . ALA A 1 493 ? 15.083 -49.667 -7.895 1.00 33.34 493 ALA A N 1
ATOM 3726 C CA . ALA A 1 493 ? 16.222 -50.151 -7.110 1.00 33.34 493 ALA A CA 1
ATOM 3727 C C . ALA A 1 493 ? 16.594 -51.625 -7.379 1.00 33.34 493 ALA A C 1
ATOM 3729 O O . ALA A 1 493 ? 17.733 -52.013 -7.141 1.00 33.34 493 ALA A O 1
ATOM 3730 N N . ASN A 1 494 ? 15.689 -52.434 -7.943 1.00 36.47 494 ASN A N 1
ATOM 3731 C CA . ASN A 1 494 ? 15.958 -53.850 -8.248 1.00 36.47 494 ASN A CA 1
ATOM 3732 C C . ASN A 1 494 ? 16.491 -54.118 -9.669 1.00 36.47 494 ASN A C 1
ATOM 3734 O O . ASN A 1 494 ? 16.843 -55.251 -9.978 1.00 36.47 494 ASN A O 1
ATOM 3738 N N . ALA A 1 495 ? 16.617 -53.092 -10.518 1.00 40.22 495 ALA A N 1
ATOM 3739 C CA . ALA A 1 495 ? 17.193 -53.214 -11.864 1.00 40.22 495 ALA A CA 1
ATOM 3740 C C . ALA A 1 495 ? 18.701 -52.879 -11.935 1.00 40.22 495 ALA A C 1
ATOM 3742 O O . ALA A 1 495 ? 19.290 -52.949 -13.008 1.00 40.22 495 ALA A O 1
ATOM 3743 N N . LEU A 1 496 ? 19.340 -52.529 -10.810 1.00 38.38 496 LEU A N 1
ATOM 3744 C CA . LEU A 1 496 ? 20.765 -52.154 -10.740 1.00 38.38 496 LEU A CA 1
ATOM 3745 C C . LEU A 1 496 ? 21.623 -53.098 -9.878 1.00 38.38 496 LEU A C 1
ATOM 3747 O O . LEU A 1 496 ? 22.759 -52.774 -9.552 1.00 38.38 496 LEU A O 1
ATOM 3751 N N . LEU A 1 497 ? 21.106 -54.283 -9.536 1.00 39.94 497 LEU A N 1
ATOM 3752 C CA . LEU A 1 497 ? 21.868 -55.343 -8.854 1.00 39.94 497 LEU A CA 1
ATOM 3753 C C . LEU A 1 497 ? 21.822 -56.698 -9.578 1.00 39.94 497 LEU A C 1
ATOM 3755 O O . LEU A 1 497 ? 22.071 -57.742 -8.981 1.00 39.94 497 LEU A O 1
ATOM 3759 N N . GLN A 1 498 ? 21.561 -56.677 -10.886 1.00 47.47 498 GLN A N 1
ATOM 3760 C CA . GLN A 1 498 ? 21.837 -57.794 -11.792 1.00 47.47 498 GLN A CA 1
ATOM 3761 C C . GLN A 1 498 ? 22.433 -57.267 -13.105 1.00 47.47 498 GLN A C 1
ATOM 3763 O O . GLN A 1 498 ? 21.815 -57.392 -14.156 1.00 47.47 498 GLN A O 1
ATOM 3768 N N . HIS A 1 499 ? 23.607 -56.631 -13.010 1.00 39.31 499 HIS A N 1
ATOM 3769 C CA . HIS A 1 499 ? 24.681 -56.639 -14.012 1.00 39.31 499 HIS A CA 1
ATOM 3770 C C . HIS A 1 499 ? 25.974 -56.075 -13.427 1.00 39.31 499 HIS A C 1
ATOM 3772 O O . HIS A 1 499 ? 25.910 -54.991 -12.806 1.00 39.31 499 HIS A O 1
#

Secondary structure (DSSP, 8-state):
--------------PPP-------PPPPPPPPPP-S---------------S-EEEEEEE-SS-S---HHHHHHHHHHTHHHHHHHHHHHHHHHHHHHHHHHHTT-TT-TT----SSHHHHHHTT-TTS--HHHHHHHHHHHHHHHHHHHHHHTT--HHHHH-SS-TTSSEEEEEE-TTHHHHHHHHHT-SSHHHHHHHHHHHHHHHHHHHHHHHHHHHHHHHHH--TT--TTS-SEEEEES--HHHHHHHHHHHHHHHHTTS-GGGGGGS-EEEEEEETTEEEEE--HHHHHHHHHHHHHHTTTTS-EEEEES--S--S-HHHHHHHHHHHHHHHHHTT-----GGG-SS-EE-TTT-PEE-TTSTTS-HHHHHHHHHHTSPEEHHHHHHHHHHHHHHHHTTT--EEEEEE-SSSSHHHHHHHHHHH-TT---S-----SEEEEE--GGGTS---S-----------------------------TTTHHHHTTSS--

Radius of gyration: 28.7 Å; chains: 1; bounding box: 55×106×105 Å